Protein AF-0000000083337186 (afdb_homodimer)

Organism: NCBI:txid2582917

Radius of gyration: 26.79 Å; Cα contacts (8 Å, |Δi|>4): 1386; chains: 2; bounding box: 70×76×57 Å

InterPro domains:
  IPR000843 LacI-type HTH domain [PF00356] (7-52)
  IPR000843 LacI-type HTH domain [PS50932] (6-60)
  IPR000843 LacI-type HTH domain [SM00354] (5-75)
  IPR000843 LacI-type HTH domain [cd01392] (9-54)
  IPR001761 Periplasmic binding protein/LacI sugar binding domain [PF00532] (64-312)
  IPR010982 Lambda repressor-like, DNA-binding domain superfamily [G3DSA:1.10.260.40] (1-62)
  IPR010982 Lambda repressor-like, DNA-binding domain superfamily [SSF47413] (4-63)
  IPR028082 Periplasmic binding protein-like I [SSF53822] (62-321)

Structure (mmCIF, N/CA/C/O backbone):
data_AF-0000000083337186-model_v1
#
loop_
_entity.id
_entity.type
_entity.pdbx_description
1 polymer 'LacI family DNA-binding transcriptional regulator'
#
loop_
_atom_site.group_PDB
_atom_site.id
_atom_site.type_symbol
_atom_site.label_atom_id
_atom_site.label_alt_id
_atom_site.label_comp_id
_atom_site.label_asym_id
_atom_site.label_entity_id
_atom_site.label_seq_id
_atom_site.pdbx_PDB_ins_code
_atom_site.Cartn_x
_atom_site.Cartn_y
_atom_site.Cartn_z
_atom_site.occupancy
_atom_site.B_iso_or_equiv
_atom_site.auth_seq_id
_atom_site.auth_comp_id
_atom_site.auth_asym_id
_atom_site.auth_atom_id
_atom_site.pdbx_PDB_model_num
ATOM 1 N N . MET A 1 1 ? 13.805 31.688 31.188 1 26.09 1 MET A N 1
ATOM 2 C CA . MET A 1 1 ? 14.32 32.281 29.953 1 26.09 1 MET A CA 1
ATOM 3 C C . MET A 1 1 ? 13.336 32.062 28.812 1 26.09 1 MET A C 1
ATOM 5 O O . MET A 1 1 ? 12.805 30.984 28.625 1 26.09 1 MET A O 1
ATOM 9 N N . LYS A 1 2 ? 12.625 33.094 28.328 1 33.72 2 LYS A N 1
ATOM 10 C CA . LYS A 1 2 ? 11.531 33.188 27.375 1 33.72 2 LYS A CA 1
ATOM 11 C C . LYS A 1 2 ? 11.875 32.438 26.078 1 33.72 2 LYS A C 1
ATOM 13 O O . LYS A 1 2 ? 12.812 32.812 25.375 1 33.72 2 LYS A O 1
ATOM 18 N N . ASN A 1 3 ? 11.898 31.172 26.031 1 35.94 3 ASN A N 1
ATOM 19 C CA . ASN A 1 3 ? 12.266 30.359 24.875 1 35.94 3 ASN A CA 1
ATOM 20 C C . ASN A 1 3 ? 11.555 30.812 23.609 1 35.94 3 ASN A C 1
ATOM 22 O O . ASN A 1 3 ? 10.43 30.406 23.344 1 35.94 3 ASN A O 1
ATOM 26 N N . ASN A 1 4 ? 11.672 32.094 23.156 1 40.28 4 ASN A N 1
ATOM 27 C CA . ASN A 1 4 ? 11.188 32.906 22.047 1 40.28 4 ASN A CA 1
ATOM 28 C C . ASN A 1 4 ? 11.438 32.219 20.703 1 40.28 4 ASN A C 1
ATOM 30 O O . ASN A 1 4 ? 12.578 31.922 20.359 1 40.28 4 ASN A O 1
ATOM 34 N N . ARG A 1 5 ? 10.539 31.484 20.234 1 49.31 5 ARG A N 1
ATOM 35 C CA . ARG A 1 5 ? 10.656 30.875 18.922 1 49.31 5 ARG A CA 1
ATOM 36 C C . ARG A 1 5 ? 11.125 31.891 17.875 1 49.31 5 ARG A C 1
ATOM 38 O O . ARG A 1 5 ? 10.633 33 17.844 1 49.31 5 ARG A O 1
ATOM 45 N N . MET A 1 6 ? 12.188 31.641 17.328 1 56.56 6 MET A N 1
ATOM 46 C CA . MET A 1 6 ? 12.828 32.438 16.297 1 56.56 6 MET A CA 1
ATOM 47 C C . MET A 1 6 ? 11.867 32.688 15.133 1 56.56 6 MET A C 1
ATOM 49 O O . MET A 1 6 ? 11.219 31.766 14.641 1 56.56 6 MET A O 1
ATOM 53 N N . THR A 1 7 ? 11.336 33.906 14.969 1 59.94 7 THR A N 1
ATOM 54 C CA . THR A 1 7 ? 10.477 34.344 13.867 1 59.94 7 THR A CA 1
ATOM 55 C C . THR A 1 7 ? 11.297 34.562 12.602 1 59.94 7 THR A C 1
ATOM 57 O O . THR A 1 7 ? 12.523 34.562 12.641 1 59.94 7 THR A O 1
ATOM 60 N N . LEU A 1 8 ? 10.508 34.625 11.555 1 69.12 8 LEU A N 1
ATOM 61 C CA . LEU A 1 8 ? 11.195 35 10.328 1 69.12 8 LEU A CA 1
ATOM 62 C C . LEU A 1 8 ? 11.984 36.312 10.531 1 69.12 8 LEU A C 1
ATOM 64 O O . LEU A 1 8 ? 13.078 36.469 9.992 1 69.12 8 LEU A O 1
ATOM 68 N N . GLN A 1 9 ? 11.391 37.188 11.406 1 71.81 9 GLN A N 1
ATOM 69 C CA . GLN A 1 9 ? 12.07 38.469 11.688 1 71.81 9 GLN A CA 1
ATOM 70 C C . GLN A 1 9 ? 13.352 38.219 12.477 1 71.81 9 GLN A C 1
ATOM 72 O O . GLN A 1 9 ? 14.359 38.906 12.234 1 71.81 9 GLN A O 1
ATOM 77 N N . ASP A 1 10 ? 13.266 37.219 13.328 1 74.5 10 ASP A N 1
ATOM 78 C CA . ASP A 1 10 ? 14.469 36.906 14.094 1 74.5 10 ASP A CA 1
ATOM 79 C C . ASP A 1 10 ? 15.578 36.406 13.18 1 74.5 10 ASP A C 1
ATOM 81 O O . ASP A 1 10 ? 16.734 36.781 13.32 1 74.5 10 ASP A O 1
ATOM 85 N N . ILE A 1 11 ? 15.164 35.594 12.234 1 76.31 11 ILE A N 1
ATOM 86 C CA . ILE A 1 11 ? 16.125 35.062 11.281 1 76.31 11 ILE A CA 1
ATOM 87 C C . ILE A 1 11 ? 16.672 36.188 10.414 1 76.31 11 ILE A C 1
ATOM 89 O O . ILE A 1 11 ? 17.891 36.25 10.172 1 76.31 11 ILE A O 1
ATOM 93 N N . ALA A 1 12 ? 15.789 36.969 10.031 1 80.19 12 ALA A N 1
ATOM 94 C CA . ALA A 1 12 ? 16.203 38.125 9.219 1 80.19 12 ALA A CA 1
ATOM 95 C C . ALA A 1 12 ? 17.203 38.969 9.977 1 80.19 12 ALA A C 1
ATOM 97 O O . ALA A 1 12 ? 18.234 39.344 9.43 1 80.19 12 ALA A O 1
ATOM 98 N N . ASN A 1 13 ? 16.906 39.219 11.203 1 81 13 ASN A N 1
ATOM 99 C CA . ASN A 1 13 ? 17.781 40.031 12.039 1 81 13 ASN A CA 1
ATOM 100 C C . ASN A 1 13 ? 19.156 39.406 12.219 1 81 13 ASN A C 1
ATOM 102 O O . ASN A 1 13 ? 20.172 40.062 12.102 1 81 13 ASN A O 1
ATOM 106 N N . LEU A 1 14 ? 19.047 38.156 12.391 1 81.75 14 LEU A N 1
ATOM 107 C CA . LEU A 1 14 ? 20.297 37.438 12.648 1 81.75 14 LEU A CA 1
ATOM 108 C C . LEU A 1 14 ? 21.125 37.312 11.375 1 81.75 14 LEU A C 1
ATOM 110 O O . LEU A 1 14 ? 22.359 37.312 11.43 1 81.75 14 LEU A O 1
ATOM 114 N N . ALA A 1 15 ? 20.484 37.219 10.281 1 83 15 ALA A N 1
ATOM 115 C CA . ALA A 1 15 ? 21.156 37.031 9 1 83 15 ALA A CA 1
ATOM 116 C C . ALA A 1 15 ? 21.516 38.406 8.398 1 83 15 ALA A C 1
ATOM 118 O O . ALA A 1 15 ? 22.25 38.469 7.41 1 83 15 ALA A O 1
ATOM 119 N N . GLY A 1 16 ? 21.062 39.5 8.984 1 86.06 16 GLY A N 1
ATOM 120 C CA . GLY A 1 16 ? 21.281 40.812 8.445 1 86.06 16 GLY A CA 1
ATOM 121 C C . GLY A 1 16 ? 20.516 41.062 7.152 1 86.06 16 GLY A C 1
ATOM 122 O O . GLY A 1 16 ? 21.047 41.688 6.23 1 86.06 16 GLY A O 1
ATOM 123 N N . LEU A 1 17 ? 19.453 40.312 7.062 1 85.94 17 LEU A N 1
ATOM 124 C CA . LEU A 1 17 ? 18.625 40.406 5.867 1 85.94 17 LEU A CA 1
ATOM 125 C C . LEU A 1 17 ? 17.234 40.938 6.215 1 85.94 17 LEU A C 1
ATOM 127 O O . LEU A 1 17 ? 16.891 41.062 7.395 1 85.94 17 LEU A O 1
ATOM 131 N N . ASN A 1 18 ? 16.5 41.438 5.211 1 81.31 18 ASN A N 1
ATOM 132 C CA . ASN A 1 18 ? 15.102 41.781 5.449 1 81.31 18 ASN A CA 1
ATOM 133 C C . ASN A 1 18 ? 14.219 40.531 5.477 1 81.31 18 ASN A C 1
ATOM 135 O O . ASN A 1 18 ? 14.586 39.5 4.945 1 81.31 18 ASN A O 1
ATOM 139 N N . LYS A 1 19 ? 13.164 40.594 6.227 1 77.88 19 LYS A N 1
ATOM 140 C CA . LYS A 1 19 ? 12.219 39.5 6.41 1 77.88 19 LYS A CA 1
ATOM 141 C C . LYS A 1 19 ? 11.758 38.938 5.066 1 77.88 19 LYS A C 1
ATOM 143 O O . LYS A 1 19 ? 11.578 37.719 4.926 1 77.88 19 LYS A O 1
ATOM 148 N N . MET A 1 20 ? 11.727 39.875 4.07 1 74.62 20 MET A N 1
ATOM 149 C CA . MET A 1 20 ? 11.258 39.469 2.748 1 74.62 20 MET A CA 1
ATOM 150 C C . MET A 1 20 ? 12.258 38.531 2.074 1 74.62 20 MET A C 1
ATOM 152 O O . MET A 1 20 ? 11.859 37.562 1.396 1 74.62 20 MET A O 1
ATOM 156 N N . THR A 1 21 ? 13.477 38.781 2.275 1 79.12 21 THR A N 1
ATOM 157 C CA . THR A 1 21 ? 14.523 37.938 1.694 1 79.12 21 THR A CA 1
ATOM 158 C C . THR A 1 21 ? 14.516 36.562 2.332 1 79.12 21 THR A C 1
ATOM 160 O O . THR A 1 21 ? 14.648 35.562 1.637 1 79.12 21 THR A O 1
ATOM 163 N N . VAL A 1 22 ? 14.312 36.531 3.674 1 77 22 VAL A N 1
ATOM 164 C CA . VAL A 1 22 ? 14.258 35.25 4.383 1 77 22 VAL A CA 1
ATOM 165 C C . VAL A 1 22 ? 13.023 34.469 3.949 1 77 22 VAL A C 1
ATOM 167 O O . VAL A 1 22 ? 13.102 33.25 3.699 1 77 22 VAL A O 1
ATOM 170 N N . SER A 1 23 ? 12 35.188 3.756 1 70.56 23 SER A N 1
ATOM 171 C CA . SER A 1 23 ? 10.766 34.562 3.297 1 70.56 23 SER A CA 1
ATOM 172 C C . SER A 1 23 ? 10.922 34 1.896 1 70.56 23 SER A C 1
ATOM 174 O O . SER A 1 23 ? 10.492 32.875 1.631 1 70.56 23 SER A O 1
ATOM 176 N N . ARG A 1 24 ? 11.586 34.719 1.051 1 66.5 24 ARG A N 1
ATOM 177 C CA . ARG A 1 24 ? 11.836 34.281 -0.316 1 66.5 24 ARG A CA 1
ATOM 178 C C . ARG A 1 24 ? 12.734 33.062 -0.335 1 66.5 24 ARG A C 1
ATOM 180 O O . ARG A 1 24 ? 12.492 32.125 -1.099 1 66.5 24 ARG A O 1
ATOM 187 N N . TYR A 1 25 ? 13.695 33.062 0.508 1 74.12 25 TYR A N 1
ATOM 188 C CA . TYR A 1 25 ? 14.594 31.906 0.636 1 74.12 25 TYR A CA 1
ATOM 189 C C . TYR A 1 25 ? 13.828 30.656 1.041 1 74.12 25 TYR A C 1
ATOM 191 O O . TYR A 1 25 ? 14.047 29.578 0.477 1 74.12 25 TYR A O 1
ATOM 199 N N . LEU A 1 26 ? 12.961 30.828 1.959 1 67.06 26 LEU A N 1
ATOM 200 C CA . LEU A 1 26 ? 12.227 29.688 2.496 1 67.06 26 LEU A CA 1
ATOM 201 C C . LEU A 1 26 ? 11.242 29.125 1.469 1 67.06 26 LEU A C 1
ATOM 203 O O . LEU A 1 26 ? 10.977 27.922 1.438 1 67.06 26 LEU A O 1
ATOM 207 N N . ARG A 1 27 ? 10.797 30.078 0.588 1 60.53 27 ARG A N 1
ATOM 208 C CA . ARG A 1 27 ? 9.875 29.672 -0.469 1 60.53 27 ARG A CA 1
ATOM 209 C C . ARG A 1 27 ? 10.625 29.062 -1.648 1 60.53 27 ARG A C 1
ATOM 211 O O . ARG A 1 27 ? 10.219 28.031 -2.178 1 60.53 27 ARG A O 1
ATOM 218 N N . ASP A 1 28 ? 11.609 29.734 -2.086 1 63.72 28 ASP A N 1
ATOM 219 C CA . ASP A 1 28 ? 12.445 29.328 -3.213 1 63.72 28 ASP A CA 1
ATOM 220 C C . ASP A 1 28 ? 13.859 29.891 -3.068 1 63.72 28 ASP A C 1
ATOM 222 O O . ASP A 1 28 ? 14.109 31.062 -3.371 1 63.72 28 ASP A O 1
ATOM 226 N N . PRO A 1 29 ? 14.711 29.016 -2.65 1 69 29 PRO A N 1
ATOM 227 C CA . PRO A 1 29 ? 16.078 29.5 -2.443 1 69 29 PRO A CA 1
ATOM 228 C C . PRO A 1 29 ? 16.688 30.094 -3.711 1 69 29 PRO A C 1
ATOM 230 O O . PRO A 1 29 ? 17.594 30.922 -3.633 1 69 29 PRO A O 1
ATOM 233 N N . GLY A 1 30 ? 16.203 29.656 -4.789 1 72.12 30 GLY A N 1
ATOM 234 C CA . GLY A 1 30 ? 16.75 30.172 -6.039 1 72.12 30 GLY A CA 1
ATOM 235 C C . GLY A 1 30 ? 16.422 31.625 -6.277 1 72.12 30 GLY A C 1
ATOM 236 O O . GLY A 1 30 ? 16.984 32.25 -7.164 1 72.12 30 GLY A O 1
ATOM 237 N N . GLN A 1 31 ? 15.547 32.094 -5.539 1 74.75 31 GLN A N 1
ATOM 238 C CA . GLN A 1 31 ? 15.086 33.469 -5.715 1 74.75 31 GLN A CA 1
ATOM 239 C C . GLN A 1 31 ? 15.945 34.469 -4.918 1 74.75 31 GLN A C 1
ATOM 241 O O . GLN A 1 31 ? 15.695 35.656 -4.93 1 74.75 31 GLN A O 1
ATOM 246 N N . VAL A 1 32 ? 16.906 33.875 -4.172 1 80.94 32 VAL A N 1
ATOM 247 C CA . VAL A 1 32 ? 17.781 34.75 -3.393 1 80.94 32 VAL A CA 1
ATOM 248 C C . VAL A 1 32 ? 19.234 34.5 -3.781 1 80.94 32 VAL A C 1
ATOM 250 O O . VAL A 1 32 ? 19.562 33.469 -4.371 1 80.94 32 VAL A O 1
ATOM 253 N N . SER A 1 33 ? 20.062 35.5 -3.639 1 84.88 33 SER A N 1
ATOM 254 C CA . SER A 1 33 ? 21.484 35.406 -3.984 1 84.88 33 SER A CA 1
ATOM 255 C C . SER A 1 33 ? 22.156 34.281 -3.223 1 84.88 33 SER A C 1
ATOM 257 O O . SER A 1 33 ? 21.672 33.844 -2.168 1 84.88 33 SER A O 1
ATOM 259 N N . GLN A 1 34 ? 23.172 33.781 -3.758 1 85.56 34 GLN A N 1
ATOM 260 C CA . GLN A 1 34 ? 23.938 32.719 -3.115 1 85.56 34 GLN A CA 1
ATOM 261 C C . GLN A 1 34 ? 24.375 33.125 -1.714 1 85.56 34 GLN A C 1
ATOM 263 O O . GLN A 1 34 ? 24.328 32.312 -0.781 1 85.56 34 GLN A O 1
ATOM 268 N N . ARG A 1 35 ? 24.859 34.344 -1.642 1 84.69 35 ARG A N 1
ATOM 269 C CA . ARG A 1 35 ? 25.312 34.875 -0.351 1 84.69 35 ARG A CA 1
ATOM 270 C C . ARG A 1 35 ? 24.172 34.844 0.668 1 84.69 35 ARG A C 1
ATOM 272 O O . ARG A 1 35 ? 24.359 34.406 1.798 1 84.69 35 ARG A O 1
ATOM 279 N N . SER A 1 36 ? 23.031 35.312 0.262 1 85.5 36 SER A N 1
ATOM 280 C CA . SER A 1 36 ? 21.875 35.344 1.148 1 85.5 36 SER A CA 1
ATOM 281 C C . SER A 1 36 ? 21.453 33.938 1.556 1 85.5 36 SER A C 1
ATOM 283 O O . SER A 1 36 ? 21.094 33.719 2.711 1 85.5 36 SER A O 1
ATOM 285 N N . ARG A 1 37 ? 21.469 33.031 0.688 1 80.25 37 ARG A N 1
ATOM 286 C CA . ARG A 1 37 ? 21.125 31.625 0.944 1 80.25 37 ARG A CA 1
ATOM 287 C C . ARG A 1 37 ? 22 31.047 2.057 1 80.25 37 ARG A C 1
ATOM 289 O O . ARG A 1 37 ? 21.5 30.406 2.98 1 80.25 37 ARG A O 1
ATOM 296 N N . GLU A 1 38 ? 23.219 31.312 1.894 1 80.81 38 GLU A N 1
ATOM 297 C CA . GLU A 1 38 ? 24.172 30.766 2.85 1 80.81 38 GLU A CA 1
ATOM 298 C C . GLU A 1 38 ? 23.984 31.391 4.234 1 80.81 38 GLU A C 1
ATOM 300 O O . GLU A 1 38 ? 24.062 30.688 5.246 1 80.81 38 GLU A O 1
ATOM 305 N N . LEU A 1 39 ? 23.781 32.688 4.289 1 81.25 39 LEU A N 1
ATOM 306 C CA . LEU A 1 39 ? 23.594 33.406 5.555 1 81.25 39 LEU A CA 1
ATOM 307 C C . LEU A 1 39 ? 22.344 32.875 6.27 1 81.25 39 LEU A C 1
ATOM 309 O O . LEU A 1 39 ? 22.375 32.625 7.473 1 81.25 39 LEU A O 1
ATOM 313 N N . ILE A 1 40 ? 21.281 32.719 5.5 1 79.25 40 ILE A N 1
ATOM 314 C CA . ILE A 1 40 ? 20.016 32.281 6.074 1 79.25 40 ILE A CA 1
ATOM 315 C C . ILE A 1 40 ? 20.156 30.828 6.574 1 79.25 40 ILE A C 1
ATOM 317 O O . ILE A 1 40 ? 19.75 30.516 7.695 1 79.25 40 ILE A O 1
ATOM 321 N N . ALA A 1 41 ? 20.75 30.062 5.734 1 73.69 41 ALA A N 1
ATOM 322 C CA . ALA A 1 41 ? 20.953 28.672 6.098 1 73.69 41 ALA A CA 1
ATOM 323 C C . ALA A 1 41 ? 21.766 28.547 7.387 1 73.69 41 ALA A C 1
ATOM 325 O O . ALA A 1 41 ? 21.453 27.734 8.25 1 73.69 41 ALA A O 1
ATOM 326 N N . LYS A 1 42 ? 22.797 29.344 7.441 1 75 42 LYS A N 1
ATOM 327 C CA . LYS A 1 42 ? 23.656 29.344 8.617 1 75 42 LYS A CA 1
ATOM 328 C C . LYS A 1 42 ? 22.859 29.734 9.867 1 75 42 LYS A C 1
ATOM 330 O O . LYS A 1 42 ? 22.969 29.078 10.906 1 75 42 LYS A O 1
ATOM 335 N N . VAL A 1 43 ? 22.094 30.844 9.797 1 75.12 43 VAL A N 1
ATOM 336 C CA . VAL A 1 43 ? 21.312 31.328 10.93 1 75.12 43 VAL A CA 1
ATOM 337 C C . VAL A 1 43 ? 20.297 30.25 11.344 1 75.12 43 VAL A C 1
ATOM 339 O O . VAL A 1 43 ? 20.109 30 12.539 1 75.12 43 VAL A O 1
ATOM 342 N N . MET A 1 44 ? 19.672 29.703 10.32 1 70.25 44 MET A N 1
ATOM 343 C CA . MET A 1 44 ? 18.672 28.672 10.609 1 70.25 44 MET A CA 1
ATOM 344 C C . MET A 1 44 ? 19.312 27.469 11.305 1 70.25 44 MET A C 1
ATOM 346 O O . MET A 1 44 ? 18.766 26.953 12.281 1 70.25 44 MET A O 1
ATOM 350 N N . GLU A 1 45 ? 20.453 27.109 10.852 1 65.44 45 GLU A N 1
ATOM 351 C CA . GLU A 1 45 ? 21.203 25.984 11.43 1 65.44 45 GLU A CA 1
ATOM 352 C C . GLU A 1 45 ? 21.641 26.297 12.859 1 65.44 45 GLU A C 1
ATOM 354 O O . GLU A 1 45 ? 21.453 25.469 13.758 1 65.44 45 GLU A O 1
ATOM 359 N N . GLU A 1 46 ? 22.156 27.531 13.016 1 64.62 46 GLU A N 1
ATOM 360 C CA . GLU A 1 46 ? 22.703 27.922 14.305 1 64.62 46 GLU A CA 1
ATOM 361 C C . GLU A 1 46 ? 21.594 28.078 15.352 1 64.62 46 GLU A C 1
ATOM 363 O O . GLU A 1 46 ? 21.844 27.922 16.547 1 64.62 46 GLU A O 1
ATOM 368 N N . ASN A 1 47 ? 20.391 28.375 14.766 1 60.97 47 ASN A N 1
ATOM 369 C CA . ASN A 1 47 ? 19.312 28.641 15.703 1 60.97 47 ASN A CA 1
ATOM 370 C C . ASN A 1 47 ? 18.266 27.516 15.672 1 60.97 47 ASN A C 1
ATOM 372 O O . ASN A 1 47 ? 17.172 27.672 16.219 1 60.97 47 ASN A O 1
ATOM 376 N N . ASN A 1 48 ? 18.656 26.562 14.922 1 53.88 48 ASN A N 1
ATOM 377 C CA . ASN A 1 48 ? 17.797 25.406 14.781 1 53.88 48 ASN A CA 1
ATOM 378 C C . ASN A 1 48 ? 16.391 25.797 14.32 1 53.88 48 ASN A C 1
ATOM 380 O O . ASN A 1 48 ? 15.391 25.312 14.875 1 53.88 48 ASN A O 1
ATOM 384 N N . TYR A 1 49 ? 16.406 26.891 13.445 1 52.81 49 TYR A N 1
ATOM 385 C CA . TYR A 1 49 ? 15.133 27.391 12.953 1 52.81 49 TYR A CA 1
ATOM 386 C C . TYR A 1 49 ? 14.594 26.5 11.836 1 52.81 49 TYR A C 1
ATOM 388 O O . TYR A 1 49 ? 15.289 26.234 10.859 1 52.81 49 TYR A O 1
ATOM 396 N N . ILE A 1 50 ? 13.555 25.938 11.992 1 50.41 50 ILE A N 1
ATOM 397 C CA . ILE A 1 50 ? 12.797 25.25 10.945 1 50.41 50 ILE A CA 1
ATOM 398 C C . ILE A 1 50 ? 11.594 26.109 10.547 1 50.41 50 ILE A C 1
ATOM 400 O O . ILE A 1 50 ? 10.781 26.484 11.398 1 50.41 50 ILE A O 1
ATOM 404 N N . PRO A 1 51 ? 11.648 26.812 9.352 1 46.03 51 PRO A N 1
ATOM 405 C CA . PRO A 1 51 ? 10.477 27.609 8.977 1 46.03 51 PRO A CA 1
ATOM 406 C C . PRO A 1 51 ? 9.156 26.906 9.281 1 46.03 51 PRO A C 1
ATOM 408 O O . PRO A 1 51 ? 9.016 25.703 9 1 46.03 51 PRO A O 1
ATOM 411 N N . ASN A 1 52 ? 8.625 27.266 10.367 1 43.88 52 ASN A N 1
ATOM 412 C CA . ASN A 1 52 ? 7.277 26.766 10.609 1 43.88 52 ASN A CA 1
ATOM 413 C C . ASN A 1 52 ? 6.328 27.141 9.477 1 43.88 52 ASN A C 1
ATOM 415 O O . ASN A 1 52 ? 6.223 28.312 9.117 1 43.88 52 ASN A O 1
ATOM 419 N N . ARG A 1 53 ? 6.254 26.484 8.445 1 41.22 53 ARG A N 1
ATOM 420 C CA . ARG A 1 53 ? 5.234 26.828 7.457 1 41.22 53 ARG A CA 1
ATOM 421 C C . ARG A 1 53 ? 3.914 27.172 8.133 1 41.22 53 ARG A C 1
ATOM 423 O O . ARG A 1 53 ? 2.908 27.406 7.461 1 41.22 53 ARG A O 1
ATOM 430 N N . ALA A 1 54 ? 3.779 26.984 9.406 1 37.06 54 ALA A N 1
ATOM 431 C CA . ALA A 1 54 ? 2.518 27.5 9.922 1 37.06 54 ALA A CA 1
ATOM 432 C C . ALA A 1 54 ? 2.297 28.953 9.492 1 37.06 54 ALA A C 1
ATOM 434 O O . ALA A 1 54 ? 1.168 29.344 9.203 1 37.06 54 ALA A O 1
ATOM 435 N N . PRO A 1 55 ? 3.23 29.859 9.797 1 33.72 55 PRO A N 1
ATOM 436 C CA . PRO A 1 55 ? 2.877 31.266 9.57 1 33.72 55 PRO A CA 1
ATOM 437 C C . PRO A 1 55 ? 2.654 31.578 8.094 1 33.72 55 PRO A C 1
ATOM 439 O O . PRO A 1 55 ? 1.942 32.531 7.766 1 33.72 55 PRO A O 1
ATOM 442 N N . GLU A 1 56 ? 3.574 31.109 7.297 1 33.75 56 GLU A N 1
ATOM 443 C CA . GLU A 1 56 ? 3.145 31.531 5.965 1 33.75 56 GLU A CA 1
ATOM 444 C C . GLU A 1 56 ? 1.817 30.875 5.586 1 33.75 56 GLU A C 1
ATOM 446 O O . GLU A 1 56 ? 1.362 31 4.449 1 33.75 56 GLU A O 1
ATOM 451 N N . ILE A 1 57 ? 1.399 29.766 6.293 1 36.88 57 ILE A N 1
ATOM 452 C CA . ILE A 1 57 ? -0.039 29.609 6.109 1 36.88 57 ILE A CA 1
ATOM 453 C C . ILE A 1 57 ? -0.743 30.938 6.309 1 36.88 57 ILE A C 1
ATOM 455 O O . ILE A 1 57 ? -1.128 31.281 7.43 1 36.88 57 ILE A O 1
ATOM 459 N N . LEU A 1 58 ? -0.188 31.953 6.238 1 32.66 58 LEU A N 1
ATOM 460 C CA . LEU A 1 58 ? -1.023 33.156 6.07 1 32.66 58 LEU A CA 1
ATOM 461 C C . LEU A 1 58 ? -2.391 32.781 5.512 1 32.66 58 LEU A C 1
ATOM 463 O O . LEU A 1 58 ? -2.516 31.797 4.77 1 32.66 58 LEU A O 1
ATOM 467 N N . LEU A 1 59 ? -3.4 33.312 6.184 1 34.5 59 LEU A N 1
ATOM 468 C CA . LEU A 1 59 ? -4.832 33.094 5.98 1 34.5 59 LEU A CA 1
ATOM 469 C C . LEU A 1 59 ? -5.109 32.562 4.582 1 34.5 59 LEU A C 1
ATOM 471 O O . LEU A 1 59 ? -5.969 31.703 4.406 1 34.5 59 LEU A O 1
ATOM 475 N N . ASN A 1 60 ? -4.707 33.312 3.533 1 39.84 60 ASN A N 1
ATOM 476 C CA . ASN A 1 60 ? -5.184 33.062 2.176 1 39.84 60 ASN A CA 1
ATOM 477 C C . ASN A 1 60 ? -4.273 32.094 1.424 1 39.84 60 ASN A C 1
ATOM 479 O O . ASN A 1 60 ? -4.465 31.875 0.229 1 39.84 60 ASN A O 1
ATOM 483 N N . ALA A 1 61 ? -3.09 31.594 2.039 1 50.53 61 ALA A N 1
ATOM 484 C CA . ALA A 1 61 ? -2.182 30.891 1.143 1 50.53 61 ALA A CA 1
ATOM 485 C C . ALA A 1 61 ? -2.443 29.391 1.174 1 50.53 61 ALA A C 1
ATOM 487 O O . ALA A 1 61 ? -2.533 28.781 2.248 1 50.53 61 ALA A O 1
ATOM 488 N N . ARG A 1 62 ? -2.939 28.828 -0.002 1 65.38 62 ARG A N 1
ATOM 489 C CA . ARG A 1 62 ? -3.186 27.422 -0.258 1 65.38 62 ARG A CA 1
ATOM 490 C C . ARG A 1 62 ? -1.967 26.578 0.106 1 65.38 62 ARG A C 1
ATOM 492 O O . ARG A 1 62 ? -0.833 26.953 -0.201 1 65.38 62 ARG A O 1
ATOM 499 N N . SER A 1 63 ? -2.029 25.641 1.107 1 79.12 63 SER A N 1
ATOM 500 C CA . SER A 1 63 ? -0.975 24.734 1.549 1 79.12 63 SER A CA 1
ATOM 501 C C . SER A 1 63 ? -0.531 23.812 0.419 1 79.12 63 SER A C 1
ATOM 503 O O . SER A 1 63 ? 0.525 23.172 0.504 1 79.12 63 SER A O 1
ATOM 505 N N . LYS A 1 64 ? -1.341 23.75 -0.706 1 90.06 64 LYS A N 1
ATOM 506 C CA . LYS A 1 64 ? -1.128 22.797 -1.8 1 90.06 64 LYS A CA 1
ATOM 507 C C . LYS A 1 64 ? -0.962 21.375 -1.274 1 90.06 64 LYS A C 1
ATOM 509 O O . LYS A 1 64 ? -0.078 20.641 -1.722 1 90.06 64 LYS A O 1
ATOM 514 N N . THR A 1 65 ? -1.785 21.094 -0.253 1 92.81 65 THR A N 1
ATOM 515 C CA . THR A 1 65 ? -1.752 19.766 0.352 1 92.81 65 THR A CA 1
ATOM 516 C C . THR A 1 65 ? -3.143 19.141 0.354 1 92.81 65 THR A C 1
ATOM 518 O O . THR A 1 65 ? -4.125 19.797 0.704 1 92.81 65 THR A O 1
ATOM 521 N N . ILE A 1 66 ? -3.225 17.922 -0.133 1 96.81 66 ILE A N 1
ATOM 522 C CA . ILE A 1 66 ? -4.457 17.141 -0.088 1 96.81 66 ILE A CA 1
ATOM 523 C C . ILE A 1 66 ? -4.32 16.016 0.942 1 96.81 66 ILE A C 1
ATOM 525 O O . ILE A 1 66 ? -3.355 15.25 0.911 1 96.81 66 ILE A O 1
ATOM 529 N N . GLY A 1 67 ? -5.223 15.977 1.941 1 97.19 67 GLY A N 1
ATOM 530 C CA . GLY A 1 67 ? -5.281 14.859 2.877 1 97.19 67 GLY A CA 1
ATOM 531 C C . GLY A 1 67 ? -6.039 13.664 2.332 1 97.19 67 GLY A C 1
ATOM 532 O O . GLY A 1 67 ? -7.062 13.82 1.663 1 97.19 67 GLY A O 1
ATOM 533 N N . VAL A 1 68 ? -5.496 12.492 2.555 1 97.88 68 VAL A N 1
ATOM 534 C CA . VAL A 1 68 ? -6.129 11.258 2.1 1 97.88 68 VAL A CA 1
ATOM 535 C C . VAL A 1 68 ? -6.223 10.266 3.258 1 97.88 68 VAL A C 1
ATOM 537 O O . VAL A 1 68 ? -5.234 10.016 3.947 1 97.88 68 VAL A O 1
ATOM 540 N N . LEU A 1 69 ? -7.406 9.742 3.488 1 97.12 69 LEU A N 1
ATOM 541 C CA . LEU A 1 69 ? -7.594 8.734 4.523 1 97.12 69 LEU A CA 1
ATOM 542 C C . LEU A 1 69 ? -7.93 7.379 3.91 1 97.12 69 LEU A C 1
ATOM 544 O O . LEU A 1 69 ? -8.836 7.273 3.082 1 97.12 69 LEU A O 1
ATOM 548 N N . ILE A 1 70 ? -7.176 6.363 4.27 1 94.81 70 ILE A N 1
ATOM 549 C CA . ILE A 1 70 ? -7.461 4.988 3.873 1 94.81 70 ILE A CA 1
ATOM 550 C C . ILE A 1 70 ? -7.609 4.113 5.113 1 94.81 70 ILE A C 1
ATOM 552 O O . ILE A 1 70 ? -7.109 4.457 6.188 1 94.81 70 ILE A O 1
ATOM 556 N N . PRO A 1 71 ? -8.305 2.996 5.027 1 92.56 71 PRO A N 1
ATOM 557 C CA . PRO A 1 71 ? -8.531 2.182 6.223 1 92.56 71 PRO A CA 1
ATOM 558 C C . PRO A 1 71 ? -7.32 1.332 6.598 1 92.56 71 PRO A C 1
ATOM 560 O O . PRO A 1 71 ? -7.18 0.93 7.754 1 92.56 71 PRO A O 1
ATOM 563 N N . SER A 1 72 ? -6.535 1.03 5.582 1 85.56 72 SER A N 1
ATOM 564 C CA . SER A 1 72 ? -5.391 0.178 5.883 1 85.56 72 SER A CA 1
ATOM 565 C C . SER A 1 72 ? -4.352 0.23 4.766 1 85.56 72 SER A C 1
ATOM 567 O O . SER A 1 72 ? -4.707 0.28 3.586 1 85.56 72 SER A O 1
ATOM 569 N N . PHE A 1 73 ? -3.061 0.047 5.199 1 83.5 73 PHE A N 1
ATOM 570 C CA . PHE A 1 73 ? -1.985 -0.037 4.215 1 83.5 73 PHE A CA 1
ATOM 571 C C . PHE A 1 73 ? -1.78 -1.477 3.76 1 83.5 73 PHE A C 1
ATOM 573 O O . PHE A 1 73 ? -1.103 -1.727 2.762 1 83.5 73 PHE A O 1
ATOM 580 N N . ARG A 1 74 ? -2.357 -2.406 4.445 1 77.12 74 ARG A N 1
ATOM 581 C CA . ARG A 1 74 ? -2.17 -3.824 4.156 1 77.12 74 ARG A CA 1
ATOM 582 C C . ARG A 1 74 ? -3.113 -4.289 3.051 1 77.12 74 ARG A C 1
ATOM 584 O O . ARG A 1 74 ? -2.9 -5.34 2.447 1 77.12 74 ARG A O 1
ATOM 591 N N . ASN A 1 75 ? -4.098 -3.518 2.908 1 76.44 75 ASN A N 1
ATOM 592 C CA . ASN A 1 75 ? -5.059 -3.842 1.859 1 76.44 75 ASN A CA 1
ATOM 593 C C . ASN A 1 75 ? -4.652 -3.236 0.519 1 76.44 75 ASN A C 1
ATOM 595 O O . ASN A 1 75 ? -4.781 -2.027 0.313 1 76.44 75 ASN A O 1
ATOM 599 N N . GLN A 1 76 ? -4.23 -4.082 -0.367 1 80.25 76 GLN A N 1
ATOM 600 C CA . GLN A 1 76 ? -3.658 -3.668 -1.645 1 80.25 76 GLN A CA 1
ATOM 601 C C . GLN A 1 76 ? -4.691 -2.936 -2.498 1 80.25 76 GLN A C 1
ATOM 603 O O . GLN A 1 76 ? -4.34 -2.273 -3.475 1 80.25 76 GLN A O 1
ATOM 608 N N . ILE A 1 77 ? -5.914 -3.043 -2.127 1 87.88 77 ILE A N 1
ATOM 609 C CA . ILE A 1 77 ? -6.996 -2.447 -2.898 1 87.88 77 ILE A CA 1
ATOM 610 C C . ILE A 1 77 ? -6.793 -0.936 -2.99 1 87.88 77 ILE A C 1
ATOM 612 O O . ILE A 1 77 ? -7.125 -0.319 -4.004 1 87.88 77 ILE A O 1
ATOM 616 N N . PHE A 1 78 ? -6.113 -0.374 -2.033 1 92.06 78 PHE A N 1
ATOM 617 C CA . PHE A 1 78 ? -6.047 1.082 -1.992 1 92.06 78 PHE A CA 1
ATOM 618 C C . PHE A 1 78 ? -4.758 1.584 -2.631 1 92.06 78 PHE A C 1
ATOM 620 O O . PHE A 1 78 ? -4.617 2.777 -2.904 1 92.06 78 PHE A O 1
ATOM 627 N N . ALA A 1 79 ? -3.865 0.692 -2.912 1 89.88 79 ALA A N 1
ATOM 628 C CA . ALA A 1 79 ? -2.619 1.089 -3.562 1 89.88 79 ALA A CA 1
ATOM 629 C C . ALA A 1 79 ? -2.891 1.732 -4.922 1 89.88 79 ALA A C 1
ATOM 631 O O . ALA A 1 79 ? -2.32 2.777 -5.242 1 89.88 79 ALA A O 1
ATOM 632 N N . ASP A 1 80 ? -3.797 1.178 -5.688 1 91.56 80 ASP A N 1
ATOM 633 C CA . ASP A 1 80 ? -4.137 1.722 -7 1 91.56 80 ASP A CA 1
ATOM 634 C C . ASP A 1 80 ? -4.879 3.049 -6.871 1 91.56 80 ASP A C 1
ATOM 636 O O . ASP A 1 80 ? -4.691 3.955 -7.684 1 91.56 80 ASP A O 1
ATOM 640 N N . VAL A 1 81 ? -5.715 3.105 -5.855 1 96.06 81 VAL A N 1
ATOM 641 C CA . VAL A 1 81 ? -6.43 4.355 -5.613 1 96.06 81 VAL A CA 1
ATOM 642 C C . VAL A 1 81 ? -5.43 5.473 -5.324 1 96.06 81 VAL A C 1
ATOM 644 O O . VAL A 1 81 ? -5.508 6.555 -5.91 1 96.06 81 VAL A O 1
ATOM 647 N N . LEU A 1 82 ? -4.5 5.152 -4.457 1 95.12 82 LEU A N 1
ATOM 648 C CA . LEU A 1 82 ? -3.482 6.125 -4.074 1 95.12 82 LEU A CA 1
ATOM 649 C C . LEU A 1 82 ? -2.617 6.508 -5.27 1 95.12 82 LEU A C 1
ATOM 651 O O . LEU A 1 82 ? -2.254 7.676 -5.43 1 95.12 82 LEU A O 1
ATOM 655 N N . ALA A 1 83 ? -2.326 5.527 -6.113 1 92 83 ALA A N 1
ATOM 656 C CA . ALA A 1 83 ? -1.56 5.812 -7.324 1 92 83 ALA A CA 1
ATOM 657 C C . ALA A 1 83 ? -2.318 6.766 -8.242 1 92 83 ALA A C 1
ATOM 659 O O . ALA A 1 83 ? -1.727 7.68 -8.82 1 92 83 ALA A O 1
ATOM 660 N N . GLY A 1 84 ? -3.576 6.535 -8.422 1 95.56 84 GLY A N 1
ATOM 661 C CA . GLY A 1 84 ? -4.41 7.43 -9.211 1 95.56 84 GLY A CA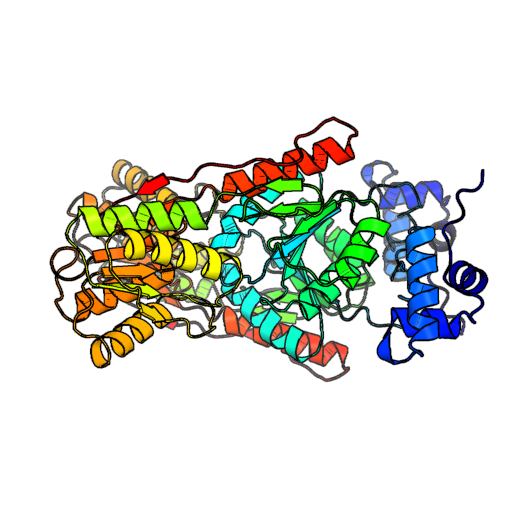 1
ATOM 662 C C . GLY A 1 84 ? -4.453 8.844 -8.664 1 95.56 84 GLY A C 1
ATOM 663 O O . GLY A 1 84 ? -4.34 9.812 -9.422 1 95.56 84 GLY A O 1
ATOM 664 N N . ILE A 1 85 ? -4.582 8.945 -7.336 1 97.25 85 ILE A N 1
ATOM 665 C CA . ILE A 1 85 ? -4.59 10.242 -6.676 1 97.25 85 ILE A CA 1
ATOM 666 C C . ILE A 1 85 ? -3.266 10.961 -6.941 1 97.25 85 ILE A C 1
ATOM 668 O O . ILE A 1 85 ? -3.256 12.125 -7.355 1 97.25 85 ILE A O 1
ATOM 672 N N . GLU A 1 86 ? -2.217 10.273 -6.762 1 93.19 86 GLU A N 1
ATOM 673 C CA . GLU A 1 86 ? -0.881 10.852 -6.895 1 93.19 86 GLU A CA 1
ATOM 674 C C . GLU A 1 86 ? -0.611 11.297 -8.328 1 93.19 86 GLU A C 1
ATOM 676 O O . GLU A 1 86 ? 0.049 12.312 -8.555 1 93.19 86 GLU A O 1
ATOM 681 N N . SER A 1 87 ? -1.069 10.531 -9.266 1 93.25 87 SER A N 1
ATOM 682 C CA . SER A 1 87 ? -0.83 10.859 -10.672 1 93.25 87 SER A CA 1
ATOM 683 C C . SER A 1 87 ? -1.358 12.25 -11.008 1 93.25 87 SER A C 1
ATOM 685 O O . SER A 1 87 ? -0.742 12.977 -11.789 1 93.25 87 SER A O 1
ATOM 687 N N . VAL A 1 88 ? -2.391 12.656 -10.367 1 96.88 88 VAL A N 1
ATOM 688 C CA . VAL A 1 88 ? -3.012 13.945 -10.648 1 96.88 88 VAL A CA 1
ATOM 689 C C . VAL A 1 88 ? -2.418 15.008 -9.727 1 96.88 88 VAL A C 1
ATOM 691 O O . VAL A 1 88 ? -2.066 16.109 -10.18 1 96.88 88 VAL A O 1
ATOM 694 N N . THR A 1 89 ? -2.303 14.648 -8.422 1 95.25 89 THR A N 1
ATOM 695 C CA . THR A 1 89 ? -1.827 15.641 -7.457 1 95.25 89 THR A CA 1
ATOM 696 C C . THR A 1 89 ? -0.397 16.062 -7.781 1 95.25 89 THR A C 1
ATOM 698 O O . THR A 1 89 ? -0.071 17.25 -7.734 1 95.25 89 THR A O 1
ATOM 701 N N . SER A 1 90 ? 0.386 15.164 -8.125 1 90.19 90 SER A N 1
ATOM 702 C CA . SER A 1 90 ? 1.767 15.477 -8.477 1 90.19 90 SER A CA 1
ATOM 703 C C . SER A 1 90 ? 1.832 16.359 -9.719 1 90.19 90 SER A C 1
ATOM 705 O O . SER A 1 90 ? 2.607 17.312 -9.766 1 90.19 90 SER A O 1
ATOM 707 N N . ALA A 1 91 ? 1.032 16.062 -10.695 1 92.62 91 ALA A N 1
ATOM 708 C CA . ALA A 1 91 ? 1.007 16.812 -11.938 1 92.62 91 ALA A CA 1
ATOM 709 C C . ALA A 1 91 ? 0.583 18.266 -11.688 1 92.62 91 ALA A C 1
ATOM 711 O O . ALA A 1 91 ? 0.957 19.156 -12.445 1 92.62 91 ALA A O 1
ATOM 712 N N . HIS A 1 92 ? -0.108 18.516 -10.625 1 94.31 92 HIS A N 1
ATOM 713 C CA . HIS A 1 92 ? -0.61 19.844 -10.328 1 94.31 92 HIS A CA 1
ATOM 714 C C . HIS A 1 92 ? 0.134 20.453 -9.141 1 94.31 92 HIS A C 1
ATOM 716 O O . HIS A 1 92 ? -0.314 21.453 -8.57 1 94.31 92 HIS A O 1
ATOM 722 N N . HIS A 1 93 ? 1.209 19.781 -8.75 1 89.44 93 HIS A N 1
ATOM 723 C CA . HIS A 1 93 ? 2.141 20.266 -7.742 1 89.44 93 HIS A CA 1
ATOM 724 C C . HIS A 1 93 ? 1.479 20.344 -6.367 1 89.44 93 HIS A C 1
ATOM 726 O O . HIS A 1 93 ? 1.694 21.297 -5.617 1 89.44 93 HIS A O 1
ATOM 732 N N . TYR A 1 94 ? 0.49 19.438 -6.156 1 92.62 94 TYR A N 1
ATOM 733 C CA . TYR A 1 94 ? -0.051 19.219 -4.824 1 92.62 94 TYR A CA 1
ATOM 734 C C . TYR A 1 94 ? 0.679 18.062 -4.129 1 92.62 94 TYR A C 1
ATOM 736 O O . TYR A 1 94 ? 1.069 17.094 -4.773 1 92.62 94 TYR A O 1
ATOM 744 N N . GLN A 1 95 ? 0.794 18.234 -2.83 1 90.19 95 GLN A N 1
ATOM 745 C CA . GLN A 1 95 ? 1.293 17.141 -2.004 1 90.19 95 GLN A CA 1
ATOM 746 C C . GLN A 1 95 ? 0.144 16.344 -1.387 1 90.19 95 GLN A C 1
ATOM 748 O O . GLN A 1 95 ? -0.947 16.891 -1.184 1 90.19 95 GLN A O 1
ATOM 753 N N . THR A 1 96 ? 0.426 15.102 -1.16 1 94.75 96 THR A N 1
ATOM 754 C CA . THR A 1 96 ? -0.573 14.266 -0.503 1 94.75 96 THR A CA 1
ATOM 755 C C . THR A 1 96 ? -0.07 13.789 0.855 1 94.75 96 THR A C 1
ATOM 757 O O . THR A 1 96 ? 1.087 13.383 0.987 1 94.75 96 THR A O 1
ATOM 760 N N . LEU A 1 97 ? -0.897 13.977 1.842 1 94.5 97 LEU A N 1
ATOM 761 C CA . LEU A 1 97 ? -0.677 13.398 3.164 1 94.5 97 LEU A CA 1
ATOM 762 C C . LEU A 1 97 ? -1.671 12.281 3.439 1 94.5 97 LEU A C 1
ATOM 764 O O . LEU A 1 97 ? -2.885 12.492 3.41 1 94.5 97 LEU A O 1
ATOM 768 N N . ILE A 1 98 ? -1.093 11.125 3.695 1 96.12 98 ILE A N 1
ATOM 769 C CA . ILE A 1 98 ? -1.956 9.961 3.852 1 96.12 98 ILE A CA 1
ATOM 770 C C . ILE A 1 98 ? -1.978 9.531 5.316 1 96.12 98 ILE A C 1
ATOM 772 O O . ILE A 1 98 ? -0.932 9.469 5.969 1 96.12 98 ILE A O 1
ATOM 776 N N . ALA A 1 99 ? -3.172 9.297 5.832 1 94.06 99 ALA A N 1
ATOM 777 C CA . ALA A 1 99 ? -3.381 8.742 7.164 1 94.06 99 ALA A CA 1
ATOM 778 C C . ALA A 1 99 ? -4.27 7.504 7.109 1 94.06 99 ALA A C 1
ATOM 780 O O . ALA A 1 99 ? -5.055 7.34 6.172 1 94.06 99 ALA A O 1
ATOM 781 N N . ASN A 1 100 ? -4.043 6.66 7.973 1 91.19 100 ASN A N 1
ATOM 782 C CA . ASN A 1 100 ? -4.879 5.469 8.055 1 91.19 100 ASN A CA 1
ATOM 783 C C . ASN A 1 100 ? -5.785 5.504 9.281 1 91.19 100 ASN A C 1
ATOM 785 O O . ASN A 1 100 ? -5.395 6.008 10.336 1 91.19 100 ASN A O 1
ATOM 789 N N . TYR A 1 101 ? -6.984 4.918 9.164 1 92.06 101 TYR A N 1
ATOM 790 C CA . TYR A 1 101 ? -7.918 5.004 10.281 1 92.06 101 TYR A CA 1
ATOM 791 C C . TYR A 1 101 ? -8.32 3.615 10.766 1 92.06 101 TYR A C 1
ATOM 793 O O . TYR A 1 101 ? -9.188 3.482 11.633 1 92.06 101 TYR A O 1
ATOM 801 N N . GLU A 1 102 ? -7.809 2.469 10.195 1 88.62 102 GLU A N 1
ATOM 802 C CA . GLU A 1 102 ? -7.93 1.082 10.641 1 88.62 102 GLU A CA 1
ATOM 803 C C . GLU A 1 102 ? -9.391 0.665 10.758 1 88.62 102 GLU A C 1
ATOM 805 O O . GLU A 1 102 ? -9.781 -0.01 11.711 1 88.62 102 GLU A O 1
ATOM 810 N N . TYR A 1 103 ? -10.195 1.179 9.977 1 90.06 103 TYR A N 1
ATOM 811 C CA . TYR A 1 103 ? -11.617 0.861 9.906 1 90.06 103 TYR A CA 1
ATOM 812 C C . TYR A 1 103 ? -12.344 1.281 11.18 1 90.06 103 TYR A C 1
ATOM 814 O O . TYR A 1 103 ? -13.375 0.71 11.531 1 90.06 103 TYR A O 1
ATOM 822 N N . ASP A 1 104 ? -11.773 2.242 11.883 1 91.06 104 ASP A N 1
ATOM 823 C CA . ASP A 1 104 ? -12.344 2.764 13.125 1 91.06 104 ASP A CA 1
ATOM 824 C C . ASP A 1 104 ? -12.867 4.188 12.93 1 91.06 104 ASP A C 1
ATOM 826 O O . ASP A 1 104 ? -12.078 5.121 12.75 1 91.06 104 ASP A O 1
ATOM 830 N N . PRO A 1 105 ? -14.18 4.352 13.102 1 91.69 105 PRO A N 1
ATOM 831 C CA . PRO A 1 105 ? -14.766 5.68 12.875 1 91.69 105 PRO A CA 1
ATOM 832 C C . PRO A 1 105 ? -14.195 6.738 13.82 1 91.69 105 PRO A C 1
ATOM 834 O O . PRO A 1 105 ? -14.07 7.906 13.438 1 91.69 105 PRO A O 1
ATOM 837 N N . GLN A 1 106 ? -13.883 6.359 15.016 1 89.88 106 GLN A N 1
ATOM 838 C CA . GLN A 1 106 ? -13.312 7.312 15.961 1 89.88 106 GLN A CA 1
ATOM 839 C C . GLN A 1 106 ? -11.906 7.73 15.547 1 89.88 106 GLN A C 1
ATOM 841 O O . GLN A 1 106 ? -11.531 8.898 15.672 1 89.88 106 GLN A O 1
ATOM 846 N N . ARG A 1 107 ? -11.219 6.785 15.062 1 91 107 ARG A N 1
ATOM 847 C CA . ARG A 1 107 ? -9.891 7.109 14.547 1 91 107 ARG A CA 1
ATOM 848 C C . ARG A 1 107 ? -9.984 7.973 13.297 1 91 107 ARG A C 1
ATOM 850 O O . ARG A 1 107 ? -9.18 8.891 13.102 1 91 107 ARG A O 1
ATOM 857 N N . GLU A 1 108 ? -10.938 7.633 12.469 1 94.62 108 GLU A N 1
ATOM 858 C CA . GLU A 1 108 ? -11.148 8.453 11.281 1 94.62 108 GLU A CA 1
ATOM 859 C C . GLU A 1 108 ? -11.367 9.914 11.656 1 94.62 108 GLU A C 1
ATOM 861 O O . GLU A 1 108 ? -10.75 10.812 11.078 1 94.62 108 GLU A O 1
ATOM 866 N N . GLU A 1 109 ? -12.242 10.117 12.617 1 91.44 109 GL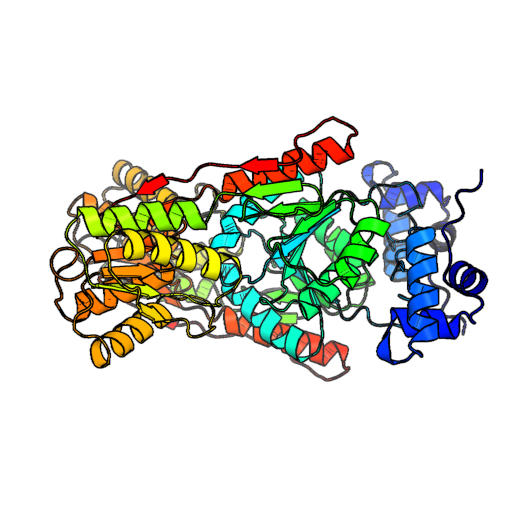U A N 1
ATOM 867 C CA . GLU A 1 109 ? -12.531 11.461 13.094 1 91.44 109 GLU A CA 1
ATOM 868 C C . GLU A 1 109 ? -11.266 12.172 13.57 1 91.44 109 GLU A C 1
ATOM 870 O O . GLU A 1 109 ? -10.992 13.305 13.172 1 91.44 109 GLU A O 1
ATOM 875 N N . ARG A 1 110 ? -10.516 11.453 14.344 1 87.38 110 ARG A N 1
ATOM 876 C CA . ARG A 1 110 ? -9.289 12.031 14.891 1 87.38 110 ARG A CA 1
ATOM 877 C C . ARG A 1 110 ? -8.312 12.398 13.773 1 87.38 110 ARG A C 1
ATOM 879 O O . ARG A 1 110 ? -7.715 13.469 13.797 1 87.38 110 ARG A O 1
ATOM 886 N N . GLU A 1 111 ? -8.148 11.523 12.82 1 91.69 111 GLU A N 1
ATOM 887 C CA . GLU A 1 111 ? -7.219 11.758 11.719 1 91.69 111 GLU A CA 1
ATOM 888 C C . GLU A 1 111 ? -7.672 12.922 10.852 1 91.69 111 GLU A C 1
ATOM 890 O O . GLU A 1 111 ? -6.848 13.719 10.391 1 91.69 111 GLU A O 1
ATOM 895 N N . VAL A 1 112 ? -8.945 12.992 10.617 1 92.62 112 VAL A N 1
ATOM 896 C CA . VAL A 1 112 ? -9.484 14.078 9.805 1 92.62 112 VAL A CA 1
ATOM 897 C C . VAL A 1 112 ? -9.242 15.414 10.508 1 92.62 112 VAL A C 1
ATOM 899 O O . VAL A 1 112 ? -8.781 16.375 9.883 1 92.62 112 VAL A O 1
ATOM 902 N N . LEU A 1 113 ? -9.531 15.484 11.789 1 85.31 113 LEU A N 1
ATOM 903 C CA . LEU A 1 113 ? -9.328 16.719 12.555 1 85.31 113 LEU A CA 1
ATOM 904 C C . LEU A 1 113 ? -7.859 17.109 12.547 1 85.31 113 LEU A C 1
ATOM 906 O O . LEU A 1 113 ? -7.535 18.297 12.414 1 85.31 113 LEU A O 1
ATOM 910 N N . ASN A 1 114 ? -7.051 16.156 12.648 1 84.44 114 ASN A N 1
ATOM 911 C CA . ASN A 1 114 ? -5.617 16.422 12.578 1 84.44 114 ASN A CA 1
ATOM 912 C C . ASN A 1 114 ? -5.211 16.984 11.227 1 84.44 114 ASN A C 1
ATOM 914 O O . ASN A 1 114 ? -4.477 17.969 11.156 1 84.44 114 ASN A O 1
ATOM 918 N N . LEU A 1 115 ? -5.648 16.391 10.141 1 90 115 LEU A N 1
ATOM 919 C CA . LEU A 1 115 ? -5.328 16.859 8.797 1 90 115 LEU A CA 1
ATOM 920 C C . LEU A 1 115 ? -5.836 18.281 8.578 1 90 115 LEU A C 1
ATOM 922 O O . LEU A 1 115 ? -5.148 19.109 7.973 1 90 115 LEU A O 1
ATOM 926 N N . LEU A 1 116 ? -7.02 18.531 9.094 1 84.69 116 LEU A N 1
ATOM 927 C CA . LEU A 1 116 ? -7.578 19.875 8.977 1 84.69 116 LEU A CA 1
ATOM 928 C C . LEU A 1 116 ? -6.699 20.891 9.695 1 84.69 116 LEU A C 1
ATOM 930 O O . LEU A 1 116 ? -6.539 22.016 9.227 1 84.69 116 LEU A O 1
ATOM 934 N N . SER A 1 117 ? -6.184 20.453 10.766 1 77.62 117 SER A N 1
ATOM 935 C CA . SER A 1 117 ? -5.34 21.344 11.555 1 77.62 117 SER A CA 1
ATOM 936 C C . SER A 1 117 ? -4.059 21.688 10.805 1 77.62 117 SER A C 1
ATOM 938 O O . SER A 1 117 ? -3.377 22.656 11.156 1 77.62 117 SER A O 1
ATOM 940 N N . TYR A 1 118 ? -3.693 20.953 9.781 1 79.44 118 TYR A N 1
ATOM 941 C CA . TYR A 1 118 ? -2.51 21.219 8.969 1 79.44 118 TYR A CA 1
ATOM 942 C C . TYR A 1 118 ? -2.854 22.109 7.781 1 79.44 118 TYR A C 1
ATOM 944 O O . TYR A 1 118 ? -2.027 22.312 6.887 1 79.44 118 TYR A O 1
ATOM 952 N N . ASN A 1 119 ? -4.047 22.609 7.703 1 81.44 119 ASN A N 1
ATOM 953 C CA . ASN A 1 119 ? -4.527 23.531 6.684 1 81.44 119 ASN A CA 1
ATOM 954 C C . ASN A 1 119 ? -4.457 22.906 5.289 1 81.44 119 ASN A C 1
ATOM 956 O O . ASN A 1 119 ? -3.939 23.531 4.355 1 81.44 119 ASN A O 1
ATOM 960 N N . ILE A 1 120 ? -4.898 21.719 5.188 1 89.81 120 ILE A N 1
ATOM 961 C CA . ILE A 1 120 ? -4.961 21.078 3.883 1 89.81 120 ILE A CA 1
ATOM 962 C C . ILE A 1 120 ? -5.98 21.781 3 1 89.81 120 ILE A C 1
ATOM 964 O O . ILE A 1 120 ? -6.922 22.406 3.502 1 89.81 120 ILE A O 1
ATOM 968 N N . ASP A 1 121 ? -5.777 21.672 1.674 1 92.06 121 ASP A N 1
ATOM 969 C CA . ASP A 1 121 ? -6.648 22.344 0.719 1 92.06 121 ASP A CA 1
ATOM 970 C C . ASP A 1 121 ? -7.84 21.469 0.34 1 92.06 121 ASP A C 1
ATOM 972 O O . ASP A 1 121 ? -8.859 21.969 -0.126 1 92.06 121 ASP A O 1
ATOM 976 N N . GLY A 1 122 ? -7.758 20.234 0.459 1 96.19 122 GLY A N 1
ATOM 977 C CA . GLY A 1 122 ? -8.781 19.266 0.109 1 96.19 122 GLY A CA 1
ATOM 978 C C . GLY A 1 122 ? -8.641 17.953 0.852 1 96.19 122 GLY A C 1
ATOM 979 O O . GLY A 1 122 ? -7.586 17.672 1.433 1 96.19 122 GLY A O 1
ATOM 980 N N . LEU A 1 123 ? -9.711 17.188 0.885 1 97.25 123 LEU A N 1
ATOM 981 C CA . LEU A 1 123 ? -9.758 15.945 1.648 1 97.25 123 LEU A CA 1
ATOM 982 C C . LEU A 1 123 ? -10.367 14.82 0.819 1 97.25 123 LEU A C 1
ATOM 984 O O . LEU A 1 123 ? -11.375 15.023 0.139 1 97.25 123 LEU A O 1
ATOM 988 N N . ILE A 1 124 ? -9.688 13.711 0.82 1 98.25 124 ILE A N 1
ATOM 989 C CA . ILE A 1 124 ? -10.203 12.516 0.167 1 98.25 124 ILE A CA 1
ATOM 990 C C . ILE A 1 124 ? -10.438 11.422 1.206 1 98.25 124 ILE A C 1
ATOM 992 O O . ILE A 1 124 ? -9.523 11.055 1.952 1 98.25 124 ILE A O 1
ATOM 996 N N . LEU A 1 125 ? -11.625 10.953 1.248 1 97.38 125 LEU A N 1
ATOM 997 C CA . LEU A 1 125 ? -12.047 9.891 2.164 1 97.38 125 LEU A CA 1
ATOM 998 C C . LEU A 1 125 ? -12.383 8.617 1.401 1 97.38 125 LEU A C 1
ATOM 1000 O O . LEU A 1 125 ? -12.852 8.68 0.262 1 97.38 125 LEU A O 1
ATOM 1004 N N . THR A 1 126 ? -12.102 7.418 2.016 1 95.06 126 THR A N 1
ATOM 1005 C CA . THR A 1 126 ? -12.438 6.148 1.384 1 95.06 126 THR A CA 1
ATOM 1006 C C . THR A 1 126 ? -13.562 5.449 2.141 1 95.06 126 THR A C 1
ATOM 1008 O O . THR A 1 126 ? -13.664 4.219 2.117 1 95.06 126 THR A O 1
ATOM 1011 N N . SER A 1 127 ? -14.375 6.223 2.881 1 88 127 SER A N 1
ATOM 1012 C CA . SER A 1 127 ? -15.562 5.754 3.582 1 88 127 SER A CA 1
ATOM 1013 C C . SER A 1 127 ? -16.75 6.672 3.326 1 88 127 SER A C 1
ATOM 1015 O O . SER A 1 127 ? -16.578 7.816 2.902 1 88 127 SER A O 1
ATOM 1017 N N . LYS A 1 128 ? -17.922 6.129 3.549 1 86.88 128 LYS A N 1
ATOM 1018 C CA . LYS A 1 128 ? -19.141 6.922 3.371 1 86.88 128 LYS A CA 1
ATOM 1019 C C . LYS A 1 128 ? -19.812 7.191 4.711 1 86.88 128 LYS A C 1
ATOM 1021 O O . LYS A 1 128 ? -20.75 7.992 4.789 1 86.88 128 LYS A O 1
ATOM 1026 N N . GLN A 1 129 ? -19.438 6.551 5.656 1 87.5 129 GLN A N 1
ATOM 1027 C CA . GLN A 1 129 ? -20.016 6.758 6.973 1 87.5 129 GLN A CA 1
ATOM 1028 C C . GLN A 1 129 ? -19.047 7.492 7.898 1 87.5 129 GLN A C 1
ATOM 1030 O O . GLN A 1 129 ? -17.922 7.051 8.094 1 87.5 129 GLN A O 1
ATOM 1035 N N . HIS A 1 130 ? -19.516 8.586 8.391 1 92.44 130 HIS A N 1
ATOM 1036 C CA . HIS A 1 130 ? -18.688 9.461 9.219 1 92.44 130 HIS A CA 1
ATOM 1037 C C . HIS A 1 130 ? -19.438 9.891 10.477 1 92.44 130 HIS A C 1
ATOM 1039 O O . HIS A 1 130 ? -20.672 9.898 10.492 1 92.44 130 HIS A O 1
ATOM 1045 N N . SER A 1 131 ? -18.703 10.195 11.508 1 90.62 131 SER A N 1
ATOM 1046 C CA . SER A 1 131 ? -19.344 10.742 12.695 1 90.62 131 SER A CA 1
ATOM 1047 C C . SER A 1 131 ? -19.922 12.125 12.414 1 90.62 131 SER A C 1
ATOM 1049 O O . SER A 1 131 ? -19.422 12.859 11.57 1 90.62 131 SER A O 1
ATOM 1051 N N . ASP A 1 132 ? -20.938 12.453 13.156 1 86.12 132 ASP A N 1
ATOM 1052 C CA . ASP A 1 132 ? -21.547 13.766 13.023 1 86.12 132 ASP A CA 1
ATOM 1053 C C . ASP A 1 132 ? -20.531 14.883 13.297 1 86.12 132 ASP A C 1
ATOM 1055 O O . ASP A 1 132 ? -20.516 15.898 12.609 1 86.12 132 ASP A O 1
ATOM 1059 N N . ARG A 1 133 ? -19.781 14.633 14.273 1 80.81 133 ARG A N 1
ATOM 1060 C CA . ARG A 1 133 ? -18.766 15.617 14.664 1 80.81 133 ARG A CA 1
ATOM 1061 C C . ARG A 1 133 ? -17.781 15.859 13.531 1 80.81 133 ARG A C 1
ATOM 1063 O O . ARG A 1 133 ? -17.453 17.016 13.219 1 80.81 133 ARG A O 1
ATOM 1070 N N . MET A 1 134 ? -17.328 14.82 12.922 1 87.44 134 MET A N 1
ATOM 1071 C CA . MET A 1 134 ? -16.406 14.945 11.805 1 87.44 134 MET A CA 1
ATOM 1072 C C . MET A 1 134 ? -17.031 15.727 10.656 1 87.44 134 MET A C 1
ATOM 1074 O O . MET A 1 134 ? -16.391 16.609 10.078 1 87.44 134 MET A O 1
ATOM 1078 N N . VAL A 1 135 ? -18.266 15.422 10.352 1 88.62 135 VAL A N 1
ATOM 1079 C CA . VAL A 1 135 ? -18.984 16.062 9.25 1 88.62 135 VAL A CA 1
ATOM 1080 C C . VAL A 1 135 ? -19.094 17.562 9.516 1 88.62 135 VAL A C 1
ATOM 1082 O O . VAL A 1 135 ? -18.906 18.375 8.617 1 88.62 135 VAL A O 1
ATOM 1085 N N . GLN A 1 136 ? -19.359 17.891 10.703 1 80.62 136 GLN A N 1
ATOM 1086 C CA . GLN A 1 136 ? -19.5 19.297 11.078 1 80.62 136 GLN A CA 1
ATOM 1087 C C . GLN A 1 136 ? -18.188 20.047 10.867 1 80.62 136 GLN A C 1
ATOM 1089 O O . GLN A 1 136 ? -18.188 21.156 10.312 1 80.62 136 GLN A O 1
ATOM 1094 N N . TYR A 1 137 ? -17.109 19.422 11.281 1 79 137 TYR A N 1
ATOM 1095 C CA . TYR A 1 137 ? -15.812 20.062 11.148 1 79 137 TYR A CA 1
ATOM 1096 C C . TYR A 1 137 ? -15.422 20.203 9.68 1 79 137 TYR A C 1
ATOM 1098 O O . TYR A 1 137 ? -14.891 21.234 9.273 1 79 137 TYR A O 1
ATOM 1106 N N . VAL A 1 138 ? -15.711 19.203 8.906 1 86.19 138 VAL A N 1
ATOM 1107 C CA . VAL A 1 138 ? -15.375 19.203 7.484 1 86.19 138 VAL A CA 1
ATOM 1108 C C . VAL A 1 138 ? -16.188 20.281 6.766 1 86.19 138 VAL A C 1
ATOM 1110 O O . VAL A 1 138 ? -15.648 21.047 5.957 1 86.19 138 VAL A O 1
ATOM 1113 N N . ARG A 1 139 ? -17.406 20.391 7.09 1 81.44 139 ARG A N 1
ATOM 1114 C CA . ARG A 1 139 ? -18.266 21.391 6.48 1 81.44 139 ARG A CA 1
ATOM 1115 C C . ARG A 1 139 ? -17.812 22.797 6.863 1 81.44 139 ARG A C 1
ATOM 1117 O O . ARG A 1 139 ? -17.797 23.703 6.023 1 81.44 139 ARG A O 1
ATOM 1124 N N . ALA A 1 140 ? -17.438 22.953 8.078 1 73.88 140 ALA A N 1
ATOM 1125 C CA . ALA A 1 140 ? -17 24.25 8.578 1 73.88 140 ALA A CA 1
ATOM 1126 C C . ALA A 1 140 ? -15.703 24.688 7.906 1 73.88 140 ALA A C 1
ATOM 1128 O O . ALA A 1 140 ? -15.469 25.891 7.727 1 73.88 140 ALA A O 1
ATOM 1129 N N . SER A 1 141 ? -14.891 23.766 7.547 1 78.25 141 SER A N 1
ATOM 1130 C CA . SER A 1 141 ? -13.602 24.078 6.945 1 78.25 141 SER A CA 1
ATOM 1131 C C . SER A 1 141 ? -13.773 24.672 5.547 1 78.25 141 SER A C 1
ATOM 1133 O O . SER A 1 141 ? -12.898 25.406 5.066 1 78.25 141 SER A O 1
ATOM 1135 N N . GLY A 1 142 ? -14.844 24.25 4.875 1 82.5 142 GLY A N 1
ATOM 1136 C CA . GLY A 1 142 ? -15.156 24.781 3.561 1 82.5 142 GLY A CA 1
ATOM 1137 C C . GLY A 1 142 ? -14.32 24.172 2.453 1 82.5 142 GLY A C 1
ATOM 1138 O O . GLY A 1 142 ? -14.461 24.547 1.285 1 82.5 142 GLY A O 1
ATOM 1139 N N . ILE A 1 143 ? -13.438 23.266 2.789 1 88.94 143 ILE A N 1
ATOM 1140 C CA . ILE A 1 143 ? -12.609 22.672 1.751 1 88.94 143 ILE A CA 1
ATOM 1141 C C . ILE A 1 143 ? -13.406 21.609 1 1 88.94 143 ILE A C 1
ATOM 1143 O O . ILE A 1 143 ? -14.328 21 1.555 1 88.94 143 ILE A O 1
ATOM 1147 N N . PRO A 1 144 ? -13.055 21.375 -0.302 1 95.69 144 PRO A N 1
ATOM 1148 C CA . PRO A 1 144 ? -13.719 20.266 -1.006 1 95.69 144 PRO A CA 1
ATOM 1149 C C . PRO A 1 144 ? -13.344 18.906 -0.446 1 95.69 144 PRO A C 1
ATOM 1151 O O . PRO A 1 144 ? -12.203 18.688 -0.041 1 95.69 144 PRO A O 1
ATOM 1154 N N . VAL A 1 145 ? -14.344 17.969 -0.44 1 96.75 145 VAL A N 1
ATOM 1155 C CA . VAL A 1 145 ? -14.172 16.625 0.111 1 96.75 145 VAL A CA 1
ATOM 1156 C C . VAL A 1 145 ? -14.68 15.586 -0.886 1 96.75 145 VAL A C 1
ATOM 1158 O O . VAL A 1 145 ? -15.797 15.703 -1.397 1 96.75 145 VAL A O 1
ATOM 1161 N N . ALA A 1 146 ? -13.883 14.609 -1.177 1 97.81 146 ALA A N 1
ATOM 1162 C CA . ALA A 1 146 ? -14.289 13.516 -2.057 1 97.81 146 ALA A CA 1
ATOM 1163 C C . ALA A 1 146 ? -14.406 12.203 -1.285 1 97.81 146 ALA A C 1
ATOM 1165 O O . ALA A 1 146 ? -13.516 11.859 -0.498 1 97.81 146 ALA A O 1
ATOM 1166 N N . GLU A 1 147 ? -15.5 11.508 -1.396 1 97.38 147 GLU A N 1
ATOM 1167 C CA . GLU A 1 147 ? -15.703 10.148 -0.922 1 97.38 147 GLU A CA 1
ATOM 1168 C C . GLU A 1 147 ? -15.555 9.141 -2.061 1 97.38 147 GLU A C 1
ATOM 1170 O O . GLU A 1 147 ? -16.234 9.242 -3.082 1 97.38 147 GLU A O 1
ATOM 1175 N N . LEU A 1 148 ? -14.688 8.148 -1.807 1 97.25 148 LEU A N 1
ATOM 1176 C CA . LEU A 1 148 ? -14.336 7.262 -2.91 1 97.25 148 LEU A CA 1
ATOM 1177 C C . LEU A 1 148 ? -14.82 5.844 -2.637 1 97.25 148 LEU A C 1
ATOM 1179 O O . LEU A 1 148 ? -15.203 5.52 -1.51 1 97.25 148 LEU A O 1
ATOM 1183 N N . MET A 1 149 ? -14.781 4.906 -3.635 1 95.38 149 MET A N 1
ATOM 1184 C CA . MET A 1 149 ? -14.859 3.447 -3.627 1 95.38 149 MET A CA 1
ATOM 1185 C C . MET A 1 149 ? -16.297 2.982 -3.412 1 95.38 149 MET A C 1
ATOM 1187 O O . MET A 1 149 ? -16.547 1.786 -3.258 1 95.38 149 MET A O 1
ATOM 1191 N N . ASP A 1 150 ? -17.172 3.852 -3.301 1 92.88 150 ASP A N 1
ATOM 1192 C CA . ASP A 1 150 ? -18.594 3.52 -3.23 1 92.88 150 ASP A CA 1
ATOM 1193 C C . ASP A 1 150 ? -19.438 4.547 -3.984 1 92.88 150 ASP A C 1
ATOM 1195 O O . ASP A 1 150 ? -18.938 5.625 -4.324 1 92.88 150 ASP A O 1
ATOM 1199 N N . PHE A 1 151 ? -20.594 4.082 -4.297 1 93.19 151 PHE A N 1
ATOM 1200 C CA . PHE A 1 151 ? -21.484 4.969 -5.039 1 93.19 151 PHE A CA 1
ATOM 1201 C C . PHE A 1 151 ? -22.922 4.801 -4.582 1 93.19 151 PHE A C 1
ATOM 1203 O O . PHE A 1 151 ? -23.391 3.674 -4.41 1 93.19 151 PHE A O 1
ATOM 1210 N N . GLY A 1 152 ? -23.578 5.961 -4.383 1 87.75 152 GLY A N 1
ATOM 1211 C CA . GLY A 1 152 ? -24.969 5.973 -3.957 1 87.75 152 GLY A CA 1
ATOM 1212 C C . GLY A 1 152 ? -25.172 6.617 -2.598 1 87.75 152 GLY A C 1
ATOM 1213 O O . GLY A 1 152 ? -24.203 6.988 -1.93 1 87.75 152 GLY A O 1
ATOM 1214 N N . GLY A 1 153 ? -26.422 6.816 -2.207 1 86.12 153 GLY A N 1
ATOM 1215 C CA . GLY A 1 153 ? -26.766 7.418 -0.928 1 86.12 153 GLY A CA 1
ATOM 1216 C C . GLY A 1 153 ? -26.422 8.898 -0.854 1 86.12 153 GLY A C 1
ATOM 1217 O O . GLY A 1 153 ? -26.125 9.523 -1.874 1 86.12 153 GLY A O 1
ATOM 1218 N N . GLN A 1 154 ? -26.469 9.391 0.345 1 84.62 154 GLN A N 1
ATOM 1219 C CA . GLN A 1 154 ? -26.125 10.797 0.573 1 84.62 154 GLN A CA 1
ATOM 1220 C C . GLN A 1 154 ? -24.609 10.992 0.595 1 84.62 154 GLN A C 1
ATOM 1222 O O . GLN A 1 154 ? -23.875 10.18 1.163 1 84.62 154 GLN A O 1
ATOM 1227 N N . GLN A 1 155 ? -24.281 11.969 -0.171 1 85.81 155 GLN A N 1
ATOM 1228 C CA . GLN A 1 155 ? -22.859 12.25 -0.21 1 85.81 155 GLN A CA 1
ATOM 1229 C C . GLN A 1 155 ? -22.516 13.516 0.578 1 85.81 155 GLN A C 1
ATOM 1231 O O . GLN A 1 155 ? -23.359 14.406 0.722 1 85.81 155 GLN A O 1
ATOM 1236 N N . LEU A 1 156 ? -21.344 13.547 1.011 1 88.38 156 LEU A N 1
ATOM 1237 C CA . LEU A 1 156 ? -20.844 14.711 1.73 1 88.38 156 LEU A CA 1
ATOM 1238 C C . LEU A 1 156 ? -20.562 15.867 0.772 1 88.38 156 LEU A C 1
ATOM 1240 O O . LEU A 1 156 ? -20.969 17 1.026 1 88.38 156 LEU A O 1
ATOM 1244 N N . ASP A 1 157 ? -19.906 15.672 -0.346 1 93.19 157 ASP A N 1
ATOM 1245 C CA . ASP A 1 157 ? -19.516 16.688 -1.316 1 93.19 157 ASP A CA 1
ATOM 1246 C C . ASP A 1 157 ? -19.281 16.078 -2.695 1 93.19 157 ASP A C 1
ATOM 1248 O O . ASP A 1 157 ? -20.219 15.969 -3.496 1 93.19 157 ASP A O 1
ATOM 1252 N N . ILE A 1 158 ? -18.188 15.508 -2.951 1 96.44 158 ILE A N 1
ATOM 1253 C CA . ILE A 1 158 ? -17.844 14.812 -4.188 1 96.44 158 ILE A CA 1
ATOM 1254 C C . ILE A 1 158 ? -17.906 13.305 -3.957 1 96.44 158 ILE A C 1
ATOM 1256 O O . ILE A 1 158 ? -17.438 12.812 -2.926 1 96.44 158 ILE A O 1
ATOM 1260 N N . GLN A 1 159 ? -18.547 12.578 -4.828 1 97.25 159 GLN A N 1
ATOM 1261 C CA . GLN A 1 159 ? -18.578 11.125 -4.738 1 97.25 159 GLN A CA 1
ATOM 1262 C C . GLN A 1 159 ? -18.094 10.484 -6.035 1 97.25 159 GLN A C 1
ATOM 1264 O O . GLN A 1 159 ? -18.625 10.773 -7.113 1 97.25 159 GLN A O 1
ATOM 1269 N N . VAL A 1 160 ? -17.016 9.68 -5.988 1 97.94 160 VAL A N 1
ATOM 1270 C CA . VAL A 1 160 ? -16.484 8.945 -7.133 1 97.94 160 VAL A CA 1
ATOM 1271 C C . VAL A 1 160 ? -16.328 7.473 -6.77 1 97.94 160 VAL A C 1
ATOM 1273 O O . VAL A 1 160 ? -15.641 7.137 -5.801 1 97.94 160 VAL A O 1
ATOM 1276 N N . GLY A 1 161 ? -16.906 6.559 -7.457 1 97.56 161 GLY A N 1
ATOM 1277 C CA . GLY A 1 161 ? -16.812 5.137 -7.172 1 97.56 161 GLY A CA 1
ATOM 1278 C C . GLY A 1 161 ? -17.578 4.277 -8.156 1 97.56 161 GLY A C 1
ATOM 1279 O O . GLY A 1 161 ? -17.531 4.52 -9.367 1 97.56 161 GLY A O 1
ATOM 1280 N N . PHE A 1 162 ? -18.109 3.229 -7.676 1 97.5 162 PHE A N 1
ATOM 1281 C CA . PHE A 1 162 ? -18.938 2.287 -8.422 1 97.5 162 PHE A CA 1
ATOM 1282 C C . PHE A 1 162 ? -19.953 1.621 -7.504 1 97.5 162 PHE A C 1
ATOM 1284 O O . PHE A 1 162 ? -19.859 1.728 -6.277 1 97.5 162 PHE A O 1
ATOM 1291 N N . ASP A 1 163 ? -20.953 1.022 -8.062 1 97.12 163 ASP A N 1
ATOM 1292 C CA . ASP A 1 163 ? -22.047 0.413 -7.312 1 97.12 163 ASP A CA 1
ATOM 1293 C C . ASP A 1 163 ? -21.672 -0.981 -6.82 1 97.12 163 ASP A C 1
ATOM 1295 O O . ASP A 1 163 ? -21.812 -1.965 -7.547 1 97.12 163 ASP A O 1
ATOM 1299 N N . ASN A 1 164 ? -21.266 -1.071 -5.543 1 97.62 164 ASN A N 1
ATOM 1300 C CA . ASN A 1 164 ? -20.812 -2.328 -4.945 1 97.62 164 ASN A CA 1
ATOM 1301 C C . ASN A 1 164 ? -21.938 -3.367 -4.934 1 97.62 164 ASN A C 1
ATOM 1303 O O . ASN A 1 164 ? -21.688 -4.551 -5.184 1 97.62 164 ASN A O 1
ATOM 1307 N N . GLU A 1 165 ? -23.078 -2.938 -4.602 1 97.81 165 GLU A N 1
ATOM 1308 C CA . GLU A 1 165 ? -24.234 -3.838 -4.523 1 97.81 165 GLU A CA 1
ATOM 1309 C C . GLU A 1 165 ? -24.547 -4.441 -5.887 1 97.81 165 GLU A C 1
ATOM 1311 O O . GLU A 1 165 ? -24.703 -5.656 -6.016 1 97.81 165 GLU A O 1
ATOM 1316 N N . LYS A 1 166 ? -24.609 -3.607 -6.875 1 98.44 166 LYS A N 1
ATOM 1317 C CA . LYS A 1 166 ? -24.922 -4.078 -8.227 1 98.44 166 LYS A CA 1
ATOM 1318 C C . LYS A 1 166 ? -23.812 -5.004 -8.742 1 98.44 166 LYS A C 1
ATOM 1320 O O . LYS A 1 166 ? -24.109 -5.992 -9.422 1 98.44 166 LYS A O 1
ATOM 1325 N N . ALA A 1 167 ? -22.594 -4.652 -8.477 1 98.69 167 ALA A N 1
ATOM 1326 C CA . ALA A 1 167 ? -21.469 -5.473 -8.898 1 98.69 167 ALA A CA 1
ATOM 1327 C C . ALA A 1 167 ? -21.562 -6.879 -8.312 1 98.69 167 ALA A C 1
ATOM 1329 O O . ALA A 1 167 ? -21.359 -7.867 -9.016 1 98.69 167 ALA A O 1
ATOM 1330 N N . ALA A 1 168 ? -21.859 -6.906 -7.031 1 98.75 168 ALA A N 1
ATOM 1331 C CA . ALA A 1 168 ? -21.984 -8.203 -6.371 1 98.75 168 ALA A CA 1
ATOM 1332 C C . ALA A 1 168 ? -23.188 -8.969 -6.898 1 98.75 168 ALA A C 1
ATOM 1334 O O . ALA A 1 168 ? -23.141 -10.195 -7.051 1 98.75 168 ALA A O 1
ATOM 1335 N N . TRP A 1 169 ? -24.234 -8.227 -7.125 1 98.81 169 TRP A N 1
ATOM 1336 C CA . TRP A 1 169 ? -25.438 -8.836 -7.715 1 98.81 169 TRP A CA 1
ATOM 1337 C C . TRP A 1 169 ? -25.109 -9.477 -9.062 1 98.81 169 TRP A C 1
ATOM 1339 O O . TRP A 1 169 ? -25.469 -10.625 -9.312 1 98.81 169 TRP A O 1
ATOM 1349 N N . ASP A 1 170 ? -24.359 -8.797 -9.898 1 98.88 170 ASP A N 1
ATOM 1350 C CA . ASP A 1 170 ? -24 -9.281 -11.227 1 98.88 170 ASP A CA 1
ATOM 1351 C C . ASP A 1 170 ? -23.109 -10.523 -11.141 1 98.88 170 ASP A C 1
ATOM 1353 O O . ASP A 1 170 ? -23.312 -11.492 -11.867 1 98.88 170 ASP A O 1
ATOM 1357 N N . MET A 1 171 ? -22.125 -10.523 -10.219 1 98.88 171 MET A N 1
ATOM 1358 C CA . MET A 1 171 ? -21.234 -11.664 -10.078 1 98.88 171 MET A CA 1
ATOM 1359 C C . MET A 1 171 ? -22 -12.883 -9.539 1 98.88 171 MET A C 1
ATOM 1361 O O . MET A 1 171 ? -21.766 -14.008 -9.984 1 98.88 171 MET A O 1
ATOM 1365 N N . THR A 1 172 ? -22.875 -12.609 -8.617 1 98.88 172 THR A N 1
ATOM 1366 C CA . THR A 1 172 ? -23.672 -13.703 -8.07 1 98.88 172 THR A CA 1
ATOM 1367 C C . THR A 1 172 ? -24.531 -14.336 -9.156 1 98.88 172 THR A C 1
ATOM 1369 O O . THR A 1 172 ? -24.641 -15.562 -9.234 1 98.88 172 THR A O 1
ATOM 1372 N N . ASN A 1 173 ? -25.094 -13.523 -9.984 1 98.81 173 ASN A N 1
ATOM 1373 C CA . ASN A 1 173 ? -25.891 -14.047 -11.094 1 98.81 173 ASN A CA 1
ATOM 1374 C C . ASN A 1 173 ? -25.031 -14.883 -12.039 1 98.81 173 ASN A C 1
ATOM 1376 O O . ASN A 1 173 ? -25.5 -15.875 -12.609 1 98.81 173 ASN A O 1
ATOM 1380 N N . ALA A 1 174 ? -23.797 -14.484 -12.18 1 98.75 174 ALA A N 1
ATOM 1381 C CA . ALA A 1 174 ? -22.891 -15.289 -13 1 98.75 174 ALA A CA 1
ATOM 1382 C C . ALA A 1 174 ? -22.688 -16.672 -12.406 1 98.75 174 ALA A C 1
ATOM 1384 O O . ALA A 1 174 ? -22.641 -17.672 -13.133 1 98.75 174 ALA A O 1
ATOM 1385 N N . PHE A 1 175 ? -22.562 -16.75 -11.07 1 98.69 175 PHE A N 1
ATOM 1386 C CA . PHE A 1 175 ? -22.484 -18.047 -10.391 1 98.69 175 PHE A CA 1
ATOM 1387 C C . PHE A 1 175 ? -23.719 -18.875 -10.688 1 98.69 175 PHE A C 1
ATOM 1389 O O . PHE A 1 175 ? -23.609 -20.062 -11.031 1 98.69 175 PHE A O 1
ATOM 1396 N N . LEU A 1 176 ? -24.875 -18.281 -10.586 1 98.56 176 LEU A N 1
ATOM 1397 C CA . LEU A 1 176 ? -26.141 -18.969 -10.781 1 98.56 176 LEU A CA 1
ATOM 1398 C C . LEU A 1 176 ? -26.281 -19.469 -12.219 1 98.56 176 LEU A C 1
ATOM 1400 O O . LEU A 1 176 ? -26.734 -20.594 -12.445 1 98.56 176 LEU A O 1
ATOM 1404 N N . GLU A 1 177 ? -25.875 -18.625 -13.125 1 98.19 177 GLU A N 1
ATOM 1405 C CA . GLU A 1 177 ? -25.922 -18.984 -14.539 1 98.19 177 GLU A CA 1
ATOM 1406 C C . GLU A 1 177 ? -25 -20.156 -14.852 1 98.19 177 GLU A C 1
ATOM 1408 O O . GLU A 1 177 ? -25.266 -20.938 -15.766 1 98.19 177 GLU A O 1
ATOM 1413 N N . SER A 1 178 ? -23.953 -20.328 -14.07 1 97.69 178 SER A N 1
ATOM 1414 C CA . SER A 1 178 ? -23 -21.406 -14.273 1 97.69 178 SER A CA 1
ATOM 1415 C C . SER A 1 178 ? -23.5 -22.703 -13.641 1 97.69 178 SER A C 1
ATOM 1417 O O . SER A 1 178 ? -22.844 -23.75 -13.766 1 97.69 178 SER A O 1
ATOM 1419 N N . GLY A 1 179 ? -24.594 -22.625 -12.898 1 97.88 179 GLY A N 1
ATOM 1420 C CA . GLY A 1 179 ? -25.219 -23.812 -12.352 1 97.88 179 GLY A CA 1
ATOM 1421 C C . GLY A 1 179 ? -25.016 -23.969 -10.859 1 97.88 179 GLY A C 1
ATOM 1422 O O . GLY A 1 179 ? -25.547 -24.906 -10.25 1 97.88 179 GLY A O 1
ATOM 1423 N N . LYS A 1 180 ? -24.312 -23.031 -10.258 1 98.44 180 LYS A N 1
ATOM 1424 C CA . LYS A 1 180 ? -24.078 -23.094 -8.82 1 98.44 180 LYS A CA 1
ATOM 1425 C C . LYS A 1 180 ? -25.312 -22.641 -8.047 1 98.44 180 LYS A C 1
ATOM 1427 O O . LYS A 1 180 ? -26.047 -21.766 -8.508 1 98.44 180 LYS A O 1
ATOM 1432 N N . ARG A 1 181 ? -25.516 -23.25 -6.84 1 98.06 181 ARG A N 1
ATOM 1433 C CA . ARG A 1 181 ? -26.75 -22.953 -6.129 1 98.06 181 ARG A CA 1
ATOM 1434 C C . ARG A 1 181 ? -26.484 -22.688 -4.652 1 98.06 181 ARG A C 1
ATOM 1436 O O . ARG A 1 181 ? -27.25 -21.969 -3.998 1 98.06 181 ARG A O 1
ATOM 1443 N N . ALA A 1 182 ? -25.453 -23.312 -4.059 1 98.5 182 ALA A N 1
ATOM 1444 C CA . ALA A 1 182 ? -25.078 -23.078 -2.668 1 98.5 182 ALA A CA 1
ATOM 1445 C C . ALA A 1 182 ? -23.859 -22.172 -2.572 1 98.5 182 ALA A C 1
ATOM 1447 O O . ALA A 1 182 ? -22.719 -22.641 -2.582 1 98.5 182 ALA A O 1
ATOM 1448 N N . ILE A 1 183 ? -24.141 -20.875 -2.395 1 98.62 183 ILE A N 1
ATOM 1449 C CA . ILE A 1 183 ? -23.094 -19.875 -2.541 1 98.62 183 ILE A CA 1
ATOM 1450 C C . ILE A 1 183 ? -22.766 -19.266 -1.179 1 98.62 183 ILE A C 1
ATOM 1452 O O . ILE A 1 183 ? -23.672 -18.844 -0.447 1 98.62 183 ILE A O 1
ATOM 1456 N N . ALA A 1 184 ? -21.516 -19.281 -0.819 1 98.81 184 ALA A N 1
ATOM 1457 C CA . ALA A 1 184 ? -21.016 -18.578 0.357 1 98.81 184 ALA A CA 1
ATOM 1458 C C . ALA A 1 184 ? -20.375 -17.234 -0.034 1 98.81 184 ALA A C 1
ATOM 1460 O O . ALA A 1 184 ? -19.703 -17.141 -1.056 1 98.81 184 ALA A O 1
ATOM 1461 N N . PHE A 1 185 ? -20.656 -16.234 0.771 1 98.81 185 PHE A N 1
ATOM 1462 C CA . PHE A 1 185 ? -19.953 -14.969 0.663 1 98.81 185 PHE A CA 1
ATOM 1463 C C . PHE A 1 185 ? -18.922 -14.812 1.782 1 98.81 185 PHE A C 1
ATOM 1465 O O . PHE A 1 185 ? -19.281 -14.836 2.963 1 98.81 185 PHE A O 1
ATOM 1472 N N . PHE A 1 186 ? -17.672 -14.742 1.343 1 98.69 186 PHE A N 1
ATOM 1473 C CA . PHE A 1 186 ? -16.594 -14.5 2.293 1 98.69 186 PHE A CA 1
ATOM 1474 C C . PHE A 1 186 ? -16.312 -13.008 2.428 1 98.69 186 PHE A C 1
ATOM 1476 O O . PHE A 1 186 ? -15.688 -12.406 1.548 1 98.69 186 PHE A O 1
ATOM 1483 N N . GLY A 1 187 ? -16.781 -12.438 3.512 1 97.75 187 GLY A N 1
ATOM 1484 C CA . GLY A 1 187 ? -16.422 -11.078 3.875 1 97.75 187 GLY A CA 1
ATOM 1485 C C . GLY A 1 187 ? -15.109 -11 4.637 1 97.75 187 GLY A C 1
ATOM 1486 O O . GLY A 1 187 ? -14.43 -12.008 4.82 1 97.75 187 GLY A O 1
ATOM 1487 N N . SER A 1 188 ? -14.719 -9.797 5.008 1 94.56 188 SER A N 1
ATOM 1488 C CA . SER A 1 188 ? -13.5 -9.57 5.785 1 94.56 188 SER A CA 1
ATOM 1489 C C . SER A 1 188 ? -13.781 -8.688 6.992 1 94.56 188 SER A C 1
ATOM 1491 O O . SER A 1 188 ? -14.242 -9.164 8.031 1 94.56 188 SER A O 1
ATOM 1493 N N . MET A 1 189 ? -13.734 -7.398 6.848 1 91.19 189 MET A N 1
ATOM 1494 C CA . MET A 1 189 ? -13.953 -6.445 7.93 1 91.19 189 MET A CA 1
ATOM 1495 C C . MET A 1 189 ? -15.445 -6.188 8.125 1 91.19 189 MET A C 1
ATOM 1497 O O . MET A 1 189 ? -15.852 -5.648 9.156 1 91.19 189 MET A O 1
ATOM 1501 N N . ASP A 1 190 ? -16.234 -6.535 7.184 1 93.25 190 ASP A N 1
ATOM 1502 C CA . ASP A 1 190 ? -17.672 -6.238 7.148 1 93.25 190 ASP A CA 1
ATOM 1503 C C . ASP A 1 190 ? -17.922 -4.742 7.312 1 93.25 190 ASP A C 1
ATOM 1505 O O . ASP A 1 190 ? -18.812 -4.336 8.07 1 93.25 190 ASP A O 1
ATOM 1509 N N . ASP A 1 191 ? -17.078 -4.004 6.695 1 91.19 191 ASP A N 1
ATOM 1510 C CA . ASP A 1 191 ? -17.328 -2.568 6.578 1 91.19 191 ASP A CA 1
ATOM 1511 C C . ASP A 1 191 ? -18.484 -2.283 5.629 1 91.19 191 ASP A C 1
ATOM 1513 O O . ASP A 1 191 ? -19 -3.195 4.992 1 91.19 191 ASP A O 1
ATOM 1517 N N . PRO A 1 192 ? -18.938 -1.085 5.496 1 91.56 192 PRO A N 1
ATOM 1518 C CA . PRO A 1 192 ? -20.125 -0.785 4.695 1 91.56 192 PRO A CA 1
ATOM 1519 C C . PRO A 1 192 ? -20 -1.275 3.256 1 91.56 192 PRO A C 1
ATOM 1521 O O . PRO A 1 192 ? -21 -1.708 2.664 1 91.56 192 PRO A O 1
ATOM 1524 N N . ARG A 1 193 ? -18.844 -1.241 2.654 1 94 193 ARG A N 1
ATOM 1525 C CA . ARG A 1 193 ? -18.672 -1.744 1.295 1 94 193 ARG A CA 1
ATOM 1526 C C . ARG A 1 193 ? -18.859 -3.256 1.242 1 94 193 ARG A C 1
ATOM 1528 O O . ARG A 1 193 ? -19.531 -3.773 0.344 1 94 193 ARG A O 1
ATOM 1535 N N . ASP A 1 194 ? -18.219 -3.959 2.219 1 94.75 194 ASP A N 1
ATOM 1536 C CA . ASP A 1 194 ? -18.391 -5.402 2.318 1 94.75 194 ASP A CA 1
ATOM 1537 C C . ASP A 1 194 ? -19.875 -5.758 2.443 1 94.75 194 ASP A C 1
ATOM 1539 O O . ASP A 1 194 ? -20.359 -6.676 1.775 1 94.75 194 ASP A O 1
ATOM 1543 N N . LEU A 1 195 ? -20.547 -5.031 3.289 1 95.69 195 LEU A N 1
ATOM 1544 C CA . LEU A 1 195 ? -21.953 -5.305 3.547 1 95.69 195 LEU A CA 1
ATOM 1545 C C . LEU A 1 195 ? -22.797 -5.016 2.311 1 95.69 195 LEU A C 1
ATOM 1547 O O . LEU A 1 195 ? -23.781 -5.719 2.045 1 95.69 195 LEU A O 1
ATOM 1551 N N . SER A 1 196 ? -22.469 -4.016 1.604 1 96.38 196 SER A N 1
ATOM 1552 C CA . SER A 1 196 ? -23.141 -3.707 0.353 1 96.38 196 SER A CA 1
ATOM 1553 C C . SER A 1 196 ? -23 -4.844 -0.653 1 96.38 196 SER A C 1
ATOM 1555 O O . SER A 1 196 ? -23.953 -5.207 -1.333 1 96.38 196 SER A O 1
ATOM 1557 N N . ARG A 1 197 ? -21.812 -5.379 -0.777 1 98 197 ARG A N 1
ATOM 1558 C CA . ARG A 1 197 ? -21.562 -6.508 -1.668 1 98 197 ARG A CA 1
ATOM 1559 C C . ARG A 1 197 ? -22.359 -7.734 -1.231 1 98 197 ARG A C 1
ATOM 1561 O O . ARG A 1 197 ? -22.953 -8.414 -2.061 1 98 197 ARG A O 1
ATOM 1568 N N . PHE A 1 198 ? -22.375 -7.93 0.099 1 98.44 198 PHE A N 1
ATOM 1569 C CA . PHE A 1 198 ? -23.156 -9.055 0.612 1 98.44 198 PHE A CA 1
ATOM 1570 C C . PHE A 1 198 ? -24.641 -8.867 0.312 1 98.44 198 PHE A C 1
ATOM 1572 O O . PHE A 1 198 ? -25.328 -9.82 -0.066 1 98.44 198 PHE A O 1
ATOM 1579 N N . HIS A 1 199 ? -25.094 -7.672 0.48 1 98 199 HIS A N 1
ATOM 1580 C CA . HIS A 1 199 ? -26.5 -7.387 0.182 1 98 199 HIS A CA 1
ATOM 1581 C C . HIS A 1 199 ? -26.812 -7.676 -1.28 1 98 199 HIS A C 1
ATOM 1583 O O . HIS A 1 199 ? -27.859 -8.25 -1.59 1 98 199 HIS A O 1
ATOM 1589 N N . GLY A 1 200 ? -25.906 -7.285 -2.18 1 98.69 200 GLY A N 1
ATOM 1590 C CA . GLY A 1 200 ? -26.078 -7.613 -3.586 1 98.69 200 GLY A CA 1
ATOM 1591 C C . GLY A 1 200 ? -26.141 -9.109 -3.848 1 98.69 200 GLY A C 1
ATOM 1592 O O . GLY A 1 200 ? -26.938 -9.57 -4.66 1 98.69 200 GLY A O 1
ATOM 1593 N N . THR A 1 201 ? -25.312 -9.805 -3.119 1 98.81 201 THR A N 1
ATOM 1594 C CA . THR A 1 201 ? -25.312 -11.258 -3.209 1 98.81 201 THR A CA 1
ATOM 1595 C C . THR A 1 201 ? -26.625 -11.844 -2.729 1 98.81 201 THR A C 1
ATOM 1597 O O . THR A 1 201 ? -27.203 -12.711 -3.389 1 98.81 201 THR A O 1
ATOM 1600 N N . GLU A 1 202 ? -27.109 -11.359 -1.645 1 98.62 202 GLU A N 1
ATOM 1601 C CA . GLU A 1 202 ? -28.359 -11.82 -1.063 1 98.62 202 GLU A CA 1
ATOM 1602 C C . GLU A 1 202 ? -29.531 -11.562 -2.008 1 98.62 202 GLU A C 1
ATOM 1604 O O . GLU A 1 202 ? -30.391 -12.438 -2.191 1 98.62 202 GLU A O 1
ATOM 1609 N N . LEU A 1 203 ? -29.562 -10.414 -2.541 1 98.56 203 LEU A N 1
ATOM 1610 C CA . LEU A 1 203 ? -30.641 -10.039 -3.443 1 98.56 203 LEU A CA 1
ATOM 1611 C C . LEU A 1 203 ? -30.688 -10.961 -4.656 1 98.56 203 LEU A C 1
ATOM 1613 O O . LEU A 1 203 ? -31.766 -11.414 -5.066 1 98.56 203 LEU A O 1
ATOM 1617 N N . ALA A 1 204 ? -29.547 -11.242 -5.23 1 98.75 204 ALA A N 1
ATOM 1618 C CA . ALA A 1 204 ? -29.469 -12.117 -6.398 1 98.75 204 ALA A CA 1
ATOM 1619 C C . ALA A 1 204 ? -29.969 -13.523 -6.062 1 98.75 204 ALA A C 1
ATOM 1621 O O . ALA A 1 204 ? -30.719 -14.117 -6.828 1 98.75 204 ALA A O 1
ATOM 1622 N N . LEU A 1 205 ? -29.562 -14.031 -4.918 1 98.69 205 LEU A N 1
ATOM 1623 C CA . LEU A 1 205 ? -29.938 -15.375 -4.504 1 98.69 205 LEU A CA 1
ATOM 1624 C C . LEU A 1 205 ? -31.438 -15.438 -4.168 1 98.69 205 LEU A C 1
ATOM 1626 O O . LEU A 1 205 ? -32.125 -16.406 -4.523 1 98.69 205 LEU A O 1
ATOM 1630 N N . ALA A 1 206 ? -31.906 -14.406 -3.494 1 98.38 206 ALA A N 1
ATOM 1631 C CA . ALA A 1 206 ? -33.312 -14.367 -3.082 1 98.38 206 ALA A CA 1
ATOM 1632 C C . ALA A 1 206 ? -34.25 -14.445 -4.289 1 98.38 206 ALA A C 1
ATOM 1634 O O . ALA A 1 206 ? -35.312 -15.047 -4.215 1 98.38 206 ALA A O 1
ATOM 1635 N N . ALA A 1 207 ? -33.844 -13.875 -5.355 1 97.88 207 ALA A N 1
ATOM 1636 C CA . ALA A 1 207 ? -34.656 -13.883 -6.578 1 97.88 207 ALA A CA 1
ATOM 1637 C C . ALA A 1 207 ? -34.812 -15.297 -7.109 1 97.88 207 ALA A C 1
ATOM 1639 O O . ALA A 1 207 ? -35.719 -15.562 -7.906 1 97.88 207 ALA A O 1
ATOM 1640 N N . HIS A 1 208 ? -34.062 -16.219 -6.664 1 97.56 208 HIS A N 1
ATOM 1641 C CA . HIS A 1 208 ? -34.156 -17.609 -7.094 1 97.56 208 HIS A CA 1
ATOM 1642 C C . HIS A 1 208 ? -34.562 -18.516 -5.949 1 97.56 208 HIS A C 1
ATOM 1644 O O . HIS A 1 208 ? -34.406 -19.734 -6.027 1 97.56 208 HIS A O 1
ATOM 1650 N N . GLY A 1 209 ? -34.906 -17.906 -4.867 1 97.88 209 GLY A N 1
ATOM 1651 C CA . GLY A 1 209 ? -35.375 -18.672 -3.719 1 97.88 209 GLY A CA 1
ATOM 1652 C C . GLY A 1 209 ? -34.281 -19.297 -2.912 1 97.88 209 GLY A C 1
ATOM 1653 O O . GLY A 1 209 ? -34.469 -20.281 -2.213 1 97.88 209 GLY A O 1
ATOM 1654 N N . LEU A 1 210 ? -33.062 -18.766 -3.047 1 98.25 210 LEU A N 1
ATOM 1655 C CA . LEU A 1 210 ? -31.891 -19.281 -2.355 1 98.25 210 LEU A CA 1
ATOM 1656 C C . LEU A 1 210 ? -31.438 -18.328 -1.265 1 98.25 210 LEU A C 1
ATOM 1658 O O . LEU A 1 210 ? -31.875 -17.172 -1.232 1 98.25 210 LEU A O 1
ATOM 1662 N N . LYS A 1 211 ? -30.656 -18.844 -0.299 1 97.06 211 LYS A N 1
ATOM 1663 C CA . LYS A 1 211 ? -30.109 -18.047 0.789 1 97.06 211 LYS A CA 1
ATOM 1664 C C . LYS A 1 211 ? -28.578 -18.062 0.773 1 97.06 211 LYS A C 1
ATOM 1666 O O . LYS A 1 211 ? -27.969 -19.109 0.538 1 97.06 211 LYS A O 1
ATOM 1671 N N . ALA A 1 212 ? -28.016 -16.922 1.035 1 94.88 212 ALA A N 1
ATOM 1672 C CA . ALA A 1 212 ? -26.547 -16.828 1.068 1 94.88 212 ALA A CA 1
ATOM 1673 C C . ALA A 1 212 ? -26.016 -17.25 2.434 1 94.88 212 ALA A C 1
ATOM 1675 O O . ALA A 1 212 ? -26.641 -17 3.461 1 94.88 212 ALA A O 1
ATOM 1676 N N . TYR A 1 213 ? -24.922 -17.875 2.381 1 97.5 213 TYR A N 1
ATOM 1677 C CA . TYR A 1 213 ? -24.156 -18.109 3.604 1 97.5 213 TYR A CA 1
ATOM 1678 C C . TYR A 1 213 ? -23.078 -17.062 3.791 1 97.5 213 TYR A C 1
ATOM 1680 O O . TYR A 1 213 ? -22.266 -16.828 2.896 1 97.5 213 TYR A O 1
ATOM 1688 N N . HIS A 1 214 ? -23.062 -16.375 4.906 1 97.88 214 HIS A N 1
ATOM 1689 C CA . HIS A 1 214 ? -22.156 -15.266 5.141 1 97.88 214 HIS A CA 1
ATOM 1690 C C . HIS A 1 214 ? -21.094 -15.617 6.184 1 97.88 214 HIS A C 1
ATOM 1692 O O . HIS A 1 214 ? -21.438 -16.047 7.293 1 97.88 214 HIS A O 1
ATOM 1698 N N . MET A 1 215 ? -19.828 -15.508 5.789 1 97.25 215 MET A N 1
ATOM 1699 C CA . MET A 1 215 ? -18.719 -15.617 6.738 1 97.25 215 MET A CA 1
ATOM 1700 C C . MET A 1 215 ? -17.906 -14.328 6.77 1 97.25 215 MET A C 1
ATOM 1702 O O . MET A 1 215 ? -17.406 -13.883 5.734 1 97.25 215 MET A O 1
ATOM 1706 N N . ALA A 1 216 ? -17.812 -13.68 7.867 1 94.44 216 ALA A N 1
ATOM 1707 C CA . ALA A 1 216 ? -17.047 -12.445 8.031 1 94.44 216 ALA A CA 1
ATOM 1708 C C . ALA A 1 216 ? -16.312 -12.43 9.367 1 94.44 216 ALA A C 1
ATOM 1710 O O . ALA A 1 216 ? -16.844 -11.953 10.367 1 94.44 216 ALA A O 1
ATOM 1711 N N . PRO A 1 217 ? -15.094 -12.742 9.414 1 94.62 217 PRO A N 1
ATOM 1712 C CA . PRO A 1 217 ? -14.344 -12.852 10.664 1 94.62 217 PRO A CA 1
ATOM 1713 C C . PRO A 1 217 ? -13.953 -11.5 11.242 1 94.62 217 PRO A C 1
ATOM 1715 O O . PRO A 1 217 ? -13.406 -11.422 12.344 1 94.62 217 PRO A O 1
ATOM 1718 N N . ARG A 1 218 ? -14.203 -10.359 10.57 1 93.38 218 ARG A N 1
ATOM 1719 C CA . ARG A 1 218 ? -13.828 -9.008 10.992 1 93.38 218 ARG A CA 1
ATOM 1720 C C . ARG A 1 218 ? -12.312 -8.891 11.164 1 93.38 218 ARG A C 1
ATOM 1722 O O . ARG A 1 218 ? -11.836 -8.453 12.211 1 93.38 218 ARG A O 1
ATOM 1729 N N . THR A 1 219 ? -11.617 -9.391 10.211 1 91.38 219 THR A N 1
ATOM 1730 C CA . THR A 1 219 ? -10.164 -9.359 10.078 1 91.38 219 THR A CA 1
ATOM 1731 C C . THR A 1 219 ? -9.758 -8.898 8.688 1 91.38 219 THR A C 1
ATOM 1733 O O . THR A 1 219 ? -10.422 -9.227 7.699 1 91.38 219 THR A O 1
ATOM 1736 N N . ILE A 1 220 ? -8.711 -8.164 8.641 1 88.62 220 ILE A N 1
ATOM 1737 C CA . ILE A 1 220 ? -8.234 -7.672 7.348 1 88.62 220 ILE A CA 1
ATOM 1738 C C . ILE A 1 220 ? -7.953 -8.852 6.418 1 88.62 220 ILE A C 1
ATOM 1740 O O . ILE A 1 220 ? -7.387 -9.859 6.84 1 88.62 220 ILE A O 1
ATOM 1744 N N . SER A 1 221 ? -8.352 -8.727 5.184 1 92.69 221 SER A N 1
ATOM 1745 C CA . SER A 1 221 ? -8.281 -9.805 4.199 1 92.69 221 SER A CA 1
ATOM 1746 C C . SER A 1 221 ? -6.832 -10.195 3.918 1 92.69 221 SER A C 1
ATOM 1748 O O . SER A 1 221 ? -5.941 -9.352 3.918 1 92.69 221 SER A O 1
ATOM 1750 N N . SER A 1 222 ? -6.594 -11.422 3.734 1 91.12 222 SER A N 1
ATOM 1751 C CA . SER A 1 222 ? -5.32 -12.016 3.338 1 91.12 222 SER A CA 1
ATOM 1752 C C . SER A 1 222 ? -5.523 -13.383 2.703 1 91.12 222 SER A C 1
ATOM 1754 O O . SER A 1 222 ? -6.602 -13.969 2.816 1 91.12 222 SER A O 1
ATOM 1756 N N . VAL A 1 223 ? -4.535 -13.828 2.084 1 94.44 223 VAL A N 1
ATOM 1757 C CA . VAL A 1 223 ? -4.578 -15.164 1.494 1 94.44 223 VAL A CA 1
ATOM 1758 C C . VAL A 1 223 ? -4.758 -16.203 2.592 1 94.44 223 VAL A C 1
ATOM 1760 O O . VAL A 1 223 ? -5.582 -17.109 2.461 1 94.44 223 VAL A O 1
ATOM 1763 N N . ALA A 1 224 ? -4.02 -16.031 3.688 1 92.81 224 ALA A N 1
ATOM 1764 C CA . ALA A 1 224 ? -4.098 -16.953 4.812 1 92.81 224 ALA A CA 1
ATOM 1765 C C . ALA A 1 224 ? -5.512 -17 5.387 1 92.81 224 ALA A C 1
ATOM 1767 O O . ALA A 1 224 ? -6.016 -18.078 5.73 1 92.81 224 ALA A O 1
ATOM 1768 N N . LEU A 1 225 ? -6.094 -15.883 5.441 1 95.12 225 LEU A N 1
ATOM 1769 C CA . LEU A 1 225 ? -7.457 -15.82 5.961 1 95.12 225 LEU A CA 1
ATOM 1770 C C . LEU A 1 225 ? -8.422 -16.562 5.043 1 95.12 225 LEU A C 1
ATOM 1772 O O . LEU A 1 225 ? -9.305 -17.281 5.52 1 95.12 225 LEU A O 1
ATOM 1776 N N . GLY A 1 226 ? -8.25 -16.391 3.732 1 97.88 226 GLY A N 1
ATOM 1777 C CA . GLY A 1 226 ? -9.086 -17.109 2.781 1 97.88 226 GLY A CA 1
ATOM 1778 C C . GLY A 1 226 ? -9.016 -18.609 2.941 1 97.88 226 GLY A C 1
ATOM 1779 O O . GLY A 1 226 ? -10.047 -19.297 2.914 1 97.88 226 GLY A O 1
ATOM 1780 N N . ARG A 1 227 ? -7.824 -19.094 3.178 1 97.25 227 ARG A N 1
ATOM 1781 C CA . ARG A 1 227 ? -7.629 -20.516 3.4 1 97.25 227 ARG A CA 1
ATOM 1782 C C . ARG A 1 227 ? -8.344 -20.984 4.668 1 97.25 227 ARG A C 1
ATOM 1784 O O . ARG A 1 227 ? -9.047 -21.984 4.66 1 97.25 227 ARG A O 1
ATOM 1791 N N . GLN A 1 228 ? -8.125 -20.234 5.688 1 97.5 228 GLN A N 1
ATOM 1792 C CA . GLN A 1 228 ? -8.719 -20.578 6.977 1 97.5 228 GLN A CA 1
ATOM 1793 C C . GLN A 1 228 ? -10.242 -20.594 6.895 1 97.5 228 GLN A C 1
ATOM 1795 O O . GLN A 1 228 ? -10.883 -21.516 7.418 1 97.5 228 GLN A O 1
ATOM 1800 N N . MET A 1 229 ? -10.766 -19.609 6.25 1 98.44 229 MET A N 1
ATOM 1801 C CA . MET A 1 229 ? -12.219 -19.5 6.105 1 98.44 229 MET A CA 1
ATOM 1802 C C . MET A 1 229 ? -12.766 -20.688 5.312 1 98.44 229 MET A C 1
ATOM 1804 O O . MET A 1 229 ? -13.805 -21.25 5.668 1 98.44 229 MET A O 1
ATOM 1808 N N . PHE A 1 230 ? -12.117 -21.047 4.312 1 98.69 230 PHE A N 1
ATOM 1809 C CA . PHE A 1 230 ? -12.539 -22.172 3.492 1 98.69 230 PHE A CA 1
ATOM 1810 C C . PHE A 1 230 ? -12.602 -23.453 4.32 1 98.69 230 PHE A C 1
ATOM 1812 O O . PHE A 1 230 ? -13.586 -24.188 4.262 1 98.69 230 PHE A O 1
ATOM 1819 N N . LEU A 1 231 ? -11.555 -23.688 5.055 1 98.12 231 LEU A N 1
ATOM 1820 C CA . LEU A 1 231 ? -11.469 -24.891 5.879 1 98.12 231 LEU A CA 1
ATOM 1821 C C . LEU A 1 231 ? -12.586 -24.922 6.914 1 98.12 231 LEU A C 1
ATOM 1823 O O . LEU A 1 231 ? -13.188 -25.969 7.152 1 98.12 231 LEU A O 1
ATOM 1827 N N . GLN A 1 232 ? -12.836 -23.797 7.488 1 98.06 232 GLN A N 1
ATOM 1828 C CA . GLN A 1 232 ? -13.922 -23.703 8.461 1 98.06 232 GLN A CA 1
ATOM 1829 C C . GLN A 1 232 ? -15.273 -23.953 7.809 1 98.06 232 GLN A C 1
ATOM 1831 O O . GLN A 1 232 ? -16.109 -24.672 8.352 1 98.06 232 GLN A O 1
ATOM 1836 N N . MET A 1 233 ? -15.492 -23.375 6.645 1 98.12 233 MET A N 1
ATOM 1837 C CA . MET A 1 233 ? -16.75 -23.516 5.914 1 98.12 233 MET A CA 1
ATOM 1838 C C . MET A 1 233 ? -17 -24.969 5.547 1 98.12 233 MET A C 1
ATOM 1840 O O . MET A 1 233 ? -18.141 -25.453 5.641 1 98.12 233 MET A O 1
ATOM 1844 N N . GLN A 1 234 ? -15.984 -25.688 5.156 1 97.44 234 GLN A N 1
ATOM 1845 C CA . GLN A 1 234 ? -16.125 -27.078 4.73 1 97.44 234 GLN A CA 1
ATOM 1846 C C . GLN A 1 234 ? -16.703 -27.938 5.848 1 97.44 234 GLN A C 1
ATOM 1848 O O . GLN A 1 234 ? -17.422 -28.906 5.586 1 97.44 234 GLN A O 1
ATOM 1853 N N . GLN A 1 235 ? -16.375 -27.578 7.023 1 96.81 235 GLN A N 1
ATOM 1854 C CA . GLN A 1 235 ? -16.844 -28.328 8.172 1 96.81 235 GLN A CA 1
ATOM 1855 C C . GLN A 1 235 ? -18.328 -28.062 8.445 1 96.81 235 GLN A C 1
ATOM 1857 O O . GLN A 1 235 ? -19.078 -28.969 8.781 1 96.81 235 GLN A O 1
ATOM 1862 N N . SER A 1 236 ? -18.75 -26.906 8.266 1 96 236 SER A N 1
ATOM 1863 C CA . SER A 1 236 ? -20.094 -26.5 8.664 1 96 236 SER A CA 1
ATOM 1864 C C . SER A 1 236 ? -21.062 -26.547 7.484 1 96 236 SER A C 1
ATOM 1866 O O . SER A 1 236 ? -22.266 -26.781 7.664 1 96 236 SER A O 1
ATOM 1868 N N . ARG A 1 237 ? -20.547 -26.297 6.297 1 97.44 237 ARG A N 1
ATOM 1869 C CA . ARG A 1 237 ? -21.375 -26.203 5.102 1 97.44 237 ARG A CA 1
ATOM 1870 C C . ARG A 1 237 ? -20.734 -26.938 3.928 1 97.44 237 ARG A C 1
ATOM 1872 O O . ARG A 1 237 ? -20.328 -26.312 2.949 1 97.44 237 ARG A O 1
ATOM 1879 N N . PRO A 1 238 ? -20.734 -28.266 3.998 1 96.25 238 PRO A N 1
ATOM 1880 C CA . PRO A 1 238 ? -20.125 -29.047 2.924 1 96.25 238 PRO A CA 1
ATOM 1881 C C . PRO A 1 238 ? -20.906 -28.984 1.619 1 96.25 238 PRO A C 1
ATOM 1883 O O . PRO A 1 238 ? -20.422 -29.438 0.576 1 96.25 238 PRO A O 1
ATOM 1886 N N . ASP A 1 239 ? -22.062 -28.453 1.64 1 97.56 239 ASP A N 1
ATOM 1887 C CA . ASP A 1 239 ? -22.953 -28.391 0.477 1 97.56 239 ASP A CA 1
ATOM 1888 C C . ASP A 1 239 ? -22.578 -27.219 -0.428 1 97.56 239 ASP A C 1
ATOM 1890 O O . ASP A 1 239 ? -23.031 -27.141 -1.575 1 97.56 239 ASP A O 1
ATOM 1894 N N . ILE A 1 240 ? -21.703 -26.297 0.013 1 98.56 240 ILE A N 1
ATOM 1895 C CA . ILE A 1 240 ? -21.359 -25.109 -0.743 1 98.56 240 ILE A CA 1
ATOM 1896 C C . ILE A 1 240 ? -20.594 -25.5 -2.008 1 98.56 240 ILE A C 1
ATOM 1898 O O . ILE A 1 240 ? -19.672 -26.312 -1.959 1 98.56 240 ILE A O 1
ATOM 1902 N N . ASP A 1 241 ? -21 -24.906 -3.062 1 98.62 241 ASP A N 1
ATOM 1903 C CA . ASP A 1 241 ? -20.344 -25.25 -4.328 1 98.62 241 ASP A CA 1
ATOM 1904 C C . ASP A 1 241 ? -19.797 -24 -5.012 1 98.62 241 ASP A C 1
ATOM 1906 O O . ASP A 1 241 ? -19.25 -24.078 -6.113 1 98.62 241 ASP A O 1
ATOM 1910 N N . ALA A 1 242 ? -19.938 -22.844 -4.391 1 98.81 242 ALA A N 1
ATOM 1911 C CA . ALA A 1 242 ? -19.375 -21.594 -4.895 1 98.81 242 ALA A CA 1
ATOM 1912 C C . ALA A 1 242 ? -19.047 -20.641 -3.75 1 98.81 242 ALA A C 1
ATOM 1914 O O . ALA A 1 242 ? -19.781 -20.562 -2.77 1 98.81 242 ALA A O 1
ATOM 1915 N N . ILE A 1 243 ? -17.953 -19.953 -3.887 1 98.88 243 ILE A N 1
ATOM 1916 C CA . ILE A 1 243 ? -17.531 -18.984 -2.883 1 98.88 243 ILE A CA 1
ATOM 1917 C C . ILE A 1 243 ? -17.234 -17.641 -3.553 1 98.88 243 ILE A C 1
ATOM 1919 O O . ILE A 1 243 ? -16.391 -17.562 -4.449 1 98.88 243 ILE A O 1
ATOM 1923 N N . PHE A 1 244 ? -18 -16.609 -3.201 1 98.88 244 PHE A N 1
ATOM 1924 C CA . PHE A 1 244 ? -17.766 -15.234 -3.607 1 98.88 244 PHE A CA 1
ATOM 1925 C C . PHE A 1 244 ? -17.047 -14.461 -2.506 1 98.88 244 PHE A C 1
ATOM 1927 O O . PHE A 1 244 ? -17.609 -14.211 -1.443 1 98.88 244 PHE A O 1
ATOM 1934 N N . CYS A 1 245 ? -15.797 -14.109 -2.795 1 98.75 245 CYS A N 1
ATOM 1935 C CA . CYS A 1 245 ? -14.977 -13.422 -1.8 1 98.75 245 CYS A CA 1
ATOM 1936 C C . CYS A 1 245 ? -15.016 -11.914 -2.006 1 98.75 245 CYS A C 1
ATOM 1938 O O . CYS A 1 245 ? -15.039 -11.438 -3.143 1 98.75 245 CYS A O 1
ATOM 1940 N N . THR A 1 246 ? -14.914 -11.188 -0.931 1 97.81 246 THR A N 1
ATOM 1941 C CA . THR A 1 246 ? -15 -9.734 -0.996 1 97.81 246 THR A CA 1
ATOM 1942 C C . THR A 1 246 ? -13.789 -9.148 -1.717 1 97.81 246 THR A C 1
ATOM 1944 O O . THR A 1 246 ? -13.797 -7.98 -2.107 1 97.81 246 THR A O 1
ATOM 1947 N N . ASN A 1 247 ? -12.711 -9.883 -1.845 1 96.75 247 ASN A N 1
ATOM 1948 C CA . ASN A 1 247 ? -11.594 -9.469 -2.678 1 96.75 247 ASN A CA 1
ATOM 1949 C C . ASN A 1 247 ? -10.758 -10.664 -3.135 1 96.75 247 ASN A C 1
ATOM 1951 O O . ASN A 1 247 ? -10.992 -11.789 -2.703 1 96.75 247 ASN A O 1
ATOM 1955 N N . ASP A 1 248 ? -9.82 -10.422 -3.971 1 96.81 248 ASP A N 1
ATOM 1956 C CA . ASP A 1 248 ? -9.062 -11.477 -4.641 1 96.81 248 ASP A CA 1
ATOM 1957 C C . ASP A 1 248 ? -8.086 -12.148 -3.68 1 96.81 248 ASP A C 1
ATOM 1959 O O . ASP A 1 248 ? -7.691 -13.297 -3.891 1 96.81 248 ASP A O 1
ATOM 1963 N N . ASP A 1 249 ? -7.641 -11.508 -2.605 1 95.12 249 ASP A N 1
ATOM 1964 C CA . ASP A 1 249 ? -6.766 -12.141 -1.628 1 95.12 249 ASP A CA 1
ATOM 1965 C C . ASP A 1 249 ? -7.434 -13.367 -1.002 1 95.12 249 ASP A C 1
ATOM 1967 O O . ASP A 1 249 ? -6.844 -14.445 -0.948 1 95.12 249 ASP A O 1
ATOM 1971 N N . LEU A 1 250 ? -8.617 -13.117 -0.56 1 97.38 250 LEU A N 1
ATOM 1972 C CA . LEU A 1 250 ? -9.375 -14.227 0.018 1 97.38 250 LEU A CA 1
ATOM 1973 C C . LEU A 1 250 ? -9.594 -15.328 -1.013 1 97.38 250 LEU A C 1
ATOM 1975 O O . LEU A 1 250 ? -9.445 -16.516 -0.704 1 97.38 250 LEU A O 1
ATOM 1979 N N . ALA A 1 251 ? -9.953 -14.906 -2.227 1 98.44 251 ALA A N 1
ATOM 1980 C CA . ALA A 1 251 ? -10.242 -15.859 -3.291 1 98.44 251 ALA A CA 1
ATOM 1981 C C . ALA A 1 251 ? -9.031 -16.734 -3.6 1 98.44 251 ALA A C 1
ATOM 1983 O O . ALA A 1 251 ? -9.164 -17.938 -3.814 1 98.44 251 ALA A O 1
ATOM 1984 N N . VAL A 1 252 ? -7.895 -16.125 -3.598 1 96.94 252 VAL A N 1
ATOM 1985 C CA . VAL A 1 252 ? -6.668 -16.875 -3.844 1 96.94 252 VAL A CA 1
ATOM 1986 C C . VAL A 1 252 ? -6.438 -17.875 -2.717 1 96.94 252 VAL A C 1
ATOM 1988 O O . VAL A 1 252 ? -6.027 -19.016 -2.965 1 96.94 252 VAL A O 1
ATOM 1991 N N . GLY A 1 253 ? -6.707 -17.438 -1.472 1 97.5 253 GLY A N 1
ATOM 1992 C CA . GLY A 1 253 ? -6.613 -18.359 -0.354 1 97.5 253 GLY A CA 1
ATOM 1993 C C . GLY A 1 253 ? -7.52 -19.562 -0.505 1 97.5 253 GLY A C 1
ATOM 1994 O O . GLY A 1 253 ? -7.098 -20.703 -0.256 1 97.5 253 GLY A O 1
ATOM 1995 N N . VAL A 1 254 ? -8.695 -19.359 -0.96 1 98.56 254 VAL A N 1
ATOM 1996 C CA . VAL A 1 254 ? -9.664 -20.422 -1.193 1 98.56 254 VAL A CA 1
ATOM 1997 C C . VAL A 1 254 ? -9.164 -21.344 -2.299 1 98.56 254 VAL A C 1
ATOM 1999 O O . VAL A 1 254 ? -9.195 -22.562 -2.154 1 98.56 254 VAL A O 1
ATOM 2002 N N . LEU A 1 255 ? -8.703 -20.781 -3.395 1 98.12 255 LEU A N 1
ATOM 2003 C CA . LEU A 1 255 ? -8.219 -21.547 -4.531 1 98.12 255 LEU A CA 1
ATOM 2004 C C . LEU A 1 255 ? -7.078 -22.469 -4.117 1 98.12 255 LEU A C 1
ATOM 2006 O O . LEU A 1 255 ? -7.059 -23.656 -4.484 1 98.12 255 LEU A O 1
ATOM 2010 N N . LEU A 1 256 ? -6.164 -21.938 -3.363 1 96.19 256 LEU A N 1
ATOM 2011 C CA . LEU A 1 256 ? -5.016 -22.719 -2.924 1 96.19 256 LEU A CA 1
ATOM 2012 C C . LEU A 1 256 ? -5.453 -23.875 -2.029 1 96.19 256 LEU A C 1
ATOM 2014 O O . LEU A 1 256 ? -4.906 -24.969 -2.117 1 96.19 256 LEU A O 1
ATOM 2018 N N . ALA A 1 257 ? -6.395 -23.609 -1.173 1 97.25 257 ALA A N 1
ATOM 2019 C CA . ALA A 1 257 ? -6.922 -24.656 -0.309 1 97.25 257 ALA A CA 1
ATOM 2020 C C . ALA A 1 257 ? -7.594 -25.75 -1.13 1 97.25 257 ALA A C 1
ATOM 2022 O O . ALA A 1 257 ? -7.422 -26.938 -0.848 1 97.25 257 ALA A O 1
ATOM 2023 N N . CYS A 1 258 ? -8.359 -25.375 -2.166 1 97.94 258 CYS A N 1
ATOM 2024 C CA . CYS A 1 258 ? -8.977 -26.344 -3.07 1 97.94 258 CYS A CA 1
ATOM 2025 C C . CYS A 1 258 ? -7.914 -27.188 -3.766 1 97.94 258 CYS A C 1
ATOM 2027 O O . CYS A 1 258 ? -8.031 -28.406 -3.82 1 97.94 258 CYS A O 1
ATOM 2029 N N . GLN A 1 259 ? -6.93 -26.531 -4.25 1 95.12 259 GLN A N 1
ATOM 2030 C CA . GLN A 1 259 ? -5.852 -27.219 -4.949 1 95.12 259 GLN A CA 1
ATOM 2031 C C . GLN A 1 259 ? -5.152 -28.219 -4.027 1 95.12 259 GLN A C 1
ATOM 2033 O O . GLN A 1 259 ? -4.867 -29.344 -4.43 1 95.12 259 GLN A O 1
ATOM 2038 N N . ALA A 1 260 ? -4.957 -27.812 -2.816 1 93.94 260 ALA A N 1
ATOM 2039 C CA . ALA A 1 260 ? -4.285 -28.656 -1.837 1 93.94 260 ALA A CA 1
ATOM 2040 C C . ALA A 1 260 ? -5.109 -29.906 -1.537 1 93.94 260 ALA A C 1
ATOM 2042 O O . ALA A 1 260 ? -4.559 -30.953 -1.208 1 93.94 260 ALA A O 1
ATOM 2043 N N . GLN A 1 261 ? -6.367 -29.781 -1.751 1 96.69 261 GLN A N 1
ATOM 2044 C CA . GLN A 1 261 ? -7.27 -30.891 -1.407 1 96.69 261 GLN A CA 1
ATOM 2045 C C . GLN A 1 261 ? -7.727 -31.625 -2.656 1 96.69 261 GLN A C 1
ATOM 2047 O O . GLN A 1 261 ? -8.539 -32.562 -2.57 1 96.69 261 GLN A O 1
ATOM 2052 N N . GLY A 1 262 ? -7.289 -31.219 -3.781 1 96.94 262 GLY A N 1
ATOM 2053 C CA . GLY A 1 262 ? -7.648 -31.875 -5.031 1 96.94 262 GLY A CA 1
ATOM 2054 C C . GLY A 1 262 ? -9.07 -31.578 -5.465 1 96.94 262 GLY A C 1
ATOM 2055 O O . GLY A 1 262 ? -9.68 -32.375 -6.18 1 96.94 262 GLY A O 1
ATOM 2056 N N . ILE A 1 263 ? -9.625 -30.484 -4.969 1 98 263 ILE A N 1
ATOM 2057 C CA . ILE A 1 263 ? -10.969 -30.094 -5.371 1 98 263 ILE A CA 1
ATOM 2058 C C . ILE A 1 263 ? -10.922 -29.375 -6.719 1 98 263 ILE A C 1
ATOM 2060 O O . ILE A 1 263 ? -10.203 -28.391 -6.879 1 98 263 ILE A O 1
ATOM 2064 N N . ALA A 1 264 ? -11.703 -29.812 -7.656 1 98.25 264 ALA A N 1
ATOM 2065 C CA . ALA A 1 264 ? -11.695 -29.266 -9.008 1 98.25 264 ALA A CA 1
ATOM 2066 C C . ALA A 1 264 ? -12.375 -27.891 -9.039 1 98.25 264 ALA A C 1
ATOM 2068 O O . ALA A 1 264 ? -13.508 -27.75 -8.57 1 98.25 264 ALA A O 1
ATOM 2069 N N . VAL A 1 265 ? -11.727 -26.938 -9.562 1 98.44 265 VAL A N 1
ATOM 2070 C CA . VAL A 1 265 ? -12.234 -25.578 -9.758 1 98.44 265 VAL A CA 1
ATOM 2071 C C . VAL A 1 265 ? -12.289 -25.266 -11.25 1 98.44 265 VAL A C 1
ATOM 2073 O O . VAL A 1 265 ? -11.281 -25.375 -11.953 1 98.44 265 VAL A O 1
ATOM 2076 N N . PRO A 1 266 ? -13.438 -24.875 -11.742 1 98.31 266 PRO A N 1
ATOM 2077 C CA . PRO A 1 266 ? -14.672 -24.453 -11.07 1 98.31 266 PRO A CA 1
ATOM 2078 C C . PRO A 1 266 ? -15.688 -25.594 -10.945 1 98.31 266 PRO A C 1
ATOM 2080 O O . PRO A 1 266 ? -16.797 -25.375 -10.438 1 98.31 266 PRO A O 1
ATOM 2083 N N . GLN A 1 267 ? -15.375 -26.734 -11.43 1 98.12 267 GLN A N 1
ATOM 2084 C CA . GLN A 1 267 ? -16.359 -27.797 -11.602 1 98.12 267 GLN A CA 1
ATOM 2085 C C . GLN A 1 267 ? -17.047 -28.125 -10.281 1 98.12 267 GLN A C 1
ATOM 2087 O O . GLN A 1 267 ? -18.281 -28.156 -10.203 1 98.12 267 GLN A O 1
ATOM 2092 N N . ASN A 1 268 ? -16.266 -28.359 -9.203 1 98 268 ASN A N 1
ATOM 2093 C CA . ASN A 1 268 ? -16.828 -28.719 -7.898 1 98 268 ASN A CA 1
ATOM 2094 C C . ASN A 1 268 ? -16.969 -27.5 -6.992 1 98 268 ASN A C 1
ATOM 2096 O O . ASN A 1 268 ? -17.781 -27.5 -6.074 1 98 268 ASN A O 1
ATOM 2100 N N . MET A 1 269 ? -16.125 -26.5 -7.238 1 98.69 269 MET A N 1
ATOM 2101 C CA . MET A 1 269 ? -16.141 -25.266 -6.461 1 98.69 269 MET A CA 1
ATOM 2102 C C . MET A 1 269 ? -15.805 -24.062 -7.336 1 98.69 269 MET A C 1
ATOM 2104 O O . MET A 1 269 ? -14.656 -23.891 -7.746 1 98.69 269 MET A O 1
ATOM 2108 N N . ALA A 1 270 ? -16.781 -23.297 -7.621 1 98.88 270 ALA A N 1
ATOM 2109 C CA . ALA A 1 270 ? -16.5 -22.047 -8.305 1 98.88 270 ALA A CA 1
ATOM 2110 C C . ALA A 1 270 ? -16.031 -20.969 -7.316 1 98.88 270 ALA A C 1
ATOM 2112 O O . ALA A 1 270 ? -16.469 -20.953 -6.164 1 98.88 270 ALA A O 1
ATOM 2113 N N . ILE A 1 271 ? -15.125 -20.141 -7.715 1 98.94 271 ILE A N 1
ATOM 2114 C CA . ILE A 1 271 ? -14.523 -19.141 -6.844 1 98.94 271 ILE A CA 1
ATOM 2115 C C . ILE A 1 271 ? -14.445 -17.797 -7.578 1 98.94 271 ILE A C 1
ATOM 2117 O O . ILE A 1 271 ? -14.023 -17.734 -8.734 1 98.94 271 ILE A O 1
ATOM 2121 N N . ALA A 1 272 ? -14.859 -16.766 -6.969 1 98.88 272 ALA A N 1
ATOM 2122 C CA . ALA A 1 272 ? -14.641 -15.414 -7.477 1 98.88 272 ALA A CA 1
ATOM 2123 C C . ALA A 1 272 ? -14.172 -14.477 -6.367 1 98.88 272 ALA A C 1
ATOM 2125 O O . ALA A 1 272 ? -14.5 -14.688 -5.195 1 98.88 272 ALA A O 1
ATOM 2126 N N . GLY A 1 273 ? -13.422 -13.562 -6.742 1 98.62 273 GLY A N 1
ATOM 2127 C CA . GLY A 1 273 ? -13.031 -12.477 -5.859 1 98.62 273 GLY A CA 1
ATOM 2128 C C . GLY A 1 273 ? -13.578 -11.133 -6.297 1 98.62 273 GLY A C 1
ATOM 2129 O O . GLY A 1 273 ? -14.68 -11.047 -6.832 1 98.62 273 GLY A O 1
ATOM 2130 N N . PHE A 1 274 ? -12.938 -10.109 -5.934 1 98.19 274 PHE A N 1
ATOM 2131 C CA . PHE A 1 274 ? -13.312 -8.719 -6.176 1 98.19 274 PHE A CA 1
ATOM 2132 C C . PHE A 1 274 ? -12.078 -7.84 -6.316 1 98.19 274 PHE A C 1
ATOM 2134 O O . PHE A 1 274 ? -11.031 -8.133 -5.746 1 98.19 274 PHE A O 1
ATOM 2141 N N . HIS A 1 275 ? -12.133 -6.797 -7.18 1 97.44 275 HIS A N 1
ATOM 2142 C CA . HIS A 1 275 ? -11.219 -5.684 -7.391 1 97.44 275 HIS A CA 1
ATOM 2143 C C . HIS A 1 275 ? -10.188 -6.012 -8.469 1 97.44 275 HIS A C 1
ATOM 2145 O O . HIS A 1 275 ? -9.453 -5.129 -8.922 1 97.44 275 HIS A O 1
ATOM 2151 N N . GLY A 1 276 ? -10.125 -7.285 -8.867 1 96.38 276 GLY A N 1
ATOM 2152 C CA . GLY A 1 276 ? -9.211 -7.613 -9.953 1 96.38 276 GLY A CA 1
ATOM 2153 C C . GLY A 1 276 ? -7.754 -7.414 -9.578 1 96.38 276 GLY A C 1
ATOM 2154 O O . GLY A 1 276 ? -6.977 -6.859 -10.359 1 96.38 276 GLY A O 1
ATOM 2155 N N . LEU A 1 277 ? -7.367 -7.934 -8.414 1 93.69 277 LEU A N 1
ATOM 2156 C CA . LEU A 1 277 ? -6.004 -7.746 -7.93 1 93.69 277 LEU A CA 1
ATOM 2157 C C . LEU A 1 277 ? -5.027 -8.609 -8.719 1 93.69 277 LEU A C 1
ATOM 2159 O O . LEU A 1 277 ? -5.398 -9.672 -9.227 1 93.69 277 LEU A O 1
ATOM 2163 N N . GLU A 1 278 ? -3.799 -8.172 -8.711 1 90 278 GLU A N 1
ATOM 2164 C CA . GLU A 1 278 ? -2.758 -8.852 -9.469 1 90 278 GLU A CA 1
ATOM 2165 C C . GLU A 1 278 ? -2.549 -10.281 -8.961 1 90 278 GLU A C 1
ATOM 2167 O O . GLU A 1 278 ? -2.248 -11.18 -9.75 1 90 278 GLU A O 1
ATOM 2172 N N . ILE A 1 279 ? -2.656 -10.523 -7.68 1 90.62 279 ILE A N 1
ATOM 2173 C CA . ILE A 1 279 ? -2.418 -11.82 -7.066 1 90.62 279 ILE A CA 1
ATOM 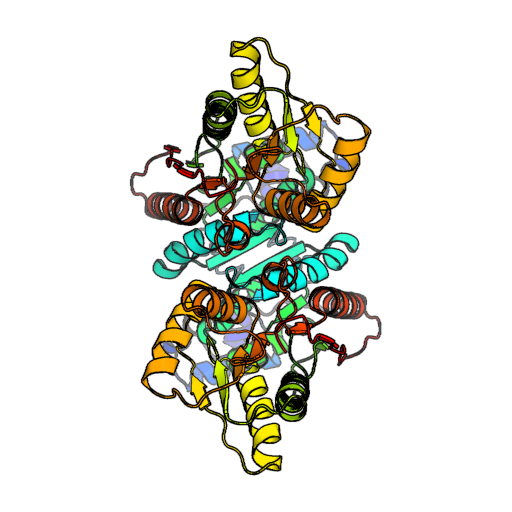2174 C C . ILE A 1 279 ? -3.361 -12.859 -7.676 1 90.62 279 ILE A C 1
ATOM 2176 O O . ILE A 1 279 ? -3.014 -14.039 -7.777 1 90.62 279 ILE A O 1
ATOM 2180 N N . GLY A 1 280 ? -4.512 -12.367 -8.109 1 92.81 280 GLY A N 1
ATOM 2181 C CA . GLY A 1 280 ? -5.48 -13.266 -8.719 1 92.81 280 GLY A CA 1
ATOM 2182 C C . GLY A 1 280 ? -5.336 -13.359 -10.227 1 92.81 280 GLY A C 1
ATOM 2183 O O . GLY A 1 280 ? -5.664 -14.391 -10.82 1 92.81 280 GLY A O 1
ATOM 2184 N N . ARG A 1 281 ? -4.797 -12.328 -10.805 1 90.38 281 ARG A N 1
ATOM 2185 C CA . ARG A 1 281 ? -4.738 -12.25 -12.258 1 90.38 281 ARG A CA 1
ATOM 2186 C C . ARG A 1 281 ? -3.42 -12.805 -12.789 1 90.38 281 ARG A C 1
ATOM 2188 O O . ARG A 1 281 ? -3.357 -13.297 -13.914 1 90.38 281 ARG A O 1
ATOM 2195 N N . ALA A 1 282 ? -2.414 -12.75 -11.961 1 88.25 282 ALA A N 1
ATOM 2196 C CA . ALA A 1 282 ? -1.082 -13.195 -12.359 1 88.25 282 ALA A CA 1
ATOM 2197 C C . ALA A 1 282 ? -0.866 -14.664 -12 1 88.25 282 ALA A C 1
ATOM 2199 O O . ALA A 1 282 ? 0.074 -15 -11.273 1 88.25 282 ALA A O 1
ATOM 2200 N N . ARG A 1 283 ? -1.762 -15.438 -12.477 1 87.06 283 ARG A N 1
ATOM 2201 C CA . ARG A 1 283 ? -1.742 -16.875 -12.234 1 87.06 283 ARG A CA 1
ATOM 2202 C C . ARG A 1 283 ? -2.064 -17.656 -13.516 1 87.06 283 ARG A C 1
ATOM 2204 O O . ARG A 1 283 ? -2.621 -17.094 -14.461 1 87.06 283 ARG A O 1
ATOM 2211 N N . LEU A 1 284 ? -1.621 -18.953 -13.438 1 83.5 284 LEU A N 1
ATOM 2212 C CA . LEU A 1 284 ? -2.041 -19.828 -14.531 1 83.5 284 LEU A CA 1
ATOM 2213 C C . LEU A 1 284 ? -3.553 -20.031 -14.508 1 83.5 284 LEU A C 1
ATOM 2215 O O . LEU A 1 284 ? -4.211 -19.938 -15.547 1 83.5 284 LEU A O 1
ATOM 2219 N N . GLN A 1 285 ? -4.027 -20.391 -13.391 1 92.56 285 GLN A N 1
ATOM 2220 C CA . GLN A 1 285 ? -5.473 -20.438 -13.18 1 92.56 285 GLN A CA 1
ATOM 2221 C C . GLN A 1 285 ? -5.98 -19.109 -12.625 1 92.56 285 GLN A C 1
ATOM 2223 O O . GLN A 1 285 ? -5.945 -18.891 -11.406 1 92.56 285 GLN A O 1
ATOM 2228 N N . LYS A 1 286 ? -6.492 -18.266 -13.508 1 95.38 286 LYS A N 1
ATOM 2229 C CA . LYS A 1 286 ? -6.867 -16.906 -13.156 1 95.38 286 LYS A CA 1
ATOM 2230 C C . LYS A 1 286 ? -8.172 -16.875 -12.367 1 95.38 286 LYS A C 1
ATOM 2232 O O . LYS A 1 286 ? -9.141 -17.547 -12.734 1 95.38 286 LYS A O 1
ATOM 2237 N N . ILE A 1 287 ? -8.211 -16.078 -11.375 1 97.44 287 ILE A N 1
ATOM 2238 C CA . ILE A 1 287 ? -9.367 -15.961 -10.492 1 97.44 287 ILE A CA 1
ATOM 2239 C C . ILE A 1 287 ? -10.453 -15.125 -11.172 1 97.44 287 ILE A C 1
ATOM 2241 O O . ILE A 1 287 ? -10.172 -14.062 -11.727 1 97.44 287 ILE A O 1
ATOM 2245 N N . ALA A 1 288 ? -11.711 -15.641 -11.203 1 98.75 288 ALA A N 1
ATOM 2246 C CA . ALA A 1 288 ? -12.844 -14.773 -11.523 1 98.75 288 ALA A CA 1
ATOM 2247 C C . ALA A 1 288 ? -12.945 -13.609 -10.539 1 98.75 288 ALA A C 1
ATOM 2249 O O . ALA A 1 288 ? -12.688 -13.781 -9.344 1 98.75 288 ALA A O 1
ATOM 2250 N N . SER A 1 289 ? -13.258 -12.406 -11.031 1 98.75 289 SER A N 1
ATOM 2251 C CA . SER A 1 289 ? -13.258 -11.227 -10.172 1 98.75 289 SER A CA 1
ATOM 2252 C C . SER A 1 289 ? -14.125 -10.117 -10.75 1 98.75 289 SER A C 1
ATOM 2254 O O . SER A 1 289 ? -14.391 -10.086 -11.953 1 98.75 289 SER A O 1
ATOM 2256 N N . VAL A 1 290 ? -14.703 -9.289 -9.914 1 98.81 290 VAL A N 1
ATOM 2257 C CA . VAL A 1 290 ? -15.195 -7.984 -10.344 1 98.81 290 VAL A CA 1
ATOM 2258 C C . VAL A 1 290 ? -14.031 -7.012 -10.5 1 98.81 290 VAL A C 1
ATOM 2260 O O . VAL A 1 290 ? -13.422 -6.602 -9.508 1 98.81 290 VAL A O 1
ATOM 2263 N N . ILE A 1 291 ? -13.742 -6.68 -11.68 1 98.25 291 ILE A N 1
ATOM 2264 C CA . ILE A 1 291 ? -12.648 -5.738 -11.93 1 98.25 291 ILE A CA 1
ATOM 2265 C C . ILE A 1 291 ? -13.133 -4.312 -11.68 1 98.25 291 ILE A C 1
ATOM 2267 O O . ILE A 1 291 ? -14.086 -3.857 -12.32 1 98.25 291 ILE A O 1
ATOM 2271 N N . THR A 1 292 ? -12.539 -3.664 -10.727 1 98 292 THR A N 1
ATOM 2272 C CA . THR A 1 292 ? -12.945 -2.305 -10.383 1 98 292 THR A CA 1
ATOM 2273 C C . THR A 1 292 ? -11.891 -1.298 -10.82 1 98 292 THR A C 1
ATOM 2275 O O . THR A 1 292 ? -10.695 -1.605 -10.828 1 98 292 THR A O 1
ATOM 2278 N N . PRO A 1 293 ? -12.273 -0.096 -11.211 1 97.38 293 PRO A N 1
ATOM 2279 C CA . PRO A 1 293 ? -11.359 0.913 -11.742 1 97.38 293 PRO A CA 1
ATOM 2280 C C . PRO A 1 293 ? -10.719 1.768 -10.648 1 97.38 293 PRO A C 1
ATOM 2282 O O . PRO A 1 293 ? -10.867 2.992 -10.648 1 97.38 293 PRO A O 1
ATOM 2285 N N . ARG A 1 294 ? -9.953 1.184 -9.82 1 96.62 294 ARG A N 1
ATOM 2286 C CA . ARG A 1 294 ? -9.453 1.814 -8.602 1 96.62 294 ARG A CA 1
ATOM 2287 C C . ARG A 1 294 ? -8.508 2.967 -8.938 1 96.62 294 ARG A C 1
ATOM 2289 O O . ARG A 1 294 ? -8.602 4.043 -8.336 1 96.62 294 ARG A O 1
ATOM 2296 N N . TYR A 1 295 ? -7.605 2.756 -9.898 1 95.62 295 TYR A N 1
ATOM 2297 C CA . TYR A 1 295 ? -6.727 3.83 -10.344 1 95.62 295 TYR A CA 1
ATOM 2298 C C . TYR A 1 295 ? -7.531 5.008 -10.875 1 95.62 295 TYR A C 1
ATOM 2300 O O . TYR A 1 295 ? -7.293 6.156 -10.5 1 95.62 295 TYR A O 1
ATOM 2308 N N . GLU A 1 296 ? -8.484 4.719 -11.672 1 98.19 296 GLU A N 1
ATOM 2309 C CA . GLU A 1 296 ? -9.32 5.75 -12.281 1 98.19 296 GLU A CA 1
ATOM 2310 C C . GLU A 1 296 ? -10.156 6.477 -11.234 1 98.19 296 GLU A C 1
ATOM 2312 O O . GLU A 1 296 ? -10.422 7.672 -11.359 1 98.19 296 GLU A O 1
ATOM 2317 N N . ILE A 1 297 ? -10.586 5.781 -10.242 1 98.25 297 ILE A N 1
ATOM 2318 C CA . ILE A 1 297 ? -11.336 6.406 -9.156 1 98.25 297 ILE A CA 1
ATOM 2319 C C . ILE A 1 297 ? -10.477 7.48 -8.484 1 98.25 297 ILE A C 1
ATOM 2321 O O . ILE A 1 297 ? -10.922 8.625 -8.328 1 98.25 297 ILE A O 1
ATOM 2325 N N . GLY A 1 298 ? -9.266 7.117 -8.102 1 98.12 298 GLY A N 1
ATOM 2326 C CA . GLY A 1 298 ? -8.359 8.086 -7.508 1 98.12 298 GLY A CA 1
ATOM 2327 C C . GLY A 1 298 ? -8.07 9.266 -8.422 1 98.12 298 GLY A C 1
ATOM 2328 O O . GLY A 1 298 ? -8.102 10.422 -7.984 1 98.12 298 GLY A O 1
ATOM 2329 N N . LYS A 1 299 ? -7.801 8.945 -9.648 1 98.38 299 LYS A N 1
ATOM 2330 C CA . LYS A 1 299 ? -7.488 9.961 -10.648 1 98.38 299 LYS A CA 1
ATOM 2331 C C . LYS A 1 299 ? -8.656 10.93 -10.828 1 98.38 299 LYS A C 1
ATOM 2333 O O . LYS A 1 299 ? -8.477 12.148 -10.719 1 98.38 299 LYS A O 1
ATOM 2338 N N . THR A 1 300 ? -9.828 10.398 -11.031 1 98.62 300 THR A N 1
ATOM 2339 C CA . THR A 1 300 ? -11.023 11.195 -11.297 1 98.62 300 THR A CA 1
ATOM 2340 C C . THR A 1 300 ? -11.367 12.062 -10.094 1 98.62 300 THR A C 1
ATOM 2342 O O . THR A 1 300 ? -11.664 13.25 -10.242 1 98.62 300 THR A O 1
ATOM 2345 N N . ALA A 1 301 ? -11.328 11.484 -8.914 1 98.38 301 ALA A N 1
ATOM 2346 C CA . ALA A 1 301 ? -11.633 12.234 -7.699 1 98.38 301 ALA A CA 1
ATOM 2347 C C . ALA A 1 301 ? -10.672 13.406 -7.527 1 98.38 301 ALA A C 1
ATOM 2349 O O . ALA A 1 301 ? -11.094 14.516 -7.176 1 98.38 301 ALA A O 1
ATOM 2350 N N . SER A 1 302 ? -9.406 13.18 -7.762 1 98.25 302 SER A N 1
ATOM 2351 C CA . SER A 1 302 ? -8.391 14.219 -7.613 1 98.25 302 SER A CA 1
ATOM 2352 C C . SER A 1 302 ? -8.562 15.312 -8.656 1 98.25 302 SER A C 1
ATOM 2354 O O . SER A 1 302 ? -8.383 16.5 -8.359 1 98.25 302 SER A O 1
ATOM 2356 N N . GLU A 1 303 ? -8.867 14.906 -9.875 1 98.38 303 GLU A N 1
ATOM 2357 C CA . GLU A 1 303 ? -9.133 15.883 -10.938 1 98.38 303 GLU A CA 1
ATOM 2358 C C . GLU A 1 303 ? -10.297 16.797 -10.562 1 98.38 303 GLU A C 1
ATOM 2360 O O . GLU A 1 303 ? -10.211 18.016 -10.734 1 98.38 303 GLU A O 1
ATOM 2365 N N . ILE A 1 304 ? -11.344 16.219 -10.07 1 98.25 304 ILE A N 1
ATOM 2366 C CA . ILE A 1 304 ? -12.523 16.984 -9.68 1 98.25 304 ILE A CA 1
ATOM 2367 C C . ILE A 1 304 ? -12.172 17.922 -8.516 1 98.25 304 ILE A C 1
ATOM 2369 O O . ILE A 1 304 ? -12.531 19.094 -8.531 1 98.25 304 ILE A O 1
ATOM 2373 N N . LEU A 1 305 ? -11.469 17.359 -7.535 1 97.5 305 LEU A N 1
ATOM 2374 C CA . LEU A 1 305 ? -11.078 18.125 -6.359 1 97.5 305 LEU A CA 1
ATOM 2375 C C . LEU A 1 305 ? -10.242 19.344 -6.754 1 97.5 305 LEU A C 1
ATOM 2377 O O . LEU A 1 305 ? -10.5 20.453 -6.289 1 97.5 305 LEU A O 1
ATOM 2381 N N . ILE A 1 306 ? -9.266 19.172 -7.605 1 96.38 306 ILE A N 1
ATOM 2382 C CA . ILE A 1 306 ? -8.359 20.25 -8.016 1 96.38 306 ILE A CA 1
ATOM 2383 C C . ILE A 1 306 ? -9.109 21.266 -8.867 1 96.38 306 ILE A C 1
ATOM 2385 O O . ILE A 1 306 ? -8.883 22.469 -8.75 1 96.38 306 ILE A O 1
ATOM 2389 N N . ALA A 1 307 ? -10 20.781 -9.719 1 96.88 307 ALA A N 1
ATOM 2390 C CA . ALA A 1 307 ? -10.844 21.688 -10.492 1 96.88 307 ALA A CA 1
ATOM 2391 C C . ALA A 1 307 ? -11.656 22.594 -9.578 1 96.88 307 ALA A C 1
ATOM 2393 O O . ALA A 1 307 ? -11.742 23.797 -9.812 1 96.88 307 ALA A O 1
ATOM 2394 N N . ARG A 1 308 ? -12.227 22.016 -8.547 1 95 308 ARG A N 1
ATOM 2395 C CA . ARG A 1 308 ? -13.008 22.797 -7.586 1 95 308 ARG A CA 1
ATOM 2396 C C . ARG A 1 308 ? -12.133 23.828 -6.883 1 95 308 ARG A C 1
ATOM 2398 O O . ARG A 1 308 ? -12.562 24.969 -6.652 1 95 308 ARG A O 1
ATOM 2405 N N . LEU A 1 309 ? -10.953 23.422 -6.52 1 92.88 309 LEU A N 1
ATOM 2406 C CA . LEU A 1 309 ? -10.008 24.312 -5.855 1 92.88 309 LEU A CA 1
ATOM 2407 C C . LEU A 1 309 ? -9.625 25.484 -6.766 1 92.88 309 LEU A C 1
ATOM 2409 O O . LEU A 1 309 ? -9.32 26.578 -6.289 1 92.88 309 LEU A O 1
ATOM 2413 N N . ALA A 1 310 ? -9.688 25.25 -8.031 1 92.56 310 ALA A N 1
ATOM 2414 C CA . ALA A 1 310 ? -9.352 26.281 -9.016 1 92.56 310 ALA A CA 1
ATOM 2415 C C . ALA A 1 310 ? -10.578 27.109 -9.375 1 92.56 310 ALA A C 1
ATOM 2417 O O . ALA A 1 310 ? -10.508 27.984 -10.25 1 92.56 310 ALA A O 1
ATOM 2418 N N . GLY A 1 311 ? -11.688 26.828 -8.789 1 92.31 311 GLY A N 1
ATOM 2419 C CA . GLY A 1 311 ? -12.906 27.578 -9.031 1 92.31 311 GLY A CA 1
ATOM 2420 C C . GLY A 1 311 ? -13.641 27.156 -10.281 1 92.31 311 GLY A C 1
ATOM 2421 O O . GLY A 1 311 ? -14.492 27.875 -10.797 1 92.31 311 GLY A O 1
ATOM 2422 N N . LYS A 1 312 ? -13.258 26.078 -10.789 1 94.06 312 LYS A N 1
ATOM 2423 C CA . LYS A 1 312 ? -13.914 25.547 -11.984 1 94.06 312 LYS A CA 1
ATOM 2424 C C . LYS A 1 312 ? -15.102 24.672 -11.625 1 94.06 312 LYS A C 1
ATOM 2426 O O . LYS A 1 312 ? -15.141 24.094 -10.539 1 94.06 312 LYS A O 1
ATOM 2431 N N . ASP A 1 313 ? -16.031 24.625 -12.5 1 91.19 313 ASP A N 1
ATOM 2432 C CA . ASP A 1 313 ? -17.141 23.703 -12.336 1 91.19 313 ASP A CA 1
ATOM 2433 C C . ASP A 1 313 ? -16.703 22.25 -12.531 1 91.19 313 ASP A C 1
ATOM 2435 O O . ASP A 1 313 ? -15.883 21.969 -13.406 1 91.19 313 ASP A O 1
ATOM 2439 N N . ALA A 1 314 ? -17.141 21.422 -11.633 1 91.62 314 ALA A N 1
ATOM 2440 C CA . ALA A 1 314 ? -16.844 20 -11.727 1 91.62 314 ALA A CA 1
ATOM 2441 C C . ALA A 1 314 ? -18 19.156 -11.203 1 91.62 314 ALA A C 1
ATOM 2443 O O . ALA A 1 314 ? -18.828 19.641 -10.43 1 91.62 314 ALA A O 1
ATOM 2444 N N . ALA A 1 315 ? -18.062 17.891 -11.703 1 92.12 315 ALA A N 1
ATOM 2445 C CA . ALA A 1 315 ? -19.125 16.984 -11.289 1 92.12 315 ALA A CA 1
ATOM 2446 C C . ALA A 1 315 ? -19.078 16.734 -9.781 1 92.12 315 ALA A C 1
ATOM 2448 O O . ALA A 1 315 ? -18 16.734 -9.188 1 92.12 315 ALA A O 1
ATOM 2449 N N . ASP A 1 316 ? -20.266 16.469 -9.203 1 93.25 316 ASP A N 1
ATOM 2450 C CA . ASP A 1 316 ? -20.328 16.141 -7.781 1 93.25 316 ASP A CA 1
ATOM 2451 C C . ASP A 1 316 ? -20.281 14.625 -7.574 1 93.25 316 ASP A C 1
ATOM 2453 O O . ASP A 1 316 ? -19.922 14.156 -6.488 1 93.25 316 ASP A O 1
ATOM 2457 N N . ARG A 1 317 ? -20.797 13.938 -8.641 1 95.94 317 ARG A N 1
ATOM 2458 C CA . ARG A 1 317 ? -20.875 12.484 -8.547 1 95.94 317 ARG A CA 1
ATOM 2459 C C . ARG A 1 317 ? -20.438 11.828 -9.852 1 95.94 317 ARG A C 1
ATOM 2461 O O . ARG A 1 317 ? -20.875 12.234 -10.93 1 95.94 317 ARG A O 1
ATOM 2468 N N . VAL A 1 318 ? -19.547 10.883 -9.781 1 97.69 318 VAL A N 1
ATOM 2469 C CA . VAL A 1 318 ? -19.125 10.125 -10.953 1 97.69 318 VAL A CA 1
ATOM 2470 C C . VAL A 1 318 ? -19.156 8.625 -10.641 1 97.69 318 VAL A C 1
ATOM 2472 O O . VAL A 1 318 ? -18.516 8.164 -9.703 1 97.69 318 VAL A O 1
ATOM 2475 N N . ASN A 1 319 ? -19.969 7.887 -11.258 1 97.38 319 ASN A N 1
ATOM 2476 C CA . ASN A 1 319 ? -20.031 6.43 -11.211 1 97.38 319 ASN A CA 1
ATOM 2477 C C . ASN A 1 319 ? -19.156 5.797 -12.289 1 97.38 319 ASN A C 1
ATOM 2479 O O . ASN A 1 319 ? -19.484 5.852 -13.477 1 97.38 319 ASN A O 1
ATOM 2483 N N . LEU A 1 320 ? -18.078 5.266 -11.789 1 97 320 LEU A N 1
ATOM 2484 C CA . LEU A 1 320 ? -17.234 4.566 -12.742 1 97 320 LEU A CA 1
ATOM 2485 C C . LEU A 1 320 ? -17.656 3.109 -12.883 1 97 320 LEU A C 1
ATOM 2487 O O . LEU A 1 320 ? -18.125 2.496 -11.922 1 97 320 LEU A O 1
ATOM 2491 N N . ALA A 1 321 ? -17.766 2.527 -13.875 1 94.38 321 ALA A N 1
ATOM 2492 C CA . ALA A 1 321 ? -18.234 1.175 -14.172 1 94.38 321 ALA A CA 1
ATOM 2493 C C . ALA A 1 321 ? -17.234 0.13 -13.68 1 94.38 321 ALA A C 1
ATOM 2495 O O . ALA A 1 321 ? -16.141 0.471 -13.25 1 94.38 321 ALA A O 1
ATOM 2496 N N . TYR A 1 322 ? -17.672 -1.068 -13.461 1 98.06 322 TYR A N 1
ATOM 2497 C CA . TYR A 1 322 ? -16.891 -2.262 -13.18 1 98.06 322 TYR A CA 1
ATOM 2498 C C . TYR A 1 322 ? -17.047 -3.295 -14.289 1 98.06 322 TYR A C 1
ATOM 2500 O O . TYR A 1 322 ? -17.859 -3.111 -15.203 1 98.06 322 TYR A O 1
ATOM 2508 N N . GLN A 1 323 ? -16.188 -4.266 -14.305 1 98.31 323 GLN A N 1
ATOM 2509 C CA . GLN A 1 323 ? -16.266 -5.355 -15.273 1 98.31 323 GLN A CA 1
ATOM 2510 C C . GLN A 1 323 ? -16.297 -6.711 -14.578 1 98.31 323 GLN A C 1
ATOM 2512 O O . GLN A 1 323 ? -15.547 -6.934 -13.617 1 98.31 323 GLN A O 1
ATOM 2517 N N . ILE A 1 324 ? -17.219 -7.559 -15.078 1 98.56 324 ILE A N 1
ATOM 2518 C CA . ILE A 1 324 ? -17.203 -8.938 -14.602 1 98.56 324 ILE A CA 1
ATOM 2519 C C . ILE A 1 324 ? -16.188 -9.758 -15.398 1 98.56 324 ILE A C 1
ATOM 2521 O O . ILE A 1 324 ? -16.266 -9.812 -16.625 1 98.56 324 ILE A O 1
ATOM 2525 N N . TYR A 1 325 ? -15.227 -10.305 -14.719 1 98.44 325 TYR A N 1
ATOM 2526 C CA . TYR A 1 325 ? -14.203 -11.164 -15.305 1 98.44 325 TYR A CA 1
ATOM 2527 C C . TYR A 1 325 ? -14.367 -12.602 -14.844 1 98.44 325 TYR A C 1
ATOM 2529 O O . TYR A 1 325 ? -14.242 -12.898 -13.656 1 98.44 325 TYR A O 1
ATOM 2537 N N . TYR A 1 326 ? -14.562 -13.516 -15.719 1 98.12 326 TYR A N 1
ATOM 2538 C CA . TYR A 1 326 ? -14.938 -14.875 -15.359 1 98.12 326 TYR A CA 1
ATOM 2539 C C . TYR A 1 326 ? -13.703 -15.711 -15.039 1 98.12 326 TYR A C 1
ATOM 2541 O O . TYR A 1 326 ? -13.797 -16.734 -14.367 1 98.12 326 TYR A O 1
ATOM 2549 N N . GLY A 1 327 ? -12.617 -15.297 -15.531 1 97.12 327 GLY A N 1
ATOM 2550 C CA . GLY A 1 327 ? -11.391 -16.031 -15.289 1 97.12 327 GLY A CA 1
ATOM 2551 C C . GLY A 1 327 ? -11.523 -17.516 -15.562 1 97.12 327 GLY A C 1
ATOM 2552 O O . GLY A 1 327 ? -12.203 -17.922 -16.516 1 97.12 327 GLY A O 1
ATOM 2553 N N . ASP A 1 328 ? -10.742 -18.312 -14.734 1 97.69 328 ASP A N 1
ATOM 2554 C CA . ASP A 1 328 ? -10.719 -19.766 -14.898 1 97.69 328 ASP A CA 1
ATOM 2555 C C . ASP A 1 328 ? -11.422 -20.453 -13.727 1 97.69 328 ASP A C 1
ATOM 2557 O O . ASP A 1 328 ? -11.367 -21.672 -13.602 1 97.69 328 ASP A O 1
ATOM 2561 N N . THR A 1 329 ? -12.039 -19.641 -12.898 1 98.56 329 THR A N 1
ATOM 2562 C CA . THR A 1 329 ? -12.555 -20.25 -11.68 1 98.56 329 THR A CA 1
ATOM 2563 C C . THR A 1 329 ? -14.078 -20.125 -11.617 1 98.56 329 THR A C 1
ATOM 2565 O O . THR A 1 329 ? -14.688 -20.422 -10.586 1 98.56 329 THR A O 1
ATOM 2568 N N . LEU A 1 330 ? -14.68 -19.625 -12.641 1 97.69 330 LEU A N 1
ATOM 2569 C CA . LEU A 1 330 ? -16.125 -19.547 -12.781 1 97.69 330 LEU A CA 1
ATOM 2570 C C . LEU A 1 330 ? -16.562 -20.031 -14.164 1 97.69 330 LEU A C 1
ATOM 2572 O O . LEU A 1 330 ? -15.828 -19.859 -15.141 1 97.69 330 LEU A O 1
ATOM 2576 N N . MET B 1 1 ? -12.148 44.844 4.859 1 25.48 1 MET B N 1
ATOM 2577 C CA . MET B 1 1 ? -12.656 44.25 6.082 1 25.48 1 MET B CA 1
ATOM 2578 C C . MET B 1 1 ? -11.688 43.188 6.598 1 25.48 1 MET B C 1
ATOM 2580 O O . MET B 1 1 ? -11.195 42.344 5.824 1 25.48 1 MET B O 1
ATOM 2584 N N . LYS B 1 2 ? -10.961 43.406 7.695 1 33.44 2 LYS B N 1
ATOM 2585 C CA . LYS B 1 2 ? -9.867 42.656 8.32 1 33.44 2 LYS B CA 1
ATOM 2586 C C . LYS B 1 2 ? -10.242 41.219 8.539 1 33.44 2 LYS B C 1
ATOM 2588 O O . LYS B 1 2 ? -11.188 40.906 9.273 1 33.44 2 LYS B O 1
ATOM 2593 N N . ASN B 1 3 ? -10.281 40.375 7.582 1 35.97 3 ASN B N 1
ATOM 2594 C CA . ASN B 1 3 ? -10.688 39 7.672 1 35.97 3 ASN B CA 1
ATOM 2595 C C . ASN B 1 3 ? -9.992 38.281 8.828 1 35.97 3 ASN B C 1
ATOM 2597 O O . ASN B 1 3 ? -8.875 37.781 8.68 1 35.97 3 ASN B O 1
ATOM 2601 N N . ASN B 1 4 ? -10.102 38.719 10.117 1 40.06 4 ASN B N 1
ATOM 2602 C CA . ASN B 1 4 ? -9.625 38.344 11.445 1 40.06 4 ASN B CA 1
ATOM 2603 C C . ASN B 1 4 ? -9.914 36.906 11.766 1 40.06 4 ASN B C 1
ATOM 2605 O O . ASN B 1 4 ? -11.07 36.469 11.742 1 40.06 4 ASN B O 1
ATOM 2609 N N . ARG B 1 5 ? -9.031 36.031 11.508 1 49.62 5 ARG B N 1
ATOM 2610 C CA . ARG B 1 5 ? -9.18 34.625 11.875 1 49.62 5 ARG B CA 1
ATOM 2611 C C . ARG B 1 5 ? -9.664 34.469 13.312 1 49.62 5 ARG B C 1
ATOM 2613 O O . ARG B 1 5 ? -9.156 35.156 14.211 1 49.62 5 ARG B O 1
ATOM 2620 N N . MET B 1 6 ? -10.719 33.906 13.461 1 56.31 6 MET B N 1
ATOM 2621 C CA . MET B 1 6 ? -11.367 33.625 14.742 1 56.31 6 MET B CA 1
ATOM 2622 C C . MET B 1 6 ? -10.422 32.875 15.672 1 56.31 6 MET B C 1
ATOM 2624 O O . MET B 1 6 ? -9.797 31.891 15.266 1 56.31 6 MET B O 1
ATOM 2628 N N . THR B 1 7 ? -9.867 33.5 16.703 1 59.94 7 THR B N 1
ATOM 2629 C CA . THR B 1 7 ? -9.023 32.906 17.734 1 59.94 7 THR B CA 1
ATOM 2630 C C . THR B 1 7 ? -9.859 32.094 18.719 1 59.94 7 THR B C 1
ATOM 2632 O O . THR B 1 7 ? -11.086 32.156 18.688 1 59.94 7 THR B O 1
ATOM 2635 N N . LEU B 1 8 ? -9.078 31.297 19.422 1 69.44 8 LEU B N 1
ATOM 2636 C CA . LEU B 1 8 ? -9.781 30.609 20.5 1 69.44 8 LEU B CA 1
ATOM 2637 C C . LEU B 1 8 ? -10.539 31.609 21.375 1 69.44 8 LEU B C 1
ATOM 2639 O O . LEU B 1 8 ? -11.641 31.312 21.844 1 69.44 8 LEU B O 1
ATOM 2643 N N . GLN B 1 9 ? -9.93 32.844 21.5 1 72 9 GLN B N 1
ATOM 2644 C CA . GLN B 1 9 ? -10.578 33.875 22.297 1 72 9 GLN B CA 1
ATOM 2645 C C . GLN B 1 9 ? -11.852 34.375 21.625 1 72 9 GLN B C 1
ATOM 2647 O O . GLN B 1 9 ? -12.852 34.625 22.281 1 72 9 GLN B O 1
ATOM 2652 N N . ASP B 1 10 ? -11.758 34.375 20.281 1 74.5 10 ASP B N 1
ATOM 2653 C CA . ASP B 1 10 ? -12.945 34.781 19.562 1 74.5 10 ASP B CA 1
ATOM 2654 C C . ASP B 1 10 ? -14.086 33.781 19.75 1 74.5 10 ASP B C 1
ATOM 2656 O O . ASP B 1 10 ? -15.234 34.188 19.969 1 74.5 10 ASP B O 1
ATOM 2660 N N . ILE B 1 11 ? -13.695 32.531 19.734 1 76.38 11 ILE B N 1
ATOM 2661 C CA . ILE B 1 11 ? -14.688 31.469 19.938 1 76.38 11 ILE B CA 1
ATOM 2662 C C . ILE B 1 11 ? -15.242 31.547 21.359 1 76.38 11 ILE B C 1
ATOM 2664 O O . ILE B 1 11 ? -16.453 31.422 21.562 1 76.38 11 ILE B O 1
ATOM 2668 N N . ALA B 1 12 ? -14.352 31.734 22.203 1 80.31 12 ALA B N 1
ATOM 2669 C CA . ALA B 1 12 ? -14.758 31.859 23.609 1 80.31 12 ALA B CA 1
ATOM 2670 C C . ALA B 1 12 ? -15.734 33 23.797 1 80.31 12 ALA B C 1
ATOM 2672 O O . ALA B 1 12 ? -16.781 32.844 24.422 1 80.31 12 ALA B O 1
ATOM 2673 N N . ASN B 1 13 ? -15.414 34.094 23.188 1 81.12 13 ASN B N 1
ATOM 2674 C CA . ASN B 1 13 ? -16.25 35.281 23.281 1 81.12 13 ASN B CA 1
ATOM 2675 C C . ASN B 1 13 ? -17.641 35.062 22.672 1 81.12 13 ASN B C 1
ATOM 2677 O O . ASN B 1 13 ? -18.656 35.406 23.281 1 81.12 13 ASN B O 1
ATOM 2681 N N . LEU B 1 14 ? -17.547 34.406 21.609 1 81.94 14 LEU B N 1
ATOM 2682 C CA . LEU B 1 14 ? -18.797 34.188 20.891 1 81.94 14 LEU B CA 1
ATOM 2683 C C . LEU B 1 14 ? -19.656 33.125 21.609 1 81.94 14 LEU B C 1
ATOM 2685 O O . LEU B 1 14 ? -20.875 33.219 21.578 1 81.94 14 LEU B O 1
ATOM 2689 N N . ALA B 1 15 ? -19.031 32.219 22.219 1 83.19 15 ALA B N 1
ATOM 2690 C CA . ALA B 1 15 ? -19.734 31.125 22.922 1 83.19 15 ALA B CA 1
ATOM 2691 C C . ALA B 1 15 ? -20.078 31.531 24.344 1 83.19 15 ALA B C 1
ATOM 2693 O O . ALA B 1 15 ? -20.844 30.844 25.031 1 83.19 15 ALA B O 1
ATOM 2694 N N . GLY B 1 16 ? -19.609 32.688 24.812 1 86.19 16 GLY B N 1
ATOM 2695 C CA . GLY B 1 16 ? -19.812 33.094 26.188 1 86.19 16 GLY B CA 1
ATOM 2696 C C . GLY B 1 16 ? -19.078 32.25 27.203 1 86.19 16 GLY B C 1
ATOM 2697 O O . GLY B 1 16 ? -19.594 31.953 28.266 1 86.19 16 GLY B O 1
ATOM 2698 N N . LEU B 1 17 ? -18.016 31.672 26.672 1 86.19 17 LEU B N 1
ATOM 2699 C CA . LEU B 1 17 ? -17.203 30.797 27.516 1 86.19 17 LEU B CA 1
ATOM 2700 C C . LEU B 1 17 ? -15.797 31.375 27.688 1 86.19 17 LEU B C 1
ATOM 2702 O O . LEU B 1 17 ? -15.422 32.344 27.031 1 86.19 17 LEU B O 1
ATOM 2706 N N . ASN B 1 18 ? -15.078 30.906 28.719 1 81.56 18 ASN B N 1
ATOM 2707 C CA . ASN B 1 18 ? -13.672 31.266 28.844 1 81.56 18 ASN B CA 1
ATOM 2708 C C . ASN B 1 18 ? -12.805 30.484 27.859 1 81.56 18 ASN B C 1
ATOM 2710 O O . ASN B 1 18 ? -13.203 29.406 27.391 1 81.56 18 ASN B O 1
ATOM 2714 N N . LYS B 1 19 ? -11.734 31.047 27.406 1 78.19 19 LYS B N 1
ATOM 2715 C CA . LYS B 1 19 ? -10.797 30.469 26.453 1 78.19 19 LYS B CA 1
ATOM 2716 C C . LYS B 1 19 ? -10.375 29.062 26.875 1 78.19 19 LYS B C 1
ATOM 2718 O O . LYS B 1 19 ? -10.219 28.172 26.031 1 78.19 19 LYS B O 1
ATOM 2723 N N . MET B 1 20 ? -10.352 28.906 28.234 1 75 20 MET B N 1
ATOM 2724 C CA . MET B 1 20 ? -9.906 27.625 28.766 1 75 20 MET B CA 1
ATOM 2725 C C . MET B 1 20 ? -10.93 26.531 28.469 1 75 20 MET B C 1
ATOM 2727 O O . MET B 1 20 ? -10.57 25.391 28.172 1 75 20 MET B O 1
ATOM 2731 N N . THR B 1 21 ? -12.141 26.875 28.547 1 79.5 21 THR B N 1
ATOM 2732 C CA . THR B 1 21 ? -13.211 25.906 28.266 1 79.5 21 THR B CA 1
ATOM 2733 C C . THR B 1 21 ? -13.219 25.516 26.797 1 79.5 21 THR B C 1
ATOM 2735 O O . THR B 1 21 ? -13.383 24.344 26.469 1 79.5 21 THR B O 1
ATOM 2738 N N . VAL B 1 22 ? -12.992 26.531 25.922 1 77.38 22 VAL B N 1
ATOM 2739 C CA . VAL B 1 22 ? -12.938 26.266 24.484 1 77.38 22 VAL B CA 1
ATOM 2740 C C . VAL B 1 22 ? -11.727 25.391 24.156 1 77.38 22 VAL B C 1
ATOM 2742 O O . VAL B 1 22 ? -11.828 24.438 23.391 1 77.38 22 VAL B O 1
ATOM 2745 N N . SER B 1 23 ? -10.703 25.688 24.828 1 70.81 23 SER B N 1
ATOM 2746 C CA . SER B 1 23 ? -9.484 24.906 24.656 1 70.81 23 SER B CA 1
ATOM 2747 C C . SER B 1 23 ? -9.68 23.453 25.094 1 70.81 23 SER B C 1
ATOM 2749 O O . SER B 1 23 ? -9.273 22.516 24.406 1 70.81 23 SER B O 1
ATOM 2751 N N . ARG B 1 24 ? -10.336 23.297 26.219 1 66.75 24 ARG B N 1
ATOM 2752 C CA . ARG B 1 24 ? -10.625 21.969 26.75 1 66.75 24 ARG B CA 1
ATOM 2753 C C . ARG B 1 24 ? -11.547 21.188 25.812 1 66.75 24 ARG B C 1
ATOM 2755 O O . ARG B 1 24 ? -11.336 20 25.578 1 66.75 24 ARG B O 1
ATOM 2762 N N . TYR B 1 25 ? -12.484 21.859 25.266 1 74.44 25 TYR B N 1
ATOM 2763 C CA . TYR B 1 25 ? -13.406 21.25 24.312 1 74.44 25 TYR B CA 1
ATOM 2764 C C . TYR B 1 25 ? -12.656 20.734 23.094 1 74.44 25 TYR B C 1
ATOM 2766 O O . TYR B 1 25 ? -12.898 19.625 22.625 1 74.44 25 TYR B O 1
ATOM 2774 N N . LEU B 1 26 ? -11.766 21.547 22.625 1 67.31 26 LEU B N 1
ATOM 2775 C CA . LEU B 1 26 ? -11.047 21.219 21.406 1 67.31 26 LEU B CA 1
ATOM 2776 C C . LEU B 1 26 ? -10.094 20.047 21.641 1 67.31 26 LEU B C 1
ATOM 2778 O O . LEU B 1 26 ? -9.852 19.25 20.734 1 67.31 26 LEU B O 1
ATOM 2782 N N . ARG B 1 27 ? -9.648 19.969 22.922 1 60.62 27 ARG B N 1
ATOM 2783 C CA . ARG B 1 27 ? -8.75 18.875 23.297 1 60.62 27 ARG B CA 1
ATOM 2784 C C . ARG B 1 27 ? -9.531 17.594 23.578 1 60.62 27 ARG B C 1
ATOM 2786 O O . ARG B 1 27 ? -9.156 16.516 23.125 1 60.62 27 ARG B O 1
ATOM 2793 N N . ASP B 1 28 ? -10.5 17.688 24.359 1 63.59 28 ASP B N 1
ATOM 2794 C CA . ASP B 1 28 ? -11.367 16.594 24.781 1 63.59 28 ASP B CA 1
ATOM 2795 C C . ASP B 1 28 ? -12.766 17.094 25.125 1 63.59 28 ASP B C 1
ATOM 2797 O O . ASP B 1 28 ? -13 17.609 26.219 1 63.59 28 ASP B O 1
ATOM 2801 N N . PRO B 1 29 ? -13.625 16.875 24.188 1 69.12 29 PRO B N 1
ATOM 2802 C CA . PRO B 1 29 ? -14.977 17.391 24.438 1 69.12 29 PRO B CA 1
ATOM 2803 C C . PRO B 1 29 ? -15.609 16.812 25.688 1 69.12 29 PRO B C 1
ATOM 2805 O O . PRO B 1 29 ? -16.5 17.438 26.281 1 69.12 29 PRO B O 1
ATOM 2808 N N . GLY B 1 30 ? -15.156 15.688 26.062 1 71.5 30 GLY B N 1
ATOM 2809 C CA . GLY B 1 30 ? -15.711 15.07 27.25 1 71.5 30 GLY B CA 1
ATOM 2810 C C . GLY B 1 30 ? -15.359 15.82 28.516 1 71.5 30 GLY B C 1
ATOM 2811 O O . GLY B 1 30 ? -15.938 15.555 29.578 1 71.5 30 GLY B O 1
ATOM 2812 N N . GLN B 1 31 ? -14.477 16.672 28.422 1 74.94 31 GLN B N 1
ATOM 2813 C CA . GLN B 1 31 ? -13.992 17.406 29.594 1 74.94 31 GLN B CA 1
ATOM 2814 C C . GLN B 1 31 ? -14.812 18.656 29.828 1 74.94 31 GLN B C 1
ATOM 2816 O O . GLN B 1 31 ? -14.539 19.422 30.75 1 74.94 31 GLN B O 1
ATOM 2821 N N . VAL B 1 32 ? -15.766 18.875 28.891 1 80.88 32 VAL B N 1
ATOM 2822 C CA . VAL B 1 32 ? -16.609 20.062 29.062 1 80.88 32 VAL B CA 1
ATOM 2823 C C . VAL B 1 32 ? -18.078 19.641 29.125 1 80.88 32 VAL B C 1
ATOM 2825 O O . VAL B 1 32 ? -18.438 18.547 28.719 1 80.88 32 VAL B O 1
ATOM 2828 N N . SER B 1 33 ? -18.891 20.422 29.812 1 84.88 33 SER B N 1
ATOM 2829 C CA . SER B 1 33 ? -20.312 20.125 29.953 1 84.88 33 SER B CA 1
ATOM 2830 C C . SER B 1 33 ? -21 20 28.594 1 84.88 33 SER B C 1
ATOM 2832 O O . SER B 1 33 ? -20.5 20.531 27.609 1 84.88 33 SER B O 1
ATOM 2834 N N . GLN B 1 34 ? -22.031 19.297 28.562 1 85.5 34 GLN B N 1
ATOM 2835 C CA . GLN B 1 34 ? -22.797 19.141 27.328 1 85.5 34 GLN B CA 1
ATOM 2836 C C . GLN B 1 34 ? -23.219 20.484 26.75 1 85.5 34 GLN B C 1
ATOM 2838 O O . GLN B 1 34 ? -23.156 20.688 25.531 1 85.5 34 GLN B O 1
ATOM 2843 N N . ARG B 1 35 ? -23.672 21.344 27.656 1 84.69 35 ARG B N 1
ATOM 2844 C CA . ARG B 1 35 ? -24.078 22.672 27.234 1 84.69 35 ARG B CA 1
ATOM 2845 C C . ARG B 1 35 ? -22.922 23.406 26.562 1 84.69 35 ARG B C 1
ATOM 2847 O O . ARG B 1 35 ? -23.094 24 25.484 1 84.69 35 ARG B O 1
ATOM 2854 N N . SER B 1 36 ? -21.781 23.359 27.188 1 85.75 36 SER B N 1
ATOM 2855 C CA . SER B 1 36 ? -20.609 24.047 26.641 1 85.75 36 SER B CA 1
ATOM 2856 C C . SER B 1 36 ? -20.203 23.438 25.297 1 85.75 36 SER B C 1
ATOM 2858 O O . SER B 1 36 ? -19.828 24.172 24.375 1 85.75 36 SER B O 1
ATOM 2860 N N . ARG B 1 37 ? -20.25 22.188 25.125 1 80.25 37 ARG B N 1
ATOM 2861 C CA . ARG B 1 37 ? -19.938 21.484 23.891 1 80.25 37 ARG B CA 1
ATOM 2862 C C . ARG B 1 37 ? -20.797 21.984 22.734 1 80.25 37 ARG B C 1
ATOM 2864 O O . ARG B 1 37 ? -20.281 22.281 21.656 1 80.25 37 ARG B O 1
ATOM 2871 N N . GLU B 1 38 ? -22 22.062 23.062 1 80.88 38 GLU B N 1
ATOM 2872 C CA . GLU B 1 38 ? -22.953 22.469 22.031 1 80.88 38 GLU B CA 1
ATOM 2873 C C . GLU B 1 38 ? -22.734 23.922 21.609 1 80.88 38 GLU B C 1
ATOM 2875 O O . GLU B 1 38 ? -22.797 24.25 20.422 1 80.88 38 GLU B O 1
ATOM 2880 N N . LEU B 1 39 ? -22.516 24.797 22.594 1 81.31 39 LEU B N 1
ATOM 2881 C CA . LEU B 1 39 ? -22.281 26.219 22.312 1 81.31 39 LEU B CA 1
ATOM 2882 C C . LEU B 1 39 ? -21.031 26.406 21.469 1 81.31 39 LEU B C 1
ATOM 2884 O O . LEU B 1 39 ? -21.047 27.172 20.5 1 81.31 39 LEU B O 1
ATOM 2888 N N . ILE B 1 40 ? -19.984 25.672 21.828 1 79.44 40 ILE B N 1
ATOM 2889 C CA . ILE B 1 40 ? -18.719 25.797 21.109 1 79.44 40 ILE B CA 1
ATOM 2890 C C . ILE B 1 40 ? -18.875 25.266 19.688 1 79.44 40 ILE B C 1
ATOM 2892 O O . ILE B 1 40 ? -18.469 25.922 18.734 1 79.44 40 ILE B O 1
ATOM 2896 N N . ALA B 1 41 ? -19.484 24.156 19.641 1 73.62 41 ALA B N 1
ATOM 2897 C CA . ALA B 1 41 ? -19.719 23.547 18.328 1 73.62 41 ALA B CA 1
ATOM 2898 C C . ALA B 1 41 ? -20.5 24.484 17.422 1 73.62 41 ALA B C 1
ATOM 2900 O O . ALA B 1 41 ? -20.188 24.609 16.234 1 73.62 41 ALA B O 1
ATOM 2901 N N . LYS B 1 42 ? -21.531 25.047 18 1 75.12 42 LYS B N 1
ATOM 2902 C CA . LYS B 1 42 ? -22.359 25.984 17.25 1 75.12 42 LYS B CA 1
ATOM 2903 C C . LYS B 1 42 ? -21.547 27.172 16.75 1 75.12 42 LYS B C 1
ATOM 2905 O O . LYS B 1 42 ? -21.641 27.547 15.578 1 75.12 42 LYS B O 1
ATOM 2910 N N . VAL B 1 43 ? -20.75 27.797 17.656 1 75.12 43 VAL B N 1
ATOM 2911 C CA . VAL B 1 43 ? -19.953 28.953 17.281 1 75.12 43 VAL B CA 1
ATOM 2912 C C . VAL B 1 43 ? -18.953 28.562 16.203 1 75.12 43 VAL B C 1
ATOM 2914 O O . VAL B 1 43 ? -18.734 29.312 15.25 1 75.12 43 VAL B O 1
ATOM 2917 N N . MET B 1 44 ? -18.344 27.406 16.422 1 70.12 44 MET B N 1
ATOM 2918 C CA . MET B 1 44 ? -17.359 26.953 15.445 1 70.12 44 MET B CA 1
ATOM 2919 C C . MET B 1 44 ? -18 26.734 14.078 1 70.12 44 MET B C 1
ATOM 2921 O O . MET B 1 44 ? -17.438 27.141 13.055 1 70.12 44 MET B O 1
ATOM 2925 N N . GLU B 1 45 ? -19.156 26.188 14.078 1 65.25 45 GLU B N 1
ATOM 2926 C CA . GLU B 1 45 ? -19.906 25.938 12.852 1 65.25 45 GLU B CA 1
ATOM 2927 C C . GLU B 1 45 ? -20.312 27.234 12.172 1 65.25 45 GLU B C 1
ATOM 2929 O O . GLU B 1 45 ? -20.125 27.406 10.969 1 65.25 45 GLU B O 1
ATOM 2934 N N . GLU B 1 46 ? -20.812 28.156 13.023 1 64.38 46 GLU B N 1
ATOM 2935 C CA . GLU B 1 46 ? -21.344 29.422 12.508 1 64.38 46 GLU B CA 1
ATOM 2936 C C . GLU B 1 46 ? -20.219 30.297 11.953 1 64.38 46 GLU B C 1
ATOM 2938 O O . GLU B 1 46 ? -20.438 31.109 11.07 1 64.38 46 GLU B O 1
ATOM 2943 N N . ASN B 1 47 ? -19.016 30.016 12.578 1 60.97 47 ASN B N 1
ATOM 2944 C CA . ASN B 1 47 ? -17.906 30.875 12.18 1 60.97 47 ASN B CA 1
ATOM 2945 C C . ASN B 1 47 ? -16.875 30.125 11.336 1 60.97 47 ASN B C 1
ATOM 2947 O O . ASN B 1 47 ? -15.773 30.609 11.102 1 60.97 47 ASN B O 1
ATOM 2951 N N . ASN B 1 48 ? -17.297 28.938 11.094 1 54.44 48 ASN B N 1
ATOM 2952 C CA . ASN B 1 48 ? -16.453 28.078 10.281 1 54.44 48 ASN B CA 1
ATOM 2953 C C . ASN B 1 48 ? -15.055 27.938 10.867 1 54.44 48 ASN B C 1
ATOM 2955 O O . ASN B 1 48 ? -14.055 28.047 10.156 1 54.44 48 ASN B O 1
ATOM 2959 N N . TYR B 1 49 ? -15.086 27.953 12.266 1 53.03 49 TYR B N 1
ATOM 2960 C CA . TYR B 1 49 ? -13.812 27.875 12.969 1 53.03 49 TYR B CA 1
ATOM 2961 C C . TYR B 1 49 ? -13.297 26.438 13 1 53.03 49 TYR B C 1
ATOM 2963 O O . TYR B 1 49 ? -14.016 25.531 13.414 1 53.03 49 TYR B O 1
ATOM 2971 N N . ILE B 1 50 ? -12.266 26.172 12.461 1 50.31 50 ILE B N 1
ATOM 2972 C CA . ILE B 1 50 ? -11.539 24.906 12.602 1 50.31 50 ILE B CA 1
ATOM 2973 C C . ILE B 1 50 ? -10.328 25.109 13.508 1 50.31 50 ILE B C 1
ATOM 2975 O O . ILE B 1 50 ? -9.492 25.984 13.25 1 50.31 50 ILE B O 1
ATOM 2979 N N . PRO B 1 51 ? -10.375 24.641 14.812 1 46 51 PRO B N 1
ATOM 2980 C CA . PRO B 1 51 ? -9.195 24.844 15.656 1 46 51 PRO B CA 1
ATOM 2981 C C . PRO B 1 51 ? -7.891 24.578 14.906 1 46 51 PRO B C 1
ATOM 2983 O O . PRO B 1 51 ? -7.781 23.594 14.164 1 46 51 PRO B O 1
ATOM 2986 N N . ASN B 1 52 ? -7.324 25.641 14.5 1 43.94 52 ASN B N 1
ATOM 2987 C CA . ASN B 1 52 ? -5.984 25.453 13.953 1 43.94 52 ASN B CA 1
ATOM 2988 C C . ASN B 1 52 ? -5.051 24.781 14.953 1 43.94 52 ASN B C 1
ATOM 2990 O O . ASN B 1 52 ? -4.91 25.25 16.078 1 43.94 52 ASN B O 1
ATOM 2994 N N . ARG B 1 53 ? -5.035 23.578 15.109 1 41.31 53 ARG B N 1
ATOM 2995 C CA . ARG B 1 53 ? -4.039 22.984 16 1 41.31 53 ARG B CA 1
ATOM 2996 C C . ARG B 1 53 ? -2.682 23.656 15.82 1 41.31 53 ARG B C 1
ATOM 2998 O O . ARG B 1 53 ? -1.691 23.234 16.422 1 41.31 53 ARG B O 1
ATOM 3005 N N . ALA B 1 54 ? -2.512 24.5 14.859 1 37 54 ALA B N 1
ATOM 3006 C CA . ALA B 1 54 ? -1.219 25.172 14.906 1 37 54 ALA B CA 1
ATOM 3007 C C . ALA B 1 54 ? -0.957 25.766 16.297 1 37 54 ALA B C 1
ATOM 3009 O O . ALA B 1 54 ? 0.177 25.75 16.781 1 37 54 ALA B O 1
ATOM 3010 N N . PRO B 1 55 ? -1.855 26.625 16.797 1 33.78 55 PRO B N 1
ATOM 3011 C CA . PRO B 1 55 ? -1.46 27.328 18.016 1 33.78 55 PRO B CA 1
ATOM 3012 C C . PRO B 1 55 ? -1.254 26.406 19.203 1 33.78 55 PRO B C 1
ATOM 3014 O O . PRO B 1 55 ? -0.508 26.734 20.141 1 33.78 55 PRO B O 1
ATOM 3017 N N . GLU B 1 56 ? -2.213 25.547 19.375 1 33.84 56 GLU B N 1
ATOM 3018 C CA . GLU B 1 56 ? -1.8 24.797 20.547 1 33.84 56 GLU B CA 1
ATOM 3019 C C . GLU B 1 56 ? -0.503 24.031 20.297 1 33.84 56 GLU B C 1
ATOM 3021 O O . GLU B 1 56 ? -0.072 23.234 21.125 1 33.84 56 GLU B O 1
ATOM 3026 N N . ILE B 1 57 ? -0.098 23.812 19 1 36.84 57 ILE B N 1
ATOM 3027 C CA . ILE B 1 57 ? 1.331 23.531 19 1 36.84 57 ILE B CA 1
ATOM 3028 C C . ILE B 1 57 ? 2.057 24.531 19.891 1 36.84 57 ILE B C 1
ATOM 3030 O O . ILE B 1 57 ? 2.455 25.609 19.438 1 36.84 57 ILE B O 1
ATOM 3034 N N . LEU B 1 58 ? 1.529 25.141 20.734 1 32.69 58 LEU B N 1
ATOM 3035 C CA . LEU B 1 58 ? 2.395 25.734 21.75 1 32.69 58 LEU B CA 1
ATOM 3036 C C . LEU B 1 58 ? 3.748 25.031 21.781 1 32.69 58 LEU B C 1
ATOM 3038 O O . LEU B 1 58 ? 3.844 23.844 21.484 1 32.69 58 LEU B O 1
ATOM 3042 N N . LEU B 1 59 ? 4.77 25.875 21.766 1 34.53 59 LEU B N 1
ATOM 3043 C CA . LEU B 1 59 ? 6.191 25.562 21.703 1 34.53 59 LEU B CA 1
ATOM 3044 C C . LEU B 1 59 ? 6.445 24.125 22.141 1 34.53 59 LEU B C 1
ATOM 3046 O O . LEU B 1 59 ? 7.273 23.422 21.562 1 34.53 59 LEU B O 1
ATOM 3050 N N . ASN B 1 60 ? 6.074 23.781 23.391 1 40.25 60 ASN B N 1
ATOM 3051 C CA . ASN B 1 60 ? 6.535 22.562 24.047 1 40.25 60 ASN B CA 1
ATOM 3052 C C . ASN B 1 60 ? 5.598 21.391 23.781 1 40.25 60 ASN B C 1
ATOM 3054 O O . ASN B 1 60 ? 5.746 20.312 24.375 1 40.25 60 ASN B O 1
ATOM 3058 N N . ALA B 1 61 ? 4.402 21.547 23.016 1 50.94 61 ALA B N 1
ATOM 3059 C CA . ALA B 1 61 ? 3.465 20.438 23.047 1 50.94 61 ALA B CA 1
ATOM 3060 C C . ALA B 1 61 ? 3.68 19.5 21.875 1 50.94 61 ALA B C 1
ATOM 3062 O O . ALA B 1 61 ? 3.764 19.938 20.719 1 50.94 61 ALA B O 1
ATOM 3063 N N . ARG B 1 62 ? 4.152 18.234 22.172 1 66.06 62 ARG B N 1
ATOM 3064 C CA . ARG B 1 62 ? 4.344 17.125 21.25 1 66.06 62 ARG B CA 1
ATOM 3065 C C . ARG B 1 62 ? 3.107 16.906 20.391 1 66.06 62 ARG B C 1
ATOM 3067 O O . ARG B 1 62 ? 1.98 16.953 20.875 1 66.06 62 ARG B O 1
ATOM 3074 N N . SER B 1 63 ? 3.154 17.078 19.016 1 79.12 63 SER B N 1
ATOM 3075 C CA . SER B 1 63 ? 2.078 16.875 18.047 1 79.12 63 SER B CA 1
ATOM 3076 C C . SER B 1 63 ? 1.589 15.43 18.062 1 79.12 63 SER B C 1
ATOM 3078 O O . SER B 1 63 ? 0.517 15.133 17.531 1 79.12 63 SER B O 1
ATOM 3080 N N . LYS B 1 64 ? 2.379 14.5 18.719 1 90.19 64 LYS B N 1
ATOM 3081 C CA . LYS B 1 64 ? 2.121 13.07 18.688 1 90.19 64 LYS B CA 1
ATOM 3082 C C . LYS B 1 64 ? 1.923 12.57 17.25 1 90.19 64 LYS B C 1
ATOM 3084 O O . LYS B 1 64 ? 1.008 11.789 16.984 1 90.19 64 LYS B O 1
ATOM 3089 N N . THR B 1 65 ? 2.758 13.148 16.359 1 92.88 65 THR B N 1
ATOM 3090 C CA . THR B 1 65 ? 2.697 12.773 14.953 1 92.88 65 THR B CA 1
ATOM 3091 C C . THR B 1 65 ? 4.07 12.336 14.453 1 92.88 65 THR B C 1
ATOM 3093 O O . THR B 1 65 ? 5.078 12.992 14.727 1 92.88 65 THR B O 1
ATOM 3096 N N . ILE B 1 66 ? 4.105 11.18 13.812 1 96.81 66 ILE B N 1
ATOM 3097 C CA . ILE B 1 66 ? 5.316 10.68 13.164 1 96.81 66 ILE B CA 1
ATOM 3098 C C . ILE B 1 66 ? 5.16 10.773 11.648 1 96.81 66 ILE B C 1
ATOM 3100 O O . ILE B 1 66 ? 4.176 10.289 11.086 1 96.81 66 ILE B O 1
ATOM 3104 N N . GLY B 1 67 ? 6.07 11.5 10.977 1 97.19 67 GLY B N 1
ATOM 3105 C CA . GLY B 1 67 ? 6.113 11.516 9.523 1 97.19 67 GLY B CA 1
ATOM 3106 C C . GLY B 1 67 ? 6.824 10.312 8.93 1 97.19 67 GLY B C 1
ATOM 3107 O O . GLY B 1 67 ? 7.84 9.867 9.461 1 97.19 67 GLY B O 1
ATOM 3108 N N . VAL B 1 68 ? 6.254 9.758 7.891 1 97.94 68 VAL B N 1
ATOM 3109 C CA . VAL B 1 68 ? 6.844 8.602 7.215 1 97.94 68 VAL B CA 1
ATOM 3110 C C . VAL B 1 68 ? 6.926 8.875 5.715 1 97.94 68 VAL B C 1
ATOM 3112 O O . VAL B 1 68 ? 5.941 9.273 5.094 1 97.94 68 VAL B O 1
ATOM 3115 N N . LEU B 1 69 ? 8.102 8.68 5.145 1 97.19 69 LEU B N 1
ATOM 3116 C CA . LEU B 1 69 ? 8.273 8.836 3.705 1 97.19 69 LEU B CA 1
ATOM 3117 C C . LEU B 1 69 ? 8.555 7.492 3.043 1 97.19 69 LEU B C 1
ATOM 3119 O O . LEU B 1 69 ? 9.453 6.762 3.473 1 97.19 69 LEU B O 1
ATOM 3123 N N . ILE B 1 70 ? 7.77 7.156 2.035 1 94.94 70 ILE B N 1
ATOM 3124 C CA . ILE B 1 70 ? 8.008 5.965 1.223 1 94.94 70 ILE B CA 1
ATOM 3125 C C . ILE B 1 70 ? 8.156 6.363 -0.244 1 94.94 70 ILE B C 1
ATOM 3127 O O . ILE B 1 70 ? 7.691 7.434 -0.652 1 94.94 70 ILE B O 1
ATOM 3131 N N . PRO B 1 71 ? 8.812 5.559 -1.062 1 92.69 71 PRO B N 1
ATOM 3132 C CA . PRO B 1 71 ? 9.039 5.961 -2.453 1 92.69 71 PRO B CA 1
ATOM 3133 C C . PRO B 1 71 ? 7.812 5.75 -3.334 1 92.69 71 PRO B C 1
ATOM 3135 O O . PRO B 1 71 ? 7.684 6.391 -4.379 1 92.69 71 PRO B O 1
ATOM 3138 N N . SER B 1 72 ? 6.996 4.809 -2.908 1 85.69 72 SER B N 1
ATOM 3139 C CA . SER B 1 72 ? 5.828 4.543 -3.744 1 85.69 72 SER B CA 1
ATOM 3140 C C . SER B 1 72 ? 4.777 3.744 -2.984 1 85.69 72 SER B C 1
ATOM 3142 O O . SER B 1 72 ? 5.109 2.846 -2.207 1 85.69 72 SER B O 1
ATOM 3144 N N . PHE B 1 73 ? 3.48 3.998 -3.381 1 83.75 73 PHE B N 1
ATOM 3145 C CA . PHE B 1 73 ? 2.385 3.219 -2.816 1 83.75 73 PHE B CA 1
ATOM 3146 C C . PHE B 1 73 ? 2.131 1.965 -3.645 1 83.75 73 PHE B C 1
ATOM 3148 O O . PHE B 1 73 ? 1.427 1.055 -3.201 1 83.75 73 PHE B O 1
ATOM 3155 N N . ARG B 1 74 ? 2.713 1.884 -4.797 1 77.5 74 ARG B N 1
ATOM 3156 C CA . ARG B 1 74 ? 2.484 0.77 -5.715 1 77.5 74 ARG B CA 1
ATOM 3157 C C . ARG B 1 74 ? 3.402 -0.403 -5.387 1 77.5 74 ARG B C 1
ATOM 3159 O O . ARG B 1 74 ? 3.16 -1.529 -5.824 1 77.5 74 ARG B O 1
ATOM 3166 N N . ASN B 1 75 ? 4.406 -0.062 -4.699 1 77.19 75 ASN B N 1
ATOM 3167 C CA . ASN B 1 75 ? 5.344 -1.104 -4.297 1 77.19 75 ASN B CA 1
ATOM 3168 C C . ASN B 1 75 ? 4.93 -1.749 -2.977 1 77.19 75 ASN B C 1
ATOM 3170 O O . ASN B 1 75 ? 5.09 -1.15 -1.912 1 77.19 75 ASN B O 1
ATOM 3174 N N . GLN B 1 76 ? 4.484 -2.961 -3.066 1 80.62 76 GLN B N 1
ATOM 3175 C CA . GLN B 1 76 ? 3.898 -3.672 -1.936 1 80.62 76 GLN B CA 1
ATOM 3176 C C . GLN B 1 76 ? 4.93 -3.896 -0.833 1 80.62 76 GLN B C 1
ATOM 3178 O O . GLN B 1 76 ? 4.574 -4.223 0.301 1 80.62 76 GLN B O 1
ATOM 3183 N N . ILE B 1 77 ? 6.156 -3.721 -1.152 1 88.31 77 ILE B N 1
ATOM 3184 C CA . ILE B 1 77 ? 7.234 -3.977 -0.204 1 88.31 77 ILE B CA 1
ATOM 3185 C C . ILE B 1 77 ? 7.07 -3.08 1.021 1 88.31 77 ILE B C 1
ATOM 3187 O O . ILE B 1 77 ? 7.391 -3.482 2.141 1 88.31 77 ILE B O 1
ATOM 3191 N N . PHE B 1 78 ? 6.434 -1.966 0.851 1 92.31 78 PHE B N 1
ATOM 3192 C CA . PHE B 1 78 ? 6.406 -1.005 1.947 1 92.31 78 PHE B CA 1
ATOM 3193 C C . PHE B 1 78 ? 5.121 -1.142 2.756 1 92.31 78 PHE B C 1
ATOM 3195 O O . PHE B 1 78 ? 5.012 -0.59 3.854 1 92.31 78 PHE B O 1
ATOM 3202 N N . ALA B 1 79 ? 4.199 -1.901 2.262 1 89.94 79 ALA B N 1
ATOM 3203 C CA . ALA B 1 79 ? 2.955 -2.115 3 1 89.94 79 ALA B CA 1
ATOM 3204 C C . ALA B 1 79 ? 3.227 -2.764 4.355 1 89.94 79 ALA B C 1
ATOM 3206 O O . ALA B 1 79 ? 2.684 -2.334 5.375 1 89.94 79 ALA B O 1
ATOM 3207 N N . ASP B 1 80 ? 4.102 -3.732 4.398 1 91.75 80 ASP B N 1
ATOM 3208 C CA . ASP B 1 80 ? 4.441 -4.41 5.645 1 91.75 80 ASP B CA 1
ATOM 3209 C C . ASP B 1 80 ? 5.227 -3.492 6.574 1 91.75 80 ASP B C 1
ATOM 3211 O O . ASP B 1 80 ? 5.055 -3.541 7.797 1 91.75 80 ASP B O 1
ATOM 3215 N N . VAL B 1 81 ? 6.078 -2.699 5.969 1 96.19 81 VAL B N 1
ATOM 3216 C CA . VAL B 1 81 ? 6.832 -1.74 6.77 1 96.19 81 VAL B CA 1
ATOM 3217 C C . VAL B 1 81 ? 5.871 -0.78 7.469 1 96.19 81 VAL B C 1
ATOM 3219 O O . VAL B 1 81 ? 5.977 -0.552 8.672 1 96.19 81 VAL B O 1
ATOM 3222 N N . LEU B 1 82 ? 4.941 -0.284 6.684 1 95.19 82 LEU B N 1
ATOM 3223 C CA . LEU B 1 82 ? 3.959 0.658 7.211 1 95.19 82 LEU B CA 1
ATOM 3224 C C . LEU B 1 82 ? 3.092 -0.001 8.281 1 95.19 82 LEU B C 1
ATOM 3226 O O . LEU B 1 82 ? 2.762 0.624 9.289 1 95.19 82 LEU B O 1
ATOM 3230 N N . ALA B 1 83 ? 2.766 -1.27 8.055 1 92.06 83 ALA B N 1
ATOM 3231 C CA . ALA B 1 83 ? 1.993 -2.004 9.055 1 92.06 83 ALA B CA 1
ATOM 3232 C C . ALA B 1 83 ? 2.768 -2.131 10.367 1 92.06 83 ALA B C 1
ATOM 3234 O O . ALA B 1 83 ? 2.197 -1.983 11.445 1 92.06 83 ALA B O 1
ATOM 3235 N N . GLY B 1 84 ? 4.012 -2.451 10.281 1 95.62 84 GLY B N 1
ATOM 3236 C CA . GLY B 1 84 ? 4.863 -2.516 11.461 1 95.62 84 GLY B CA 1
ATOM 3237 C C . GLY B 1 84 ? 4.953 -1.197 12.203 1 95.62 84 GLY B C 1
ATOM 3238 O O . GLY B 1 84 ? 4.859 -1.165 13.438 1 95.62 84 GLY B O 1
ATOM 3239 N N . ILE B 1 85 ? 5.105 -0.107 11.445 1 97.25 85 ILE B N 1
ATOM 3240 C CA . ILE B 1 85 ? 5.156 1.229 12.031 1 97.25 85 ILE B CA 1
ATOM 3241 C C . ILE B 1 85 ? 3.854 1.517 12.773 1 97.25 85 ILE B C 1
ATOM 3243 O O . ILE B 1 85 ? 3.871 1.93 13.93 1 97.25 85 ILE B O 1
ATOM 3247 N N . GLU B 1 86 ? 2.777 1.246 12.141 1 93.19 86 GLU B N 1
ATOM 3248 C CA . GLU B 1 86 ? 1.459 1.55 12.688 1 93.19 86 GLU B CA 1
ATOM 3249 C C . GLU B 1 86 ? 1.184 0.732 13.945 1 93.19 86 GLU B C 1
ATOM 3251 O O . GLU B 1 86 ? 0.552 1.222 14.883 1 93.19 86 GLU B O 1
ATOM 3256 N N . SER B 1 87 ? 1.607 -0.496 13.945 1 93.31 87 SER B N 1
ATOM 3257 C CA . SER B 1 87 ? 1.36 -1.362 15.094 1 93.31 87 SER B CA 1
ATOM 3258 C C . SER B 1 87 ? 1.925 -0.757 16.375 1 93.31 87 SER B C 1
ATOM 3260 O O . SER B 1 87 ? 1.323 -0.88 17.438 1 93.31 87 SER B O 1
ATOM 3262 N N . VAL B 1 88 ? 2.975 -0.042 16.266 1 96.88 88 VAL B N 1
ATOM 3263 C CA . VAL B 1 88 ? 3.631 0.546 17.422 1 96.88 88 VAL B CA 1
ATOM 3264 C C . VAL B 1 88 ? 3.082 1.95 17.672 1 96.88 88 VAL B C 1
ATOM 3266 O O . VAL B 1 88 ? 2.758 2.307 18.812 1 96.88 88 VAL B O 1
ATOM 3269 N N . THR B 1 89 ? 2.975 2.74 16.562 1 95.25 89 THR B N 1
ATOM 3270 C CA . THR B 1 89 ? 2.541 4.125 16.719 1 95.25 89 THR B CA 1
ATOM 3271 C C . THR B 1 89 ? 1.12 4.188 17.281 1 95.25 89 THR B C 1
ATOM 3273 O O . THR B 1 89 ? 0.83 4.988 18.172 1 95.25 89 THR B O 1
ATOM 3276 N N . SER B 1 90 ? 0.301 3.371 16.812 1 90.31 90 SER B N 1
ATOM 3277 C CA . SER B 1 90 ? -1.075 3.336 17.297 1 90.31 90 SER B CA 1
ATOM 3278 C C . SER B 1 90 ? -1.131 2.945 18.766 1 90.31 90 SER B C 1
ATOM 3280 O O . SER B 1 90 ? -1.881 3.541 19.547 1 90.31 90 SER B O 1
ATOM 3282 N N . ALA B 1 91 ? -0.353 1.977 19.141 1 92.69 91 ALA B N 1
ATOM 3283 C CA . ALA B 1 91 ? -0.323 1.493 20.516 1 92.69 91 ALA B CA 1
ATOM 3284 C C . ALA B 1 91 ? 0.147 2.588 21.469 1 92.69 91 ALA B C 1
ATOM 3286 O O . ALA B 1 91 ? -0.207 2.582 22.656 1 92.69 91 ALA B O 1
ATOM 3287 N N . HIS B 1 92 ? 0.859 3.545 20.984 1 94.31 92 HIS B N 1
ATOM 3288 C CA . HIS B 1 92 ? 1.404 4.609 21.812 1 94.31 92 HIS B CA 1
ATOM 3289 C C . HIS B 1 92 ? 0.696 5.934 21.547 1 94.31 92 HIS B C 1
ATOM 3291 O O . HIS B 1 92 ? 1.183 6.996 21.953 1 94.31 92 HIS B O 1
ATOM 3297 N N . HIS B 1 93 ? -0.404 5.836 20.797 1 89.56 93 HIS B N 1
ATOM 3298 C CA . HIS B 1 93 ? -1.305 6.957 20.547 1 89.56 93 HIS B CA 1
ATOM 3299 C C . HIS B 1 93 ? -0.623 8.039 19.703 1 89.56 93 HIS B C 1
ATOM 3301 O O . HIS B 1 93 ? -0.797 9.227 19.969 1 89.56 93 HIS B O 1
ATOM 3307 N N . TYR B 1 94 ? 0.354 7.609 18.875 1 92.62 94 TYR B N 1
ATOM 3308 C CA . TYR B 1 94 ? 0.905 8.477 17.844 1 92.62 94 TYR B CA 1
ATOM 3309 C C . TYR B 1 94 ? 0.153 8.305 16.516 1 92.62 94 TYR B C 1
ATOM 3311 O O . TYR B 1 94 ? -0.273 7.199 16.188 1 92.62 94 TYR B O 1
ATOM 3319 N N . GLN B 1 95 ? 0.065 9.422 15.82 1 90.25 95 GLN B N 1
ATOM 3320 C CA . GLN B 1 95 ? -0.453 9.375 14.453 1 90.25 95 GLN B CA 1
ATOM 3321 C C . GLN B 1 95 ? 0.682 9.32 13.438 1 90.25 95 GLN B C 1
ATOM 3323 O O . GLN B 1 95 ? 1.791 9.789 13.711 1 90.25 95 GLN B O 1
ATOM 3328 N N . THR B 1 96 ? 0.364 8.711 12.344 1 94.75 96 THR B N 1
ATOM 3329 C CA . THR B 1 96 ? 1.348 8.664 11.266 1 94.75 96 THR B CA 1
ATOM 3330 C C . THR B 1 96 ? 0.851 9.43 10.047 1 94.75 96 THR B C 1
ATOM 3332 O O . THR B 1 96 ? -0.316 9.312 9.664 1 94.75 96 THR B O 1
ATOM 3335 N N . LEU B 1 97 ? 1.695 10.289 9.547 1 94.56 97 LEU B N 1
ATOM 3336 C CA . LEU B 1 97 ? 1.478 10.953 8.273 1 94.56 97 LEU B CA 1
ATOM 3337 C C . LEU B 1 97 ? 2.439 10.43 7.211 1 94.56 97 LEU B C 1
ATOM 3339 O O . LEU B 1 97 ? 3.658 10.516 7.371 1 94.56 97 LEU B O 1
ATOM 3343 N N . ILE B 1 98 ? 1.832 9.914 6.172 1 96.19 98 ILE B N 1
ATOM 3344 C CA . ILE B 1 98 ? 2.662 9.266 5.16 1 96.19 98 ILE B CA 1
ATOM 3345 C C . ILE B 1 98 ? 2.689 10.117 3.895 1 96.19 98 ILE B C 1
ATOM 3347 O O . ILE B 1 98 ? 1.653 10.617 3.449 1 96.19 98 ILE B O 1
ATOM 3351 N N . ALA B 1 99 ? 3.887 10.336 3.377 1 94.12 99 ALA B N 1
ATOM 3352 C CA . ALA B 1 99 ? 4.098 11.008 2.096 1 94.12 99 ALA B CA 1
ATOM 3353 C C . ALA B 1 99 ? 4.945 10.156 1.16 1 94.12 99 ALA B C 1
ATOM 3355 O O . ALA B 1 99 ? 5.711 9.297 1.613 1 94.12 99 ALA B O 1
ATOM 3356 N N . ASN B 1 100 ? 4.703 10.289 -0.036 1 91.19 100 ASN B N 1
ATOM 3357 C CA . ASN B 1 100 ? 5.492 9.57 -1.029 1 91.19 100 ASN B CA 1
ATOM 3358 C C . ASN B 1 100 ? 6.426 10.508 -1.789 1 91.19 100 ASN B C 1
ATOM 3360 O O . ASN B 1 100 ? 6.066 11.656 -2.078 1 91.19 100 ASN B O 1
ATOM 3364 N N . TYR B 1 101 ? 7.617 10.023 -2.174 1 92.19 101 TYR B N 1
ATOM 3365 C CA . TYR B 1 101 ? 8.57 10.906 -2.828 1 92.19 101 TYR B CA 1
ATOM 3366 C C . TYR B 1 101 ? 8.938 10.391 -4.215 1 92.19 101 TYR B C 1
ATOM 3368 O O . TYR B 1 101 ? 9.797 10.953 -4.891 1 92.19 101 TYR B O 1
ATOM 3376 N N . GLU B 1 102 ? 8.367 9.242 -4.73 1 88.81 102 GLU B N 1
ATOM 3377 C CA . GLU B 1 102 ? 8.445 8.703 -6.086 1 88.81 102 GLU B CA 1
ATOM 3378 C C . GLU B 1 102 ? 9.898 8.477 -6.508 1 88.81 102 GLU B C 1
ATOM 3380 O O . GLU B 1 102 ? 10.273 8.773 -7.645 1 88.81 102 GLU B O 1
ATOM 3385 N N . TYR B 1 103 ? 10.703 8.164 -5.629 1 90.25 103 TYR B N 1
ATOM 3386 C CA . TYR B 1 103 ? 12.109 7.859 -5.852 1 90.25 103 TYR B CA 1
ATOM 3387 C C . TYR B 1 103 ? 12.867 9.086 -6.344 1 90.25 103 TYR B C 1
ATOM 3389 O O . TYR B 1 103 ? 13.891 8.969 -7.02 1 90.25 103 TYR B O 1
ATOM 3397 N N . ASP B 1 104 ? 12.344 10.266 -6.035 1 91.25 104 ASP B N 1
ATOM 3398 C CA . ASP B 1 104 ? 12.945 11.531 -6.43 1 91.25 104 ASP B CA 1
ATOM 3399 C C . ASP B 1 104 ? 13.516 12.273 -5.215 1 91.25 104 ASP B C 1
ATOM 3401 O O . ASP B 1 104 ? 12.758 12.75 -4.371 1 91.25 104 ASP B O 1
ATOM 3405 N N . PRO B 1 105 ? 14.844 12.469 -5.215 1 91.75 105 PRO B N 1
ATOM 3406 C CA . PRO B 1 105 ? 15.453 13.117 -4.059 1 91.75 105 PRO B CA 1
ATOM 3407 C C . PRO B 1 105 ? 14.938 14.539 -3.834 1 91.75 105 PRO B C 1
ATOM 3409 O O . PRO B 1 105 ? 14.844 14.992 -2.691 1 91.75 105 PRO B O 1
ATOM 3412 N N . GLN B 1 106 ? 14.633 15.227 -4.887 1 90 106 GLN B N 1
ATOM 3413 C CA . GLN B 1 106 ? 14.109 16.578 -4.746 1 90 106 GLN B CA 1
ATOM 3414 C C . GLN B 1 106 ? 12.711 16.562 -4.137 1 90 106 GLN B C 1
ATOM 3416 O O . GLN B 1 106 ? 12.375 17.422 -3.314 1 90 106 GLN B O 1
ATOM 3421 N N . ARG B 1 107 ? 11.984 15.617 -4.543 1 91.06 107 ARG B N 1
ATOM 3422 C CA . ARG B 1 107 ? 10.656 15.477 -3.945 1 91.06 107 ARG B CA 1
ATOM 3423 C C . ARG B 1 107 ? 10.758 15.047 -2.484 1 91.06 107 ARG B C 1
ATOM 3425 O O . ARG B 1 107 ? 9.984 15.516 -1.644 1 91.06 107 ARG B O 1
ATOM 3432 N N . GLU B 1 108 ? 11.688 14.164 -2.232 1 94.75 108 GLU B N 1
ATOM 3433 C CA . GLU B 1 108 ? 11.906 13.766 -0.846 1 94.75 108 GLU B CA 1
ATOM 3434 C C . GLU B 1 108 ? 12.18 14.977 0.041 1 94.75 108 GLU B C 1
ATOM 3436 O O . GLU B 1 108 ? 11.57 15.125 1.105 1 94.75 108 GLU B O 1
ATOM 3441 N N . GLU B 1 109 ? 13.078 15.82 -0.438 1 91.5 109 GLU B N 1
ATOM 3442 C CA . GLU B 1 109 ? 13.414 17.031 0.3 1 91.5 109 GLU B CA 1
ATOM 3443 C C . GLU B 1 109 ? 12.18 17.891 0.56 1 91.5 109 GLU B C 1
ATOM 3445 O O . GLU B 1 109 ? 11.938 18.312 1.691 1 91.5 109 GLU B O 1
ATOM 3450 N N . ARG B 1 110 ? 11.414 18.062 -0.468 1 87.38 110 ARG B N 1
ATOM 3451 C CA . ARG B 1 110 ? 10.211 18.875 -0.35 1 87.38 110 ARG B CA 1
ATOM 3452 C C . ARG B 1 110 ? 9.234 18.281 0.65 1 87.38 110 ARG B C 1
ATOM 3454 O O . ARG B 1 110 ? 8.664 19 1.478 1 87.38 110 ARG B O 1
ATOM 3461 N N . GLU B 1 111 ? 9.031 16.984 0.58 1 91.75 111 GLU B N 1
ATOM 3462 C CA . GLU B 1 111 ? 8.094 16.312 1.47 1 91.75 111 GLU B CA 1
ATOM 3463 C C . GLU B 1 111 ? 8.57 16.375 2.918 1 91.75 111 GLU B C 1
ATOM 3465 O O . GLU B 1 111 ? 7.762 16.547 3.836 1 91.75 111 GLU B O 1
ATOM 3470 N N . VAL B 1 112 ? 9.828 16.203 3.105 1 92.69 112 VAL B N 1
ATOM 3471 C CA . VAL B 1 112 ? 10.391 16.25 4.453 1 92.69 112 VAL B CA 1
ATOM 3472 C C . VAL B 1 112 ? 10.195 17.656 5.043 1 92.69 112 VAL B C 1
ATOM 3474 O O . VAL B 1 112 ? 9.766 17.797 6.188 1 92.69 112 VAL B O 1
ATOM 3477 N N . LEU B 1 113 ? 10.516 18.672 4.27 1 85.19 113 LEU B N 1
ATOM 3478 C CA . LEU B 1 113 ? 10.352 20.047 4.738 1 85.19 113 LEU B CA 1
ATOM 3479 C C . LEU B 1 113 ? 8.898 20.344 5.078 1 85.19 113 LEU B C 1
ATOM 3481 O O . LEU B 1 113 ? 8.609 21 6.078 1 85.19 113 LEU B O 1
ATOM 3485 N N . ASN B 1 114 ? 8.062 19.828 4.281 1 84.44 114 ASN B N 1
ATOM 3486 C CA . ASN B 1 114 ? 6.633 20 4.547 1 84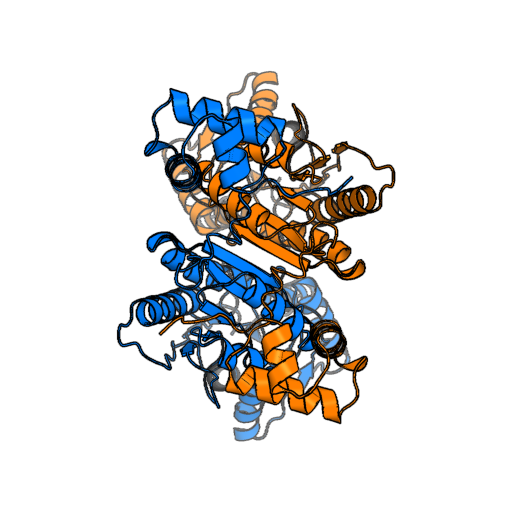.44 114 ASN B CA 1
ATOM 3487 C C . ASN B 1 114 ? 6.227 19.312 5.852 1 84.44 114 ASN B C 1
ATOM 3489 O O . ASN B 1 114 ? 5.523 19.906 6.672 1 84.44 114 ASN B O 1
ATOM 3493 N N . LEU B 1 115 ? 6.633 18.094 6.074 1 90.06 115 LEU B N 1
ATOM 3494 C CA . LEU B 1 115 ? 6.305 17.359 7.293 1 90.06 115 LEU B CA 1
ATOM 3495 C C . LEU B 1 115 ? 6.852 18.078 8.523 1 90.06 115 LEU B C 1
ATOM 3497 O O . LEU B 1 115 ? 6.18 18.156 9.555 1 90.06 115 LEU B O 1
ATOM 3501 N N . LEU B 1 116 ? 8.055 18.594 8.367 1 84.5 116 LEU B N 1
ATOM 3502 C CA . LEU B 1 116 ? 8.648 19.344 9.477 1 84.5 116 LEU B CA 1
ATOM 3503 C C . LEU B 1 116 ? 7.812 20.562 9.812 1 84.5 116 LEU B C 1
ATOM 3505 O O . LEU B 1 116 ? 7.68 20.922 10.992 1 84.5 116 LEU B O 1
ATOM 3509 N N . SER B 1 117 ? 7.301 21.125 8.805 1 77.62 117 SER B N 1
ATOM 3510 C CA . SER B 1 117 ? 6.496 22.328 9.008 1 77.62 117 SER B CA 1
ATOM 3511 C C . SER B 1 117 ? 5.219 22.016 9.781 1 77.62 117 SER B C 1
ATOM 3513 O O . SER B 1 117 ? 4.57 22.922 10.312 1 77.62 117 SER B O 1
ATOM 3515 N N . TYR B 1 118 ? 4.812 20.75 9.859 1 79.5 118 TYR B N 1
ATOM 3516 C CA . TYR B 1 118 ? 3.629 20.328 10.602 1 79.5 118 TYR B CA 1
ATOM 3517 C C . TYR B 1 118 ? 3.982 19.969 12.039 1 79.5 118 TYR B C 1
ATOM 3519 O O . TYR B 1 118 ? 3.152 19.422 12.773 1 79.5 118 TYR B O 1
ATOM 3527 N N . ASN B 1 119 ? 5.184 20.203 12.453 1 81.44 119 ASN B N 1
ATOM 3528 C CA . ASN B 1 119 ? 5.672 19.969 13.812 1 81.44 119 ASN B CA 1
ATOM 3529 C C . ASN B 1 119 ? 5.562 18.5 14.211 1 81.44 119 ASN B C 1
ATOM 3531 O O . ASN B 1 119 ? 5.051 18.188 15.289 1 81.44 119 ASN B O 1
ATOM 3535 N N . ILE B 1 120 ? 5.98 17.672 13.359 1 89.75 120 ILE B N 1
ATOM 3536 C CA . ILE B 1 120 ? 6.004 16.25 13.68 1 89.75 120 ILE B CA 1
ATOM 3537 C C . ILE B 1 120 ? 7.035 15.984 14.773 1 89.75 120 ILE B C 1
ATOM 3539 O O . ILE B 1 120 ? 7.996 16.734 14.93 1 89.75 120 ILE B O 1
ATOM 3543 N N . ASP B 1 121 ? 6.805 14.891 15.531 1 92.19 121 ASP B N 1
ATOM 3544 C CA . ASP B 1 121 ? 7.68 14.555 16.656 1 92.19 121 ASP B CA 1
ATOM 3545 C C . ASP B 1 121 ? 8.836 13.672 16.203 1 92.19 121 ASP B C 1
ATOM 3547 O O . ASP B 1 121 ? 9.867 13.602 16.875 1 92.19 121 ASP B O 1
ATOM 3551 N N . GLY B 1 122 ? 8.719 12.984 15.164 1 96.25 122 GLY B N 1
ATOM 3552 C CA . GLY B 1 122 ? 9.711 12.07 14.625 1 96.25 122 GLY B CA 1
ATOM 3553 C C . GLY B 1 122 ? 9.539 11.812 13.141 1 96.25 122 GLY B C 1
ATOM 3554 O O . GLY B 1 122 ? 8.484 12.117 12.57 1 96.25 122 GLY B O 1
ATOM 3555 N N . LEU B 1 123 ? 10.578 11.328 12.516 1 97.25 123 LEU B N 1
ATOM 3556 C CA . LEU B 1 123 ? 10.602 11.125 11.07 1 97.25 123 LEU B CA 1
ATOM 3557 C C . LEU B 1 123 ? 11.164 9.75 10.719 1 97.25 123 LEU B C 1
ATOM 3559 O O . LEU B 1 123 ? 12.164 9.328 11.297 1 97.25 123 LEU B O 1
ATOM 3563 N N . ILE B 1 124 ? 10.445 9.062 9.875 1 98.25 124 ILE B N 1
ATOM 3564 C CA . ILE B 1 124 ? 10.922 7.785 9.352 1 98.25 124 ILE B CA 1
ATOM 3565 C C . ILE B 1 124 ? 11.133 7.891 7.848 1 98.25 124 ILE B C 1
ATOM 3567 O O . ILE B 1 124 ? 10.227 8.266 7.105 1 98.25 124 ILE B O 1
ATOM 3571 N N . LEU B 1 125 ? 12.312 7.59 7.438 1 97.44 125 LEU B N 1
ATOM 3572 C CA . LEU B 1 125 ? 12.711 7.613 6.031 1 97.44 125 LEU B CA 1
ATOM 3573 C C . LEU B 1 125 ? 13 6.203 5.523 1 97.44 125 LEU B C 1
ATOM 3575 O O . LEU B 1 125 ? 13.445 5.348 6.289 1 97.44 125 LEU B O 1
ATOM 3579 N N . THR B 1 126 ? 12.688 5.93 4.211 1 95.25 126 THR B N 1
ATOM 3580 C CA . THR B 1 126 ? 12.984 4.629 3.625 1 95.25 126 THR B CA 1
ATOM 3581 C C . THR B 1 126 ? 14.094 4.742 2.588 1 95.25 126 THR B C 1
ATOM 3583 O O . THR B 1 126 ? 14.141 3.963 1.633 1 95.25 126 THR B O 1
ATOM 3586 N N . SER B 1 127 ? 14.945 5.766 2.713 1 88.19 127 SER B N 1
ATOM 3587 C CA . SER B 1 127 ? 16.125 5.98 1.89 1 88.19 127 SER B CA 1
ATOM 3588 C C . SER B 1 127 ? 17.344 6.336 2.746 1 88.19 127 SER B C 1
ATOM 3590 O O . SER B 1 127 ? 17.188 6.746 3.898 1 88.19 127 SER B O 1
ATOM 3592 N N . LYS B 1 128 ? 18.5 6.133 2.172 1 87.12 128 LYS B N 1
ATOM 3593 C CA . LYS B 1 128 ? 19.734 6.465 2.881 1 87.12 128 LYS B CA 1
ATOM 3594 C C . LYS B 1 128 ? 20.438 7.641 2.221 1 87.12 128 LYS B C 1
ATOM 3596 O O . LYS B 1 128 ? 21.422 8.172 2.766 1 87.12 128 LYS B O 1
ATOM 3601 N N . GLN B 1 129 ? 20.047 7.988 1.142 1 87.5 129 GLN B N 1
ATOM 3602 C CA . GLN B 1 129 ? 20.656 9.117 0.454 1 87.5 129 GLN B CA 1
ATOM 3603 C C . GLN B 1 129 ? 19.734 10.328 0.443 1 87.5 129 GLN B C 1
ATOM 3605 O O . GLN B 1 129 ? 18.594 10.234 -0.014 1 87.5 129 GLN B O 1
ATOM 3610 N N . HIS B 1 130 ? 20.234 11.383 0.973 1 92.62 130 HIS B N 1
ATOM 3611 C CA . HIS B 1 130 ? 19.438 12.602 1.129 1 92.62 130 HIS B CA 1
ATOM 3612 C C . HIS B 1 130 ? 20.219 13.828 0.655 1 92.62 130 HIS B C 1
ATOM 3614 O O . HIS B 1 130 ? 21.453 13.812 0.636 1 92.62 130 HIS B O 1
ATOM 3620 N N . SER B 1 131 ? 19.5 14.836 0.241 1 90.62 131 SER B N 1
ATOM 3621 C CA . SER B 1 131 ? 20.188 16.078 -0.097 1 90.62 131 SER B CA 1
ATOM 3622 C C . SER B 1 131 ? 20.797 16.734 1.139 1 90.62 131 SER B C 1
ATOM 3624 O O . SER B 1 131 ? 20.297 16.547 2.252 1 90.62 131 SER B O 1
ATOM 3626 N N . ASP B 1 132 ? 21.828 17.484 0.899 1 86.19 132 ASP B N 1
ATOM 3627 C CA . ASP B 1 132 ? 22.484 18.188 1.993 1 86.19 132 ASP B CA 1
ATOM 3628 C C . ASP B 1 132 ? 21.516 19.141 2.689 1 86.19 132 ASP B C 1
ATOM 3630 O O . ASP B 1 132 ? 21.516 19.25 3.918 1 86.19 132 ASP B O 1
ATOM 3634 N N . ARG B 1 133 ? 20.766 19.75 1.887 1 80.88 133 ARG B N 1
ATOM 3635 C CA . ARG B 1 133 ? 19.797 20.703 2.416 1 80.88 133 ARG B CA 1
ATOM 3636 C C . ARG B 1 133 ? 18.797 20.016 3.336 1 80.88 133 ARG B C 1
ATOM 3638 O O . ARG B 1 133 ? 18.5 20.516 4.426 1 80.88 133 ARG B O 1
ATOM 3645 N N . MET B 1 134 ? 18.297 18.891 2.936 1 87.5 134 MET B N 1
ATOM 3646 C CA . MET B 1 134 ? 17.359 18.141 3.752 1 87.5 134 MET B CA 1
ATOM 3647 C C . MET B 1 134 ? 17.984 17.734 5.078 1 87.5 134 MET B C 1
ATOM 3649 O O . MET B 1 134 ? 17.375 17.859 6.133 1 87.5 134 MET B O 1
ATOM 3653 N N . VAL B 1 135 ? 19.219 17.266 5.02 1 88.56 135 VAL B N 1
ATOM 3654 C CA . VAL B 1 135 ? 19.938 16.812 6.203 1 88.56 135 VAL B CA 1
ATOM 3655 C C . VAL B 1 135 ? 20.109 17.969 7.191 1 88.56 135 VAL B C 1
ATOM 3657 O O . VAL B 1 135 ? 19.922 17.797 8.398 1 88.56 135 VAL B O 1
ATOM 3660 N N . GLN B 1 136 ? 20.391 19.078 6.684 1 80.69 136 GLN B N 1
ATOM 3661 C CA . GLN B 1 136 ? 20.578 20.25 7.527 1 80.69 136 GLN B CA 1
ATOM 3662 C C . GLN B 1 136 ? 19.281 20.609 8.258 1 80.69 136 GLN B C 1
ATOM 3664 O O . GLN B 1 136 ? 19.297 20.891 9.461 1 80.69 136 GLN B O 1
ATOM 3669 N N . TYR B 1 137 ? 18.203 20.562 7.527 1 78.75 137 TYR B N 1
ATOM 3670 C CA . TYR B 1 137 ? 16.922 20.906 8.125 1 78.75 137 TYR B CA 1
ATOM 3671 C C . TYR B 1 137 ? 16.516 19.875 9.172 1 78.75 137 TYR B C 1
ATOM 3673 O O . TYR B 1 137 ? 16 20.234 10.234 1 78.75 137 TYR B O 1
ATOM 3681 N N . VAL B 1 138 ? 16.766 18.625 8.891 1 86.19 138 VAL B N 1
ATOM 3682 C CA . VAL B 1 138 ? 16.406 17.547 9.797 1 86.19 138 VAL B CA 1
ATOM 3683 C C . VAL B 1 138 ? 17.234 17.641 11.078 1 86.19 138 VAL B C 1
ATOM 3685 O O . VAL B 1 138 ? 16.703 17.516 12.18 1 86.19 138 VAL B O 1
ATOM 3688 N N . ARG B 1 139 ? 18.453 17.922 10.938 1 81.38 139 ARG B N 1
ATOM 3689 C CA . ARG B 1 139 ? 19.328 18.062 12.094 1 81.38 139 ARG B CA 1
ATOM 3690 C C . ARG B 1 139 ? 18.922 19.266 12.938 1 81.38 139 ARG B C 1
ATOM 3692 O O . ARG B 1 139 ? 18.922 19.188 14.172 1 81.38 139 ARG B O 1
ATOM 3699 N N . ALA B 1 140 ? 18.578 20.312 12.281 1 74 140 ALA B N 1
ATOM 3700 C CA . ALA B 1 140 ? 18.188 21.547 12.969 1 74 140 ALA B CA 1
ATOM 3701 C C . ALA B 1 140 ? 16.891 21.344 13.758 1 74 140 ALA B C 1
ATOM 3703 O O . ALA B 1 140 ? 16.688 21.969 14.805 1 74 140 ALA B O 1
ATOM 3704 N N . SER B 1 141 ? 16.047 20.5 13.289 1 78.5 141 SER B N 1
ATOM 3705 C CA . SER B 1 141 ? 14.766 20.281 13.938 1 78.5 141 SER B CA 1
ATOM 3706 C C . SER B 1 141 ? 14.93 19.578 15.281 1 78.5 141 SER B C 1
ATOM 3708 O O . SER B 1 141 ? 14.078 19.688 16.156 1 78.5 141 SER B O 1
ATOM 3710 N N . GLY B 1 142 ? 15.984 18.734 15.359 1 82.69 142 GL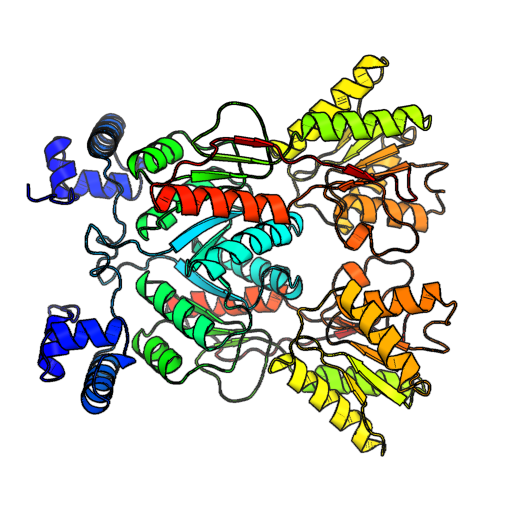Y B N 1
ATOM 3711 C CA . GLY B 1 142 ? 16.297 18.047 16.609 1 82.69 142 GLY B CA 1
ATOM 3712 C C . GLY B 1 142 ? 15.43 16.828 16.844 1 82.69 142 GLY B C 1
ATOM 3713 O O . GLY B 1 142 ? 15.562 16.156 17.875 1 82.69 142 GLY B O 1
ATOM 3714 N N . ILE B 1 143 ? 14.523 16.547 15.945 1 89 143 ILE B N 1
ATOM 3715 C CA . ILE B 1 143 ? 13.656 15.383 16.156 1 89 143 ILE B CA 1
ATOM 3716 C C . ILE B 1 143 ? 14.414 14.102 15.805 1 89 143 ILE B C 1
ATOM 3718 O O . ILE B 1 143 ? 15.32 14.125 14.969 1 89 143 ILE B O 1
ATOM 3722 N N . PRO B 1 144 ? 14.039 12.961 16.453 1 95.69 144 PRO B N 1
ATOM 3723 C CA . PRO B 1 144 ? 14.656 11.695 16.047 1 95.69 144 PRO B CA 1
ATOM 3724 C C . PRO B 1 144 ? 14.25 11.273 14.633 1 95.69 144 PRO B C 1
ATOM 3726 O O . PRO B 1 144 ? 13.102 11.484 14.234 1 95.69 144 PRO B O 1
ATOM 3729 N N . VAL B 1 145 ? 15.211 10.656 13.891 1 96.81 145 VAL B N 1
ATOM 3730 C CA . VAL B 1 145 ? 15.008 10.234 12.508 1 96.81 145 VAL B CA 1
ATOM 3731 C C . VAL B 1 145 ? 15.477 8.797 12.328 1 96.81 145 VAL B C 1
ATOM 3733 O O . VAL B 1 145 ? 16.594 8.445 12.727 1 96.81 145 VAL B O 1
ATOM 3736 N N . ALA B 1 146 ? 14.641 7.965 11.773 1 97.88 146 ALA B N 1
ATOM 3737 C CA . ALA B 1 146 ? 15.008 6.578 11.484 1 97.88 146 ALA B CA 1
ATOM 3738 C C . ALA B 1 146 ? 15.094 6.34 9.984 1 97.88 146 ALA B C 1
ATOM 3740 O O . ALA B 1 146 ? 14.203 6.75 9.234 1 97.88 146 ALA B O 1
ATOM 3741 N N . GLU B 1 147 ? 16.172 5.797 9.492 1 97.38 147 GLU B N 1
ATOM 3742 C CA . GLU B 1 147 ? 16.344 5.289 8.133 1 97.38 147 GLU B CA 1
ATOM 3743 C C . GLU B 1 147 ? 16.141 3.777 8.078 1 97.38 147 GLU B C 1
ATOM 3745 O O . GLU B 1 147 ? 16.812 3.033 8.805 1 97.38 147 GLU B O 1
ATOM 3750 N N . LEU B 1 148 ? 15.258 3.371 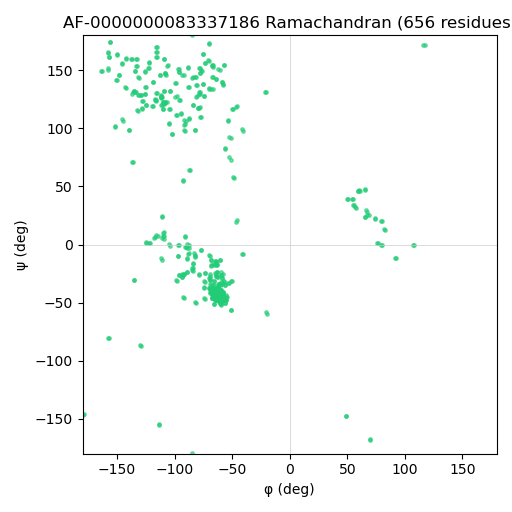7.164 1 97.31 148 LEU B N 1
ATOM 3751 C CA . LEU B 1 148 ? 14.867 1.966 7.184 1 97.31 148 LEU B CA 1
ATOM 3752 C C . LEU B 1 148 ? 15.305 1.262 5.906 1 97.31 148 LEU B C 1
ATOM 3754 O O . LEU B 1 148 ? 15.695 1.915 4.934 1 97.31 148 LEU B O 1
ATOM 3758 N N . MET B 1 149 ? 15.219 -0.102 5.82 1 95.5 149 MET B N 1
ATOM 3759 C CA . MET B 1 149 ? 15.258 -1.023 4.688 1 95.5 149 MET B CA 1
ATOM 3760 C C . MET B 1 149 ? 16.672 -1.196 4.168 1 95.5 149 MET B C 1
ATOM 3762 O O . MET B 1 149 ? 16.891 -1.845 3.141 1 95.5 149 MET B O 1
ATOM 3766 N N . ASP B 1 150 ? 17.578 -0.579 4.754 1 92.94 150 ASP B N 1
ATOM 3767 C CA . ASP B 1 150 ? 19 -0.778 4.434 1 92.94 150 ASP B CA 1
ATOM 3768 C C . ASP B 1 150 ? 19.859 -0.732 5.691 1 92.94 150 ASP B C 1
ATOM 3770 O O . ASP B 1 150 ? 19.391 -0.292 6.75 1 92.94 150 ASP B O 1
ATOM 3774 N N . PHE B 1 151 ? 21.016 -1.296 5.512 1 93.31 151 PHE B N 1
ATOM 3775 C CA . PHE B 1 151 ? 21.906 -1.333 6.66 1 93.31 151 PHE B CA 1
ATOM 3776 C C . PHE B 1 151 ? 23.359 -1.133 6.223 1 93.31 151 PHE B C 1
ATOM 3778 O O . PHE B 1 151 ? 23.797 -1.71 5.227 1 93.31 151 PHE B O 1
ATOM 3785 N N . GLY B 1 152 ? 24.047 -0.274 6.996 1 88 152 GLY B N 1
ATOM 3786 C CA . GLY B 1 152 ? 25.438 0.023 6.719 1 88 152 GLY B CA 1
ATOM 3787 C C . GLY B 1 152 ? 25.672 1.474 6.344 1 88 152 GLY B C 1
ATOM 3788 O O . GLY B 1 152 ? 24.734 2.25 6.211 1 88 152 GLY B O 1
ATOM 3789 N N . GLY B 1 153 ? 26.938 1.868 6.238 1 86.25 153 GLY B N 1
ATOM 3790 C CA . GLY B 1 153 ? 27.312 3.229 5.883 1 86.25 153 GLY B CA 1
ATOM 3791 C C . GLY B 1 153 ? 27 4.234 6.977 1 86.25 153 GLY B C 1
ATOM 3792 O O . GLY B 1 153 ? 26.703 3.854 8.109 1 86.25 153 GLY B O 1
ATOM 3793 N N . GLN B 1 154 ? 27.094 5.469 6.59 1 84.88 154 GLN B N 1
ATOM 3794 C CA . GLN B 1 154 ? 26.797 6.547 7.527 1 84.88 154 GLN B CA 1
ATOM 3795 C C . GLN B 1 154 ? 25.281 6.734 7.688 1 84.88 154 GLN B C 1
ATOM 3797 O O . GLN B 1 154 ? 24.547 6.668 6.707 1 84.88 154 GLN B O 1
ATOM 3802 N N . GLN B 1 155 ? 24.969 6.789 8.945 1 86.06 155 GLN B N 1
ATOM 3803 C CA . GLN B 1 155 ? 23.547 6.98 9.203 1 86.06 155 GLN B CA 1
ATOM 3804 C C . GLN B 1 155 ? 23.25 8.398 9.688 1 86.06 155 GLN B C 1
ATOM 3806 O O . GLN B 1 155 ? 24.125 9.047 10.273 1 86.06 155 GLN B O 1
ATOM 3811 N N . LEU B 1 156 ? 22.094 8.789 9.445 1 88.69 156 LEU B N 1
ATOM 3812 C CA . LEU B 1 156 ? 21.641 10.094 9.906 1 88.69 156 LEU B CA 1
ATOM 3813 C C . LEU B 1 156 ? 21.391 10.094 11.414 1 88.69 156 LEU B C 1
ATOM 3815 O O . LEU B 1 156 ? 21.844 10.992 12.117 1 88.69 156 LEU B O 1
ATOM 3819 N N . ASP B 1 157 ? 20.703 9.117 11.977 1 93.19 157 ASP B N 1
ATOM 3820 C CA . ASP B 1 157 ? 20.328 9.023 13.391 1 93.19 157 ASP B CA 1
ATOM 3821 C C . ASP B 1 157 ? 20.062 7.574 13.797 1 93.19 157 ASP B C 1
ATOM 3823 O O . ASP B 1 157 ? 20.984 6.859 14.203 1 93.19 157 ASP B O 1
ATOM 3827 N N . ILE B 1 158 ? 18.953 7.043 13.531 1 96.44 158 ILE B N 1
ATOM 3828 C CA . ILE B 1 158 ? 18.578 5.656 13.781 1 96.44 158 ILE B CA 1
ATOM 3829 C C . ILE B 1 158 ? 18.594 4.875 12.469 1 96.44 158 ILE B C 1
ATOM 3831 O O . ILE B 1 158 ? 18.125 5.371 11.438 1 96.44 158 ILE B O 1
ATOM 3835 N N . GLN B 1 159 ? 19.203 3.73 12.453 1 97.25 159 GLN B N 1
ATOM 3836 C CA . GLN B 1 159 ? 19.188 2.873 11.273 1 97.25 159 GLN B CA 1
ATOM 3837 C C . GLN B 1 159 ? 18.656 1.48 11.609 1 97.25 159 GLN B C 1
ATOM 3839 O O . GLN B 1 159 ? 19.188 0.817 12.516 1 97.25 159 GLN B O 1
ATOM 3844 N N . VAL B 1 160 ? 17.562 1.044 10.977 1 98 160 VAL B N 1
ATOM 3845 C CA . VAL B 1 160 ? 17 -0.292 11.141 1 98 160 VAL B CA 1
ATOM 3846 C C . VAL B 1 160 ? 16.797 -0.942 9.773 1 98 160 VAL B C 1
ATOM 3848 O O . VAL B 1 160 ? 16.125 -0.386 8.906 1 98 160 VAL B O 1
ATOM 3851 N N . GLY B 1 161 ? 17.328 -2.068 9.492 1 97.56 161 GLY B N 1
ATOM 3852 C CA . GLY B 1 161 ? 17.203 -2.748 8.219 1 97.56 161 GLY B CA 1
ATOM 3853 C C . GLY B 1 161 ? 17.938 -4.074 8.172 1 97.56 161 GLY B C 1
ATOM 3854 O O . GLY B 1 161 ? 17.891 -4.852 9.125 1 97.56 161 GLY B O 1
ATOM 3855 N N . PHE B 1 162 ? 18.438 -4.387 7.047 1 97.56 162 PHE B N 1
ATOM 3856 C CA . PHE B 1 162 ? 19.234 -5.582 6.777 1 97.56 162 PHE B CA 1
ATOM 3857 C C . PHE B 1 162 ? 20.234 -5.328 5.668 1 97.56 162 PHE B C 1
ATOM 3859 O O . PHE B 1 162 ? 20.172 -4.309 4.977 1 97.56 162 PHE B O 1
ATOM 3866 N N . ASP B 1 163 ? 21.219 -6.164 5.535 1 97.12 163 ASP B N 1
ATOM 3867 C CA . ASP B 1 163 ? 22.297 -6.008 4.578 1 97.12 163 ASP B CA 1
ATOM 3868 C C . ASP B 1 163 ? 21.891 -6.504 3.193 1 97.12 163 ASP B C 1
ATOM 3870 O O . ASP B 1 163 ? 22 -7.691 2.893 1 97.12 163 ASP B O 1
ATOM 3874 N N . ASN B 1 164 ? 21.5 -5.57 2.316 1 97.69 164 ASN B N 1
ATOM 3875 C CA . ASN B 1 164 ? 21.031 -5.895 0.975 1 97.69 164 ASN B CA 1
ATOM 3876 C C . ASN B 1 164 ? 22.125 -6.578 0.15 1 97.69 164 ASN B C 1
ATOM 3878 O O . ASN B 1 164 ? 21.844 -7.516 -0.601 1 97.69 164 ASN B O 1
ATOM 3882 N N . GLU B 1 165 ? 23.281 -6.074 0.261 1 97.81 165 GLU B N 1
ATOM 3883 C CA . GLU B 1 165 ? 24.406 -6.617 -0.5 1 97.81 165 GLU B CA 1
ATOM 3884 C C . GLU B 1 165 ? 24.688 -8.062 -0.103 1 97.81 165 GLU B C 1
ATOM 3886 O O . GLU B 1 165 ? 24.812 -8.938 -0.964 1 97.81 165 GLU B O 1
ATOM 3891 N N . LYS B 1 166 ? 24.75 -8.305 1.164 1 98.44 166 LYS B N 1
ATOM 3892 C CA . LYS B 1 166 ? 25.016 -9.648 1.655 1 98.44 166 LYS B CA 1
ATOM 3893 C C . LYS B 1 166 ? 23.891 -10.602 1.28 1 98.44 166 LYS B C 1
ATOM 3895 O O . LYS B 1 166 ? 24.141 -11.766 0.955 1 98.44 166 LYS B O 1
ATOM 3900 N N . ALA B 1 167 ? 22.688 -10.141 1.404 1 98.69 167 ALA B N 1
ATOM 3901 C CA . ALA B 1 167 ? 21.531 -10.961 1.054 1 98.69 167 ALA B CA 1
ATOM 3902 C C . ALA B 1 167 ? 21.594 -11.398 -0.407 1 98.69 167 ALA B C 1
ATOM 3904 O O . ALA B 1 167 ? 21.344 -12.562 -0.723 1 98.69 167 ALA B O 1
ATOM 3905 N N . ALA B 1 168 ? 21.906 -10.438 -1.249 1 98.75 168 ALA B N 1
ATOM 3906 C CA . ALA B 1 168 ? 22 -10.75 -2.672 1 98.75 168 ALA B CA 1
ATOM 3907 C C . ALA B 1 168 ? 23.188 -11.68 -2.949 1 98.75 168 ALA B C 1
ATOM 3909 O O . ALA B 1 168 ? 23.094 -12.57 -3.797 1 98.75 168 ALA B O 1
ATOM 3910 N N . TRP B 1 169 ? 24.25 -11.422 -2.246 1 98.81 169 TRP B N 1
ATOM 3911 C CA . TRP B 1 169 ? 25.422 -12.297 -2.352 1 98.81 169 TRP B CA 1
ATOM 3912 C C . TRP B 1 169 ? 25.047 -13.727 -1.989 1 98.81 169 TRP B C 1
ATOM 3914 O O . TRP B 1 169 ? 25.391 -14.664 -2.719 1 98.81 169 TRP B O 1
ATOM 3924 N N . ASP B 1 170 ? 24.312 -13.922 -0.924 1 98.88 170 ASP B N 1
ATOM 3925 C CA . ASP B 1 170 ? 23.922 -15.242 -0.449 1 98.88 170 ASP B CA 1
ATOM 3926 C C . ASP B 1 170 ? 23 -15.938 -1.451 1 98.88 170 ASP B C 1
ATOM 3928 O O . ASP B 1 170 ? 23.172 -17.125 -1.739 1 98.88 170 ASP B O 1
ATOM 3932 N N . MET B 1 171 ? 22.031 -15.203 -2.02 1 98.88 171 MET B N 1
ATOM 3933 C CA . MET B 1 171 ? 21.109 -15.789 -2.984 1 98.88 171 MET B CA 1
ATOM 3934 C C . MET B 1 171 ? 21.844 -16.172 -4.273 1 98.88 171 MET B C 1
ATOM 3936 O O . MET B 1 171 ? 21.562 -17.219 -4.855 1 98.88 171 MET B O 1
ATOM 3940 N N . THR B 1 172 ? 22.734 -15.305 -4.66 1 98.88 172 THR B N 1
ATOM 3941 C CA . THR B 1 172 ? 23.5 -15.602 -5.863 1 98.88 172 THR B CA 1
ATOM 3942 C C . THR B 1 172 ? 24.328 -16.875 -5.676 1 98.88 172 THR B C 1
ATOM 3944 O O . THR B 1 172 ? 24.406 -17.703 -6.574 1 98.88 172 THR B O 1
ATOM 3947 N N . ASN B 1 173 ? 24.922 -17.016 -4.539 1 98.81 173 ASN B N 1
ATOM 3948 C CA . ASN B 1 173 ? 25.672 -18.219 -4.246 1 98.81 173 ASN B CA 1
ATOM 3949 C C . ASN B 1 173 ? 24.766 -19.453 -4.281 1 98.81 173 ASN B C 1
ATOM 3951 O O . ASN B 1 173 ? 25.203 -20.531 -4.691 1 98.81 173 ASN B O 1
ATOM 3955 N N . ALA B 1 174 ? 23.562 -19.281 -3.867 1 98.75 174 ALA B N 1
ATOM 3956 C CA . ALA B 1 174 ? 22.609 -20.391 -3.951 1 98.75 174 ALA B CA 1
ATOM 3957 C C . ALA B 1 174 ? 22.391 -20.812 -5.402 1 98.75 174 ALA B C 1
ATOM 3959 O O . ALA B 1 174 ? 22.297 -22 -5.707 1 98.75 174 ALA B O 1
ATOM 3960 N N . PHE B 1 175 ? 22.266 -19.828 -6.301 1 98.69 175 PHE B N 1
ATOM 3961 C CA . PHE B 1 175 ? 22.172 -20.125 -7.727 1 98.69 175 PHE B CA 1
ATOM 3962 C C . PHE B 1 175 ? 23.375 -20.906 -8.203 1 98.69 175 PHE B C 1
ATOM 3964 O O . PHE B 1 175 ? 23.234 -21.922 -8.898 1 98.69 175 PHE B O 1
ATOM 3971 N N . LEU B 1 176 ? 24.547 -20.484 -7.824 1 98.56 176 LEU B N 1
ATOM 3972 C CA . LEU B 1 176 ? 25.797 -21.109 -8.25 1 98.56 176 LEU B CA 1
ATOM 3973 C C . LEU B 1 176 ? 25.906 -22.531 -7.727 1 98.56 176 LEU B C 1
ATOM 3975 O O . LEU B 1 176 ? 26.312 -23.438 -8.453 1 98.56 176 LEU B O 1
ATOM 3979 N N . GLU B 1 177 ? 25.5 -22.688 -6.492 1 98.25 177 GLU B N 1
ATOM 3980 C CA . GLU B 1 177 ? 25.516 -24.016 -5.871 1 98.25 177 GLU B CA 1
ATOM 3981 C C . GLU B 1 177 ? 24.562 -24.969 -6.562 1 98.25 177 GLU B C 1
ATOM 3983 O O . GLU B 1 177 ? 24.781 -26.188 -6.586 1 98.25 177 GLU B O 1
ATOM 3988 N N . SER B 1 178 ? 23.516 -24.453 -7.18 1 97.75 178 SER B N 1
ATOM 3989 C CA . SER B 1 178 ? 22.531 -25.266 -7.875 1 97.75 178 SER B CA 1
ATOM 3990 C C . SER B 1 178 ? 23 -25.625 -9.281 1 97.75 178 SER B C 1
ATOM 3992 O O . SER B 1 178 ? 22.312 -26.359 -10 1 97.75 178 SER B O 1
ATOM 3994 N N . GLY B 1 179 ? 24.094 -25.016 -9.703 1 97.88 179 GLY B N 1
ATOM 3995 C CA . GLY B 1 179 ? 24.688 -25.375 -10.984 1 97.88 179 GLY B CA 1
ATOM 3996 C C . GLY B 1 179 ? 24.5 -24.312 -12.047 1 97.88 179 GLY B C 1
ATOM 3997 O O . GLY B 1 179 ? 25 -24.438 -13.164 1 97.88 179 GLY B O 1
ATOM 3998 N N . LYS B 1 180 ? 23.828 -23.234 -11.688 1 98.44 180 LYS B N 1
ATOM 3999 C CA . LYS B 1 180 ? 23.625 -22.156 -12.648 1 98.44 180 LYS B CA 1
ATOM 4000 C C . LYS B 1 180 ? 24.875 -21.297 -12.805 1 98.44 180 LYS B C 1
ATOM 4002 O O . LYS B 1 180 ? 25.641 -21.125 -11.852 1 98.44 180 LYS B O 1
ATOM 4007 N N . ARG B 1 181 ? 25.078 -20.766 -14.039 1 98.06 181 ARG B N 1
ATOM 4008 C CA . ARG B 1 181 ? 26.328 -20.062 -14.281 1 98.06 181 ARG B CA 1
ATOM 4009 C C . ARG B 1 181 ? 26.094 -18.75 -15.016 1 98.06 181 ARG B C 1
ATOM 4011 O O . ARG B 1 181 ? 26.891 -17.812 -14.898 1 98.06 181 ARG B O 1
ATOM 4018 N N . ALA B 1 182 ? 25.047 -18.656 -15.859 1 98.5 182 ALA B N 1
ATOM 4019 C CA . ALA B 1 182 ? 24.703 -17.438 -16.562 1 98.5 182 ALA B CA 1
ATOM 4020 C C . ALA B 1 182 ? 23.516 -16.75 -15.898 1 98.5 182 ALA B C 1
ATOM 4022 O O . ALA B 1 182 ? 22.359 -17.016 -16.25 1 98.5 182 ALA B O 1
ATOM 4023 N N . ILE B 1 183 ? 23.844 -15.789 -15.023 1 98.62 183 ILE B N 1
ATOM 4024 C CA . ILE B 1 183 ? 22.828 -15.242 -14.133 1 98.62 183 ILE B CA 1
ATOM 4025 C C . ILE B 1 183 ? 22.531 -13.789 -14.523 1 98.62 183 ILE B C 1
ATOM 4027 O O . ILE B 1 183 ? 23.453 -12.984 -14.68 1 98.62 183 ILE B O 1
ATOM 4031 N N . ALA B 1 184 ? 21.281 -13.484 -14.734 1 98.81 184 ALA B N 1
ATOM 4032 C CA . ALA B 1 184 ? 20.812 -12.109 -14.93 1 98.81 184 ALA B CA 1
ATOM 4033 C C . ALA B 1 184 ? 20.219 -11.547 -13.641 1 98.81 184 ALA B C 1
ATOM 4035 O O . ALA B 1 184 ? 19.531 -12.258 -12.914 1 98.81 184 ALA B O 1
ATOM 4036 N N . PHE B 1 185 ? 20.531 -10.289 -13.383 1 98.81 185 PHE B N 1
ATOM 4037 C CA . PHE B 1 185 ? 19.859 -9.547 -12.32 1 98.81 185 PHE B CA 1
ATOM 4038 C C . PHE B 1 185 ? 18.859 -8.562 -12.898 1 98.81 185 PHE B C 1
ATOM 4040 O O . PHE B 1 185 ? 19.219 -7.668 -13.672 1 98.81 185 PHE B O 1
ATOM 4047 N N . PHE B 1 186 ? 17.594 -8.82 -12.555 1 98.69 186 PHE B N 1
ATOM 4048 C CA . PHE B 1 186 ? 16.547 -7.898 -12.961 1 98.69 186 PHE B CA 1
ATOM 4049 C C . PHE B 1 186 ? 16.312 -6.84 -11.891 1 98.69 186 PHE B C 1
ATOM 4051 O O . PHE B 1 186 ? 15.695 -7.117 -10.852 1 98.69 186 PHE B O 1
ATOM 4058 N N . GLY B 1 187 ? 16.812 -5.652 -12.148 1 97.75 187 GLY B N 1
ATOM 4059 C CA . GLY B 1 187 ? 16.5 -4.5 -11.32 1 97.75 187 GLY B CA 1
ATOM 4060 C C . GLY B 1 187 ? 15.203 -3.816 -11.719 1 97.75 187 GLY B C 1
ATOM 4061 O O . GLY B 1 187 ? 14.492 -4.293 -12.602 1 97.75 187 GLY B O 1
ATOM 4062 N N . SER B 1 188 ? 14.844 -2.762 -11.016 1 94.69 188 SER B N 1
ATOM 4063 C CA . SER B 1 188 ? 13.656 -1.979 -11.312 1 94.69 188 SER B CA 1
ATOM 4064 C C . SER B 1 188 ? 13.977 -0.49 -11.398 1 94.69 188 SER B C 1
ATOM 4066 O O . SER B 1 188 ? 14.453 -0.008 -12.422 1 94.69 188 SER B O 1
ATOM 4068 N N . MET B 1 189 ? 13.961 0.218 -10.305 1 91.31 189 MET B N 1
ATOM 4069 C CA . MET B 1 189 ? 14.227 1.653 -10.266 1 91.31 189 MET B CA 1
ATOM 4070 C C . MET B 1 189 ? 15.727 1.927 -10.211 1 91.31 189 MET B C 1
ATOM 4072 O O . MET B 1 189 ? 16.172 3.053 -10.445 1 91.31 189 MET B O 1
ATOM 4076 N N . ASP B 1 190 ? 16.484 0.941 -9.898 1 93.44 190 ASP B N 1
ATOM 4077 C CA . ASP B 1 190 ? 17.922 1.062 -9.672 1 93.44 190 ASP B CA 1
ATOM 4078 C C . ASP B 1 190 ? 18.219 2.127 -8.617 1 93.44 190 ASP B C 1
ATOM 4080 O O . ASP B 1 190 ? 19.125 2.943 -8.797 1 93.44 190 ASP B O 1
ATOM 4084 N N . ASP B 1 191 ? 17.391 2.141 -7.641 1 91.25 191 ASP B N 1
ATOM 4085 C CA . ASP B 1 191 ? 17.672 2.955 -6.465 1 91.25 191 ASP B CA 1
ATOM 4086 C C . ASP B 1 191 ? 18.828 2.371 -5.66 1 91.25 191 ASP B C 1
ATOM 4088 O O . ASP B 1 191 ? 19.328 1.282 -5.969 1 91.25 191 ASP B O 1
ATOM 4092 N N . PRO B 1 192 ? 19.328 3.014 -4.652 1 91.62 192 PRO B N 1
ATOM 4093 C CA . PRO B 1 192 ? 20.516 2.551 -3.932 1 91.62 192 PRO B CA 1
ATOM 4094 C C . PRO B 1 192 ? 20.359 1.13 -3.396 1 91.62 192 PRO B C 1
ATOM 4096 O O . PRO B 1 192 ? 21.328 0.371 -3.369 1 91.62 192 PRO B O 1
ATOM 4099 N N . ARG B 1 193 ? 19.188 0.728 -2.98 1 94.31 193 ARG B N 1
ATOM 4100 C CA . ARG B 1 193 ? 18.984 -0.637 -2.506 1 94.31 193 ARG B CA 1
ATOM 4101 C C . ARG B 1 193 ? 19.125 -1.641 -3.645 1 94.31 193 ARG B C 1
ATOM 4103 O O . ARG B 1 193 ? 19.766 -2.682 -3.486 1 94.31 193 ARG B O 1
ATOM 4110 N N . ASP B 1 194 ? 18.469 -1.315 -4.797 1 94.81 194 ASP B N 1
ATOM 4111 C CA . ASP B 1 194 ? 18.625 -2.158 -5.98 1 94.81 194 ASP B CA 1
ATOM 4112 C C . ASP B 1 194 ? 20.094 -2.33 -6.352 1 94.81 194 ASP B C 1
ATOM 4114 O O . ASP B 1 194 ? 20.547 -3.441 -6.645 1 94.81 194 ASP B O 1
ATOM 4118 N N . LEU B 1 195 ? 20.797 -1.238 -6.332 1 95.75 195 LEU B N 1
ATOM 4119 C CA . LEU B 1 195 ? 22.203 -1.254 -6.727 1 95.75 195 LEU B CA 1
ATOM 4120 C C . LEU B 1 195 ? 23.031 -2.055 -5.73 1 95.75 195 LEU B C 1
ATOM 4122 O O . LEU B 1 195 ? 23.984 -2.73 -6.121 1 95.75 195 LEU B O 1
ATOM 4126 N N . SER B 1 196 ? 22.703 -1.954 -4.508 1 96.38 196 SER B N 1
ATOM 4127 C CA . SER B 1 196 ? 23.391 -2.746 -3.484 1 96.38 196 SER B CA 1
ATOM 4128 C C . SER B 1 196 ? 23.188 -4.238 -3.723 1 96.38 196 SER B C 1
ATOM 4130 O O . SER B 1 196 ? 24.125 -5.023 -3.584 1 96.38 196 SER B O 1
ATOM 4132 N N . ARG B 1 197 ? 21.984 -4.637 -4.039 1 98.06 197 ARG B N 1
ATOM 4133 C CA . ARG B 1 197 ? 21.688 -6.031 -4.344 1 98.06 197 ARG B CA 1
ATOM 4134 C C . ARG B 1 197 ? 22.453 -6.496 -5.578 1 98.06 197 ARG B C 1
ATOM 4136 O O . ARG B 1 197 ? 23.031 -7.59 -5.59 1 98.06 197 ARG B O 1
ATOM 4143 N N . PHE B 1 198 ? 22.484 -5.598 -6.582 1 98.44 198 PHE B N 1
ATOM 4144 C CA . PHE B 1 198 ? 23.234 -5.938 -7.785 1 98.44 198 PHE B CA 1
ATOM 4145 C C . PHE B 1 198 ? 24.719 -6.094 -7.473 1 98.44 198 PHE B C 1
ATOM 4147 O O . PHE B 1 198 ? 25.375 -7.012 -7.977 1 98.44 198 PHE B O 1
ATOM 4154 N N . HIS B 1 199 ? 25.219 -5.219 -6.66 1 98 199 HIS B N 1
ATOM 4155 C CA . HIS B 1 199 ? 26.625 -5.309 -6.27 1 98 199 HIS B CA 1
ATOM 4156 C C . HIS B 1 199 ? 26.922 -6.629 -5.57 1 98 199 HIS B C 1
ATOM 4158 O O . HIS B 1 199 ? 27.938 -7.262 -5.832 1 98 199 HIS B O 1
ATOM 4164 N N . GLY B 1 200 ? 26.016 -7.062 -4.68 1 98.69 200 GLY B N 1
ATOM 4165 C CA . GLY B 1 200 ? 26.156 -8.359 -4.043 1 98.69 200 GLY B CA 1
ATOM 4166 C C . GLY B 1 200 ? 26.172 -9.516 -5.031 1 98.69 200 GLY B C 1
ATOM 4167 O O . GLY B 1 200 ? 26.953 -10.453 -4.883 1 98.69 200 GLY B O 1
ATOM 4168 N N . THR B 1 201 ? 25.328 -9.359 -6.023 1 98.81 201 THR B N 1
ATOM 4169 C CA . THR B 1 201 ? 25.281 -10.352 -7.09 1 98.81 201 THR B CA 1
ATOM 4170 C C . THR B 1 201 ? 26.594 -10.391 -7.867 1 98.81 201 THR B C 1
ATOM 4172 O O . THR B 1 201 ? 27.125 -11.469 -8.125 1 98.81 201 THR B O 1
ATOM 4175 N N . GLU B 1 202 ? 27.078 -9.266 -8.188 1 98.62 202 GLU B N 1
ATOM 4176 C CA . GLU B 1 202 ? 28.328 -9.148 -8.93 1 98.62 202 GLU B CA 1
ATOM 4177 C C . GLU B 1 202 ? 29.5 -9.75 -8.156 1 98.62 202 GLU B C 1
ATOM 4179 O O . GLU B 1 202 ? 30.328 -10.469 -8.719 1 98.62 202 GLU B O 1
ATOM 4184 N N . LEU B 1 203 ? 29.562 -9.422 -6.926 1 98.56 203 LEU B N 1
ATOM 4185 C CA . LEU B 1 203 ? 30.641 -9.914 -6.082 1 98.56 203 LEU B CA 1
ATOM 4186 C C . LEU B 1 203 ? 30.641 -11.438 -6.027 1 98.56 203 LEU B C 1
ATOM 4188 O O . LEU B 1 203 ? 31.703 -12.07 -6.133 1 98.56 203 LEU B O 1
ATOM 4192 N N . ALA B 1 204 ? 29.484 -12.031 -5.855 1 98.75 204 ALA B N 1
ATOM 4193 C CA . ALA B 1 204 ? 29.359 -13.484 -5.793 1 98.75 204 ALA B CA 1
ATOM 4194 C C . ALA B 1 204 ? 29.828 -14.125 -7.098 1 98.75 204 ALA B C 1
ATOM 4196 O O . ALA B 1 204 ? 30.562 -15.117 -7.086 1 98.75 204 ALA B O 1
ATOM 4197 N N . LEU B 1 205 ? 29.422 -13.555 -8.211 1 98.69 205 LEU B N 1
ATOM 4198 C CA . LEU B 1 205 ? 29.766 -14.094 -9.516 1 98.69 205 LEU B CA 1
ATOM 4199 C C . LEU B 1 205 ? 31.25 -13.922 -9.805 1 98.69 205 LEU B C 1
ATOM 4201 O O . LEU B 1 205 ? 31.891 -14.828 -10.328 1 98.69 205 LEU B O 1
ATOM 4205 N N . ALA B 1 206 ? 31.766 -12.766 -9.438 1 98.38 206 ALA B N 1
ATOM 4206 C CA . ALA B 1 206 ? 33.188 -12.453 -9.688 1 98.38 206 ALA B CA 1
ATOM 4207 C C . ALA B 1 206 ? 34.094 -13.461 -8.992 1 98.38 206 ALA B C 1
ATOM 4209 O O . ALA B 1 206 ? 35.156 -13.82 -9.523 1 98.38 206 ALA B O 1
ATOM 4210 N N . ALA B 1 207 ? 33.688 -13.914 -7.875 1 97.88 207 ALA B N 1
ATOM 4211 C CA . ALA B 1 207 ? 34.469 -14.883 -7.113 1 97.88 207 ALA B CA 1
ATOM 4212 C C . ALA B 1 207 ? 34.625 -16.203 -7.871 1 97.88 207 ALA B C 1
ATOM 4214 O O . ALA B 1 207 ? 35.5 -17.016 -7.578 1 97.88 207 ALA B O 1
ATOM 4215 N N . HIS B 1 208 ? 33.844 -16.422 -8.844 1 97.62 208 HIS B N 1
ATOM 4216 C CA . HIS B 1 208 ? 33.875 -17.641 -9.648 1 97.62 208 HIS B CA 1
ATOM 4217 C C . HIS B 1 208 ? 34.281 -17.344 -11.086 1 97.62 208 HIS B C 1
ATOM 4219 O O . HIS B 1 208 ? 34.094 -18.172 -11.969 1 97.62 208 HIS B O 1
ATOM 4225 N N . GLY B 1 209 ? 34.656 -16.125 -11.305 1 97.94 209 GLY B N 1
ATOM 4226 C CA . GLY B 1 209 ? 35.125 -15.742 -12.625 1 97.94 209 GLY B CA 1
ATOM 4227 C C . GLY B 1 209 ? 34 -15.484 -13.609 1 97.94 209 GLY B C 1
ATOM 4228 O O . GLY B 1 209 ? 34.188 -15.586 -14.82 1 97.94 209 GLY B O 1
ATOM 4229 N N . LEU B 1 210 ? 32.812 -15.219 -13.102 1 98.25 210 LEU B N 1
ATOM 4230 C CA . LEU B 1 210 ? 31.625 -14.977 -13.93 1 98.25 210 LEU B CA 1
ATOM 4231 C C . LEU B 1 210 ? 31.219 -13.516 -13.875 1 98.25 210 LEU B C 1
ATOM 4233 O O . LEU B 1 210 ? 31.672 -12.766 -13 1 98.25 210 LEU B O 1
ATOM 4237 N N . LYS B 1 211 ? 30.438 -13.07 -14.875 1 97.06 211 LYS B N 1
ATOM 4238 C CA . LYS B 1 211 ? 29.922 -11.703 -14.938 1 97.06 211 LYS B CA 1
ATOM 4239 C C . LYS B 1 211 ? 28.391 -11.68 -14.914 1 97.06 211 LYS B C 1
ATOM 4241 O O . LYS B 1 211 ? 27.75 -12.508 -15.562 1 97.06 211 LYS B O 1
ATOM 4246 N N . ALA B 1 212 ? 27.859 -10.734 -14.188 1 94.81 212 ALA B N 1
ATOM 4247 C CA . ALA B 1 212 ? 26.406 -10.617 -14.117 1 94.81 212 ALA B CA 1
ATOM 4248 C C . ALA B 1 212 ? 25.875 -9.805 -15.297 1 94.81 212 ALA B C 1
ATOM 4250 O O . ALA B 1 212 ? 26.531 -8.875 -15.766 1 94.81 212 ALA B O 1
ATOM 4251 N N . TYR B 1 213 ? 24.766 -10.219 -15.742 1 97.5 213 TYR B N 1
ATOM 4252 C CA . TYR B 1 213 ? 24.016 -9.414 -16.688 1 97.5 213 TYR B CA 1
ATOM 4253 C C . TYR B 1 213 ? 22.969 -8.562 -15.977 1 97.5 213 TYR B C 1
ATOM 4255 O O . TYR B 1 213 ? 22.141 -9.086 -15.219 1 97.5 213 TYR B O 1
ATOM 4263 N N . HIS B 1 214 ? 22.984 -7.266 -16.156 1 97.88 214 HIS B N 1
ATOM 4264 C CA . HIS B 1 214 ? 22.109 -6.348 -15.438 1 97.88 214 HIS B CA 1
ATOM 4265 C C . HIS B 1 214 ? 21.062 -5.742 -16.359 1 97.88 214 HIS B C 1
ATOM 4267 O O . HIS B 1 214 ? 21.406 -5.168 -17.391 1 97.88 214 HIS B O 1
ATOM 4273 N N . MET B 1 215 ? 19.797 -5.938 -16 1 97.25 215 MET B N 1
ATOM 4274 C CA . MET B 1 215 ? 18.703 -5.246 -16.672 1 97.25 215 MET B CA 1
ATOM 4275 C C . MET B 1 215 ? 17.922 -4.383 -15.688 1 97.25 215 MET B C 1
ATOM 4277 O O . MET B 1 215 ? 17.406 -4.887 -14.688 1 97.25 215 MET B O 1
ATOM 4281 N N . ALA B 1 216 ? 17.859 -3.113 -15.875 1 94.56 216 ALA B N 1
ATOM 4282 C CA . ALA B 1 216 ? 17.141 -2.184 -15.016 1 94.56 216 ALA B CA 1
ATOM 4283 C C . ALA B 1 216 ? 16.422 -1.116 -15.836 1 94.56 216 ALA B C 1
ATOM 4285 O O . ALA B 1 216 ? 16.984 -0.059 -16.125 1 94.56 216 ALA B O 1
ATOM 4286 N N . PRO B 1 217 ? 15.195 -1.245 -16.094 1 94.62 217 PRO B N 1
ATOM 4287 C CA . PRO B 1 217 ? 14.461 -0.325 -16.969 1 94.62 217 PRO B CA 1
ATOM 4288 C C . PRO B 1 217 ? 14.117 0.993 -16.281 1 94.62 217 PRO B C 1
ATOM 4290 O O . PRO B 1 217 ? 13.578 1.905 -16.906 1 94.62 217 PRO B O 1
ATOM 4293 N N . ARG B 1 218 ? 14.391 1.193 -14.969 1 93.44 218 ARG B N 1
ATOM 4294 C CA . ARG B 1 218 ? 14.062 2.383 -14.195 1 93.44 218 ARG B CA 1
ATOM 4295 C C . ARG B 1 218 ? 12.562 2.637 -14.188 1 93.44 218 ARG B C 1
ATOM 4297 O O . ARG B 1 218 ? 12.109 3.74 -14.508 1 93.44 218 ARG B O 1
ATOM 4304 N N . THR B 1 219 ? 11.844 1.6 -13.953 1 91.44 219 THR B N 1
ATOM 4305 C CA . THR B 1 219 ? 10.391 1.563 -13.828 1 91.44 219 THR B CA 1
ATOM 4306 C C . THR B 1 219 ? 9.977 0.789 -12.578 1 91.44 219 THR B C 1
ATOM 4308 O O . THR B 1 219 ? 10.617 -0.199 -12.211 1 91.44 219 THR B O 1
ATOM 4311 N N . ILE B 1 220 ? 8.945 1.255 -11.977 1 88.75 220 ILE B N 1
ATOM 4312 C CA . ILE B 1 220 ? 8.469 0.583 -10.766 1 88.75 220 ILE B CA 1
ATOM 4313 C C . ILE B 1 220 ? 8.148 -0.875 -11.086 1 88.75 220 ILE B C 1
ATOM 4315 O O . ILE B 1 220 ? 7.555 -1.175 -12.125 1 88.75 220 ILE B O 1
ATOM 4319 N N . SER B 1 221 ? 8.531 -1.769 -10.203 1 92.75 221 SER B N 1
ATOM 4320 C CA . SER B 1 221 ? 8.414 -3.209 -10.414 1 92.75 221 SER B CA 1
ATOM 4321 C C . SER B 1 221 ? 6.953 -3.635 -10.523 1 92.75 221 SER B C 1
ATOM 4323 O O . SER B 1 221 ? 6.086 -3.07 -9.852 1 92.75 221 SER B O 1
ATOM 4325 N N . SER B 1 222 ? 6.676 -4.539 -11.344 1 91.25 222 SER B N 1
ATOM 4326 C CA . SER B 1 222 ? 5.379 -5.184 -11.531 1 91.25 222 SER B CA 1
ATOM 4327 C C . SER B 1 222 ? 5.531 -6.551 -12.195 1 91.25 222 SER B C 1
ATOM 4329 O O . SER B 1 222 ? 6.59 -6.871 -12.734 1 91.25 222 SER B O 1
ATOM 4331 N N . VAL B 1 223 ? 4.523 -7.285 -12.125 1 94.44 223 VAL B N 1
ATOM 4332 C CA . VAL B 1 223 ? 4.512 -8.586 -12.781 1 94.44 223 VAL B CA 1
ATOM 4333 C C . VAL B 1 223 ? 4.676 -8.406 -14.289 1 94.44 223 VAL B C 1
ATOM 4335 O O . VAL B 1 223 ? 5.465 -9.109 -14.922 1 94.44 223 VAL B O 1
ATOM 4338 N N . ALA B 1 224 ? 3.957 -7.422 -14.836 1 92.75 224 ALA B N 1
ATOM 4339 C CA . ALA B 1 224 ? 4.023 -7.145 -16.266 1 92.75 224 ALA B CA 1
ATOM 4340 C C . ALA B 1 224 ? 5.441 -6.773 -16.688 1 92.75 224 ALA B C 1
ATOM 4342 O O . ALA B 1 224 ? 5.914 -7.203 -17.75 1 92.75 224 ALA B O 1
ATOM 4343 N N . LEU B 1 225 ? 6.059 -6.039 -15.859 1 95.19 225 LEU B N 1
ATOM 4344 C CA . LEU B 1 225 ? 7.426 -5.641 -16.172 1 95.19 225 LEU B CA 1
ATOM 4345 C C . LEU B 1 225 ? 8.359 -6.848 -16.172 1 95.19 225 LEU B C 1
ATOM 4347 O O . LEU B 1 225 ? 9.227 -6.961 -17.047 1 95.19 225 LEU B O 1
ATOM 4351 N N . GLY B 1 226 ? 8.172 -7.754 -15.211 1 97.94 226 GLY B N 1
ATOM 4352 C CA . GLY B 1 226 ? 8.969 -8.969 -15.172 1 97.94 226 GLY B CA 1
ATOM 4353 C C . GLY B 1 226 ? 8.859 -9.797 -16.438 1 97.94 226 GLY B C 1
ATOM 4354 O O . GLY B 1 226 ? 9.867 -10.281 -16.953 1 97.94 226 GLY B O 1
ATOM 4355 N N . ARG B 1 227 ? 7.656 -9.875 -16.938 1 97.19 227 ARG B N 1
ATOM 4356 C CA . ARG B 1 227 ? 7.418 -10.602 -18.172 1 97.19 227 ARG B CA 1
ATOM 4357 C C . ARG B 1 227 ? 8.133 -9.938 -19.344 1 97.19 227 ARG B C 1
ATOM 4359 O O . ARG B 1 227 ? 8.805 -10.609 -20.141 1 97.19 227 ARG B O 1
ATOM 4366 N N . GLN B 1 228 ? 7.961 -8.672 -19.406 1 97.5 228 GLN B N 1
ATOM 4367 C CA . GLN B 1 228 ? 8.562 -7.906 -20.5 1 97.5 228 GLN B CA 1
ATOM 4368 C C . GLN B 1 228 ? 10.078 -8.031 -20.484 1 97.5 228 GLN B C 1
ATOM 4370 O O . GLN B 1 228 ? 10.703 -8.227 -21.531 1 97.5 228 GLN B O 1
ATOM 4375 N N . MET B 1 229 ? 10.633 -7.918 -19.312 1 98.44 229 MET B N 1
ATOM 4376 C CA . MET B 1 229 ? 12.078 -8.008 -19.172 1 98.44 229 MET B CA 1
ATOM 4377 C C . MET B 1 229 ? 12.586 -9.383 -19.594 1 98.44 229 MET B C 1
ATOM 4379 O O . MET B 1 229 ? 13.609 -9.5 -20.266 1 98.44 229 MET B O 1
ATOM 4383 N N . PHE B 1 230 ? 11.914 -10.375 -19.234 1 98.69 230 PHE B N 1
ATOM 4384 C CA . PHE B 1 230 ? 12.289 -11.742 -19.594 1 98.69 230 PHE B CA 1
ATOM 4385 C C . PHE B 1 230 ? 12.32 -11.914 -21.109 1 98.69 230 PHE B C 1
ATOM 4387 O O . PHE B 1 230 ? 13.281 -12.453 -21.656 1 98.69 230 PHE B O 1
ATOM 4394 N N . LEU B 1 231 ? 11.273 -11.453 -21.734 1 98.12 231 LEU B N 1
ATOM 4395 C CA . LEU B 1 231 ? 11.164 -11.57 -23.188 1 98.12 231 LEU B CA 1
ATOM 4396 C C . LEU B 1 231 ? 12.297 -10.828 -23.875 1 98.12 231 LEU B C 1
ATOM 4398 O O . LEU B 1 231 ? 12.875 -11.328 -24.844 1 98.12 231 LEU B O 1
ATOM 4402 N N . GLN B 1 232 ? 12.586 -9.68 -23.375 1 98.06 232 GLN B N 1
ATOM 4403 C CA . GLN B 1 232 ? 13.688 -8.898 -23.938 1 98.06 232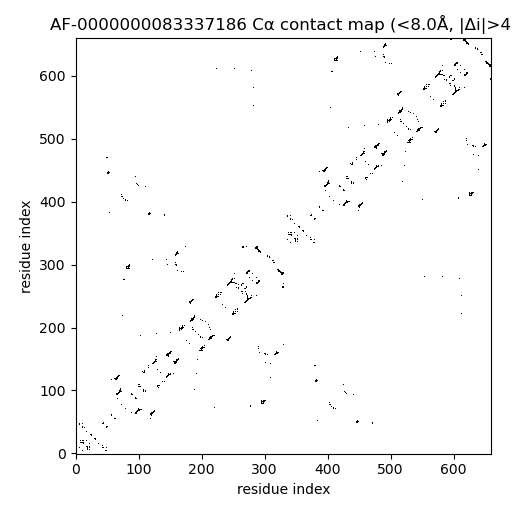 GLN B CA 1
ATOM 4404 C C . GLN B 1 232 ? 15.023 -9.602 -23.734 1 98.06 232 GLN B C 1
ATOM 4406 O O . GLN B 1 232 ? 15.844 -9.664 -24.656 1 98.06 232 GLN B O 1
ATOM 4411 N N . MET B 1 233 ? 15.25 -10.148 -22.547 1 98.12 233 MET B N 1
ATOM 4412 C CA . MET B 1 233 ? 16.484 -10.836 -22.219 1 98.12 233 MET B CA 1
ATOM 4413 C C . MET B 1 233 ? 16.688 -12.055 -23.109 1 98.12 233 MET B C 1
ATOM 4415 O O . MET B 1 233 ? 17.812 -12.32 -23.562 1 98.12 233 MET B O 1
ATOM 4419 N N . GLN B 1 234 ? 15.648 -12.781 -23.391 1 97.44 234 GLN B N 1
ATOM 4420 C CA . GLN B 1 234 ? 15.727 -13.984 -24.203 1 97.44 234 GLN B CA 1
ATOM 4421 C C . GLN B 1 234 ? 16.297 -13.688 -25.594 1 97.44 234 GLN B C 1
ATOM 4423 O O . GLN B 1 234 ? 16.984 -14.523 -26.172 1 97.44 234 GLN B O 1
ATOM 4428 N N . GLN B 1 235 ? 15.977 -12.531 -26.047 1 96.81 235 GLN B N 1
ATOM 4429 C CA . GLN B 1 235 ? 16.438 -12.141 -27.375 1 96.81 235 GLN B CA 1
ATOM 4430 C C . GLN B 1 235 ? 17.938 -11.797 -27.359 1 96.81 235 GLN B C 1
ATOM 4432 O O . GLN B 1 235 ? 18.656 -12.133 -28.281 1 96.81 235 GLN B O 1
ATOM 4437 N N . SER B 1 236 ? 18.406 -11.219 -26.359 1 96 236 SER B N 1
ATOM 4438 C CA . SER B 1 236 ? 19.766 -10.695 -26.328 1 96 236 SER B CA 1
ATOM 4439 C C . SER B 1 236 ? 20.719 -11.664 -25.625 1 96 236 SER B C 1
ATOM 4441 O O . SER B 1 236 ? 21.906 -11.711 -25.938 1 96 236 SER B O 1
ATOM 4443 N N . ARG B 1 237 ? 20.172 -12.414 -24.672 1 97.44 237 ARG B N 1
ATOM 4444 C CA . ARG B 1 237 ? 21 -13.297 -23.844 1 97.44 237 ARG B CA 1
ATOM 4445 C C . ARG B 1 237 ? 20.328 -14.656 -23.656 1 97.44 237 ARG B C 1
ATOM 4447 O O . ARG B 1 237 ? 19.922 -15 -22.547 1 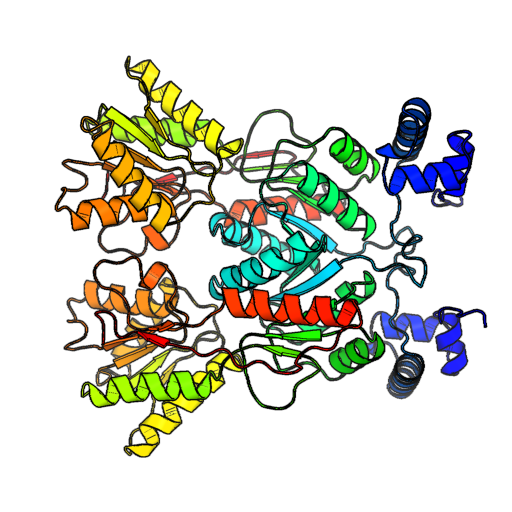97.44 237 ARG B O 1
ATOM 4454 N N . PRO B 1 238 ? 20.297 -15.445 -24.734 1 96.25 238 PRO B N 1
ATOM 4455 C CA . PRO B 1 238 ? 19.641 -16.75 -24.641 1 96.25 238 PRO B CA 1
ATOM 4456 C C . PRO B 1 238 ? 20.422 -17.734 -23.781 1 96.25 238 PRO B C 1
ATOM 4458 O O . PRO B 1 238 ? 19.906 -18.812 -23.453 1 96.25 238 PRO B O 1
ATOM 4461 N N . ASP B 1 239 ? 21.594 -17.422 -23.391 1 97.5 239 ASP B N 1
ATOM 4462 C CA . ASP B 1 239 ? 22.453 -18.297 -22.625 1 97.5 239 ASP B CA 1
ATOM 4463 C C . ASP B 1 239 ? 22.125 -18.25 -21.141 1 97.5 239 ASP B C 1
ATOM 4465 O O . ASP B 1 239 ? 22.547 -19.094 -20.359 1 97.5 239 ASP B O 1
ATOM 4469 N N . ILE B 1 240 ? 21.266 -17.297 -20.703 1 98.56 240 ILE B N 1
ATOM 4470 C CA . ILE B 1 240 ? 20.953 -17.109 -19.281 1 98.56 240 ILE B CA 1
ATOM 4471 C C . ILE B 1 240 ? 20.156 -18.312 -18.766 1 98.56 240 ILE B C 1
ATOM 4473 O O . ILE B 1 240 ? 19.219 -18.766 -19.422 1 98.56 240 ILE B O 1
ATOM 4477 N N . ASP B 1 241 ? 20.562 -18.766 -17.656 1 98.62 241 ASP B N 1
ATOM 4478 C CA . ASP B 1 241 ? 19.891 -19.938 -17.109 1 98.62 241 ASP B CA 1
ATOM 4479 C C . ASP B 1 241 ? 19.375 -19.656 -15.695 1 98.62 241 ASP B C 1
ATOM 4481 O O . ASP B 1 241 ? 18.812 -20.547 -15.047 1 98.62 241 ASP B O 1
ATOM 4485 N N . ALA B 1 242 ? 19.562 -18.453 -15.195 1 98.81 242 ALA B N 1
ATOM 4486 C CA . ALA B 1 242 ? 19.016 -18.031 -13.906 1 98.81 242 ALA B CA 1
ATOM 4487 C C . ALA B 1 242 ? 18.719 -16.531 -13.891 1 98.81 242 ALA B C 1
ATOM 4489 O O . ALA B 1 242 ? 19.484 -15.75 -14.469 1 98.81 242 ALA B O 1
ATOM 4490 N N . ILE B 1 243 ? 17.656 -16.172 -13.266 1 98.88 243 ILE B N 1
ATOM 4491 C CA . ILE B 1 243 ? 17.281 -14.773 -13.148 1 98.88 243 ILE B CA 1
ATOM 4492 C C . ILE B 1 243 ? 17.016 -14.43 -11.68 1 98.88 243 ILE B C 1
ATOM 4494 O O . ILE B 1 243 ? 16.172 -15.047 -11.039 1 98.88 243 ILE B O 1
ATOM 4498 N N . PHE B 1 244 ? 17.797 -13.523 -11.125 1 98.88 244 PHE B N 1
ATOM 4499 C CA . PHE B 1 244 ? 17.609 -12.953 -9.797 1 98.88 244 PHE B CA 1
ATOM 4500 C C . PHE B 1 244 ? 16.922 -11.586 -9.891 1 98.88 244 PHE B C 1
ATOM 4502 O O . PHE B 1 244 ? 17.516 -10.625 -10.375 1 98.88 244 PHE B O 1
ATOM 4509 N N . CYS B 1 245 ? 15.688 -11.555 -9.414 1 98.75 245 CYS B N 1
ATOM 4510 C CA . CYS B 1 245 ? 14.906 -10.328 -9.508 1 98.75 245 CYS B CA 1
ATOM 4511 C C . CYS B 1 245 ? 14.984 -9.531 -8.211 1 98.75 245 CYS B C 1
ATOM 4513 O O . CYS B 1 245 ? 15.008 -10.109 -7.125 1 98.75 245 CYS B O 1
ATOM 4515 N N . THR B 1 246 ? 14.914 -8.234 -8.336 1 97.88 246 THR B N 1
ATOM 4516 C CA . THR B 1 246 ? 15.047 -7.363 -7.168 1 97.88 246 THR B CA 1
ATOM 4517 C C . THR B 1 246 ? 13.844 -7.508 -6.242 1 97.88 246 THR B C 1
ATOM 4519 O O . THR B 1 246 ? 13.891 -7.074 -5.09 1 97.88 246 THR B O 1
ATOM 4522 N N . ASN B 1 247 ? 12.742 -8.047 -6.703 1 96.81 247 ASN B N 1
ATOM 4523 C CA . ASN B 1 247 ? 11.625 -8.391 -5.836 1 96.81 247 ASN B CA 1
ATOM 4524 C C . ASN B 1 247 ? 10.75 -9.477 -6.453 1 96.81 247 ASN B C 1
ATOM 4526 O O . ASN B 1 247 ? 10.953 -9.867 -7.605 1 96.81 247 ASN B O 1
ATOM 4530 N N . ASP B 1 248 ? 9.812 -9.938 -5.727 1 96.88 248 ASP B N 1
ATOM 4531 C CA . ASP B 1 248 ? 9.016 -11.109 -6.102 1 96.88 248 ASP B CA 1
ATOM 4532 C C . ASP B 1 248 ? 8.031 -10.766 -7.219 1 96.88 248 ASP B C 1
ATOM 4534 O O . ASP B 1 248 ? 7.602 -11.641 -7.969 1 96.88 248 ASP B O 1
ATOM 4538 N N . ASP B 1 249 ? 7.621 -9.516 -7.402 1 95.19 249 ASP B N 1
ATOM 4539 C CA . ASP B 1 249 ? 6.738 -9.141 -8.5 1 95.19 249 ASP B CA 1
ATOM 4540 C C . ASP B 1 249 ? 7.379 -9.453 -9.852 1 95.19 249 ASP B C 1
ATOM 4542 O O . ASP B 1 249 ? 6.758 -10.086 -10.711 1 95.19 249 ASP B O 1
ATOM 4546 N N . LEU B 1 250 ? 8.578 -9 -9.961 1 97.38 250 LEU B N 1
ATOM 4547 C CA . LEU B 1 250 ? 9.312 -9.273 -11.195 1 97.38 250 LEU B CA 1
ATOM 4548 C C . LEU B 1 250 ? 9.484 -10.773 -11.391 1 97.38 250 LEU B C 1
ATOM 4550 O O . LEU B 1 250 ? 9.305 -11.289 -12.5 1 97.38 250 LEU B O 1
ATOM 4554 N N . ALA B 1 251 ? 9.828 -11.453 -10.297 1 98.44 251 ALA B N 1
ATOM 4555 C CA . ALA B 1 251 ? 10.086 -12.891 -10.367 1 98.44 251 ALA B CA 1
ATOM 4556 C C . ALA B 1 251 ? 8.844 -13.648 -10.828 1 98.44 251 ALA B C 1
ATOM 4558 O O . ALA B 1 251 ? 8.938 -14.586 -11.625 1 98.44 251 ALA B O 1
ATOM 4559 N N . VAL B 1 252 ? 7.727 -13.234 -10.344 1 97 252 VAL B N 1
ATOM 4560 C CA . VAL B 1 252 ? 6.473 -13.859 -10.742 1 97 252 VAL B CA 1
ATOM 4561 C C . VAL B 1 252 ? 6.23 -13.625 -12.227 1 97 252 VAL B C 1
ATOM 4563 O O . VAL B 1 252 ? 5.785 -14.531 -12.945 1 97 252 VAL B O 1
ATOM 4566 N N . GLY B 1 253 ? 6.527 -12.398 -12.688 1 97.5 253 GLY B N 1
ATOM 4567 C CA . GLY B 1 253 ? 6.418 -12.117 -14.109 1 97.5 253 GLY B CA 1
ATOM 4568 C C . GLY B 1 253 ? 7.285 -13.031 -14.961 1 97.5 253 GLY B C 1
ATOM 4569 O O . GLY B 1 253 ? 6.832 -13.547 -15.984 1 97.5 253 GLY B O 1
ATOM 4570 N N . VAL B 1 254 ? 8.461 -13.273 -14.516 1 98.56 254 VAL B N 1
ATOM 4571 C CA . VAL B 1 254 ? 9.398 -14.156 -15.211 1 98.56 254 VAL B CA 1
ATOM 4572 C C . VAL B 1 254 ? 8.852 -15.586 -15.211 1 98.56 254 VAL B C 1
ATOM 4574 O O . VAL B 1 254 ? 8.852 -16.25 -16.25 1 98.56 254 VAL B O 1
ATOM 4577 N N . LEU B 1 255 ? 8.398 -16.047 -14.07 1 98.12 255 LEU B N 1
ATOM 4578 C CA . LEU B 1 255 ? 7.879 -17.406 -13.945 1 98.12 255 LEU B CA 1
ATOM 4579 C C . LEU B 1 255 ? 6.715 -17.641 -14.898 1 98.12 255 LEU B C 1
ATOM 4581 O O . LEU B 1 255 ? 6.652 -18.672 -15.578 1 98.12 255 LEU B O 1
ATOM 4585 N N . LEU B 1 256 ? 5.832 -16.688 -14.945 1 96.12 256 LEU B N 1
ATOM 4586 C CA . LEU B 1 256 ? 4.668 -16.812 -15.812 1 96.12 256 LEU B CA 1
ATOM 4587 C C . LEU B 1 256 ? 5.082 -16.859 -17.281 1 96.12 256 LEU B C 1
ATOM 4589 O O . LEU B 1 256 ? 4.504 -17.609 -18.062 1 96.12 256 LEU B O 1
ATOM 4593 N N . ALA B 1 257 ? 6.039 -16.062 -17.641 1 97.25 257 ALA B N 1
ATOM 4594 C CA . ALA B 1 257 ? 6.547 -16.078 -19 1 97.25 257 ALA B CA 1
ATOM 4595 C C . ALA B 1 257 ? 7.176 -17.422 -19.344 1 97.25 257 ALA B C 1
ATOM 4597 O O . ALA B 1 257 ? 6.969 -17.953 -20.438 1 97.25 257 ALA B O 1
ATOM 4598 N N . CYS B 1 258 ? 7.934 -18 -18.406 1 97.94 258 CYS B N 1
ATOM 4599 C CA . CYS B 1 258 ? 8.508 -19.328 -18.578 1 97.94 258 CYS B CA 1
ATOM 4600 C C . CYS B 1 258 ? 7.418 -20.375 -18.781 1 97.94 258 CYS B C 1
ATOM 4602 O O . CYS B 1 258 ? 7.496 -21.203 -19.688 1 97.94 258 CYS B O 1
ATOM 4604 N N . GLN B 1 259 ? 6.445 -20.312 -17.953 1 95.06 259 GLN B N 1
ATOM 4605 C CA . GLN B 1 259 ? 5.34 -21.25 -18.016 1 95.06 259 GLN B CA 1
ATOM 4606 C C . GLN B 1 259 ? 4.621 -21.156 -19.359 1 95.06 259 GLN B C 1
ATOM 4608 O O . GLN B 1 259 ? 4.297 -22.172 -19.984 1 95.06 259 GLN B O 1
ATOM 4613 N N . ALA B 1 260 ? 4.445 -19.953 -19.812 1 93.88 260 ALA B N 1
ATOM 4614 C CA . ALA B 1 260 ? 3.764 -19.719 -21.078 1 93.88 260 ALA B CA 1
ATOM 4615 C C . ALA B 1 260 ? 4.559 -20.312 -22.25 1 93.88 260 ALA B C 1
ATOM 4617 O O . ALA B 1 260 ? 3.979 -20.703 -23.266 1 93.88 260 ALA B O 1
ATOM 4618 N N . GLN B 1 261 ? 5.824 -20.438 -22.047 1 96.62 261 GLN B N 1
ATOM 4619 C CA . GLN B 1 261 ? 6.699 -20.891 -23.109 1 96.62 261 GLN B CA 1
ATOM 4620 C C . GLN B 1 261 ? 7.117 -22.344 -22.906 1 96.62 261 GLN B C 1
ATOM 4622 O O . GLN B 1 261 ? 7.902 -22.875 -23.688 1 96.62 261 GLN B O 1
ATOM 4627 N N . GLY B 1 262 ? 6.672 -22.938 -21.859 1 96.94 262 GLY B N 1
ATOM 4628 C CA . GLY B 1 262 ? 6.996 -24.328 -21.578 1 96.94 262 GLY B CA 1
ATOM 4629 C C . GLY B 1 262 ? 8.422 -24.516 -21.109 1 96.94 262 GLY B C 1
ATOM 4630 O O . GLY B 1 262 ? 8.992 -25.609 -21.266 1 96.94 262 GLY B O 1
ATOM 4631 N N . ILE B 1 263 ? 9.016 -23.469 -20.578 1 98.06 263 ILE B N 1
ATOM 4632 C CA . ILE B 1 263 ? 10.367 -23.562 -20.047 1 98.06 263 ILE B CA 1
ATOM 4633 C C . ILE B 1 263 ? 10.32 -24.156 -18.625 1 98.06 263 ILE B C 1
ATOM 4635 O O . ILE B 1 263 ? 9.617 -23.625 -17.766 1 98.06 263 ILE B O 1
ATOM 4639 N N . ALA B 1 264 ? 11.07 -25.172 -18.391 1 98.25 264 ALA B N 1
ATOM 4640 C CA . ALA B 1 264 ? 11.062 -25.859 -17.109 1 98.25 264 ALA B CA 1
ATOM 4641 C C . ALA B 1 264 ? 11.781 -25.031 -16.047 1 98.25 264 ALA B C 1
ATOM 4643 O O . ALA B 1 264 ? 12.93 -24.625 -16.234 1 98.25 264 ALA B O 1
ATOM 4644 N N . VAL B 1 265 ? 11.156 -24.812 -14.969 1 98.44 265 VAL B N 1
ATOM 4645 C CA . VAL B 1 265 ? 11.703 -24.109 -13.812 1 98.44 265 VAL B CA 1
ATOM 4646 C C . VAL B 1 265 ? 11.75 -25.062 -12.609 1 98.44 265 VAL B C 1
ATOM 4648 O O . VAL B 1 265 ? 10.734 -25.656 -12.242 1 98.44 265 VAL B O 1
ATOM 4651 N N . PRO B 1 266 ? 12.906 -25.234 -12.016 1 98.31 266 PRO B N 1
ATOM 4652 C CA . PRO B 1 266 ? 14.156 -24.484 -12.141 1 98.31 266 PRO B CA 1
ATOM 4653 C C . PRO B 1 266 ? 15.141 -25.141 -13.102 1 98.31 266 PRO B C 1
ATOM 4655 O O . PRO B 1 266 ? 16.266 -24.656 -13.281 1 98.31 266 PRO B O 1
ATOM 4658 N N . GLN B 1 267 ? 14.789 -26.234 -13.672 1 98.12 267 GLN B N 1
ATOM 4659 C CA . GLN B 1 267 ? 15.742 -27.062 -14.398 1 98.12 267 GLN B CA 1
ATOM 4660 C C . GLN B 1 267 ? 16.438 -26.266 -15.5 1 98.12 267 GLN B C 1
ATOM 4662 O O . GLN B 1 267 ? 17.672 -26.266 -15.594 1 98.12 267 GLN B O 1
ATOM 4667 N N . ASN B 1 268 ? 15.664 -25.562 -16.359 1 98.06 268 ASN B N 1
ATOM 4668 C CA . ASN B 1 268 ? 16.219 -24.812 -17.469 1 98.06 268 ASN B CA 1
ATOM 4669 C C . ASN B 1 268 ? 16.406 -23.344 -17.109 1 98.06 268 ASN B C 1
ATOM 4671 O O . ASN B 1 268 ? 17.25 -22.656 -17.703 1 98.06 268 ASN B O 1
ATOM 4675 N N . MET B 1 269 ? 15.586 -22.875 -16.156 1 98.69 269 MET B N 1
ATOM 4676 C CA . MET B 1 269 ? 15.656 -21.484 -15.703 1 98.69 269 MET B CA 1
ATOM 4677 C C . MET B 1 269 ? 15.344 -21.391 -14.211 1 98.69 269 MET B C 1
ATOM 4679 O O . MET B 1 269 ? 14.195 -21.562 -13.805 1 98.69 269 MET B O 1
ATOM 4683 N N . ALA B 1 270 ? 16.344 -21.141 -13.461 1 98.88 270 ALA B N 1
ATOM 4684 C CA . ALA B 1 270 ? 16.078 -20.875 -12.047 1 98.88 270 ALA B CA 1
ATOM 4685 C C . ALA B 1 270 ? 15.664 -19.422 -11.844 1 98.88 270 ALA B C 1
ATOM 4687 O O . ALA B 1 270 ? 16.109 -18.531 -12.57 1 98.88 270 ALA B O 1
ATOM 4688 N N . ILE B 1 271 ? 14.773 -19.172 -10.93 1 98.94 271 ILE B N 1
ATOM 4689 C CA . ILE B 1 271 ? 14.219 -17.844 -10.703 1 98.94 271 ILE B CA 1
ATOM 4690 C C . ILE B 1 271 ? 14.172 -17.547 -9.203 1 98.94 271 ILE B C 1
ATOM 4692 O O . ILE B 1 271 ? 13.727 -18.391 -8.414 1 98.94 271 ILE B O 1
ATOM 4696 N N . ALA B 1 272 ? 14.625 -16.438 -8.797 1 98.88 272 ALA B N 1
ATOM 4697 C CA . ALA B 1 272 ? 14.438 -15.969 -7.43 1 98.88 272 ALA B CA 1
ATOM 4698 C C . ALA B 1 272 ? 14.008 -14.508 -7.406 1 98.88 272 ALA B C 1
ATOM 4700 O O . ALA B 1 272 ? 14.344 -13.742 -8.312 1 98.88 272 ALA B O 1
ATOM 4701 N N . GLY B 1 273 ? 13.281 -14.188 -6.457 1 98.62 273 GLY B N 1
ATOM 4702 C CA . GLY B 1 273 ? 12.938 -12.805 -6.168 1 98.62 273 GLY B CA 1
ATOM 4703 C C . GLY B 1 273 ? 13.516 -12.305 -4.859 1 98.62 273 GLY B C 1
ATOM 4704 O O . GLY B 1 273 ? 14.625 -12.688 -4.477 1 98.62 273 GLY B O 1
ATOM 4705 N N . PHE B 1 274 ? 12.914 -11.344 -4.293 1 98.25 274 PHE B N 1
ATOM 4706 C CA . PHE B 1 274 ? 13.328 -10.664 -3.074 1 98.25 274 PHE B CA 1
ATOM 4707 C C . PHE B 1 274 ? 12.117 -10.18 -2.283 1 98.25 274 PHE B C 1
ATOM 4709 O O . PHE B 1 274 ? 11.062 -9.906 -2.857 1 98.25 274 PHE B O 1
ATOM 4716 N N . HIS B 1 275 ? 12.195 -10.195 -0.929 1 97.5 275 HIS B N 1
ATOM 4717 C CA . HIS B 1 275 ? 11.305 -9.625 0.082 1 97.5 275 HIS B CA 1
ATOM 4718 C C . HIS B 1 275 ? 10.258 -10.641 0.528 1 97.5 275 HIS B C 1
ATOM 4720 O O . HIS B 1 275 ? 9.555 -10.414 1.513 1 97.5 275 HIS B O 1
ATOM 4726 N N . GLY B 1 276 ? 10.156 -11.758 -0.209 1 96.44 276 GLY B N 1
ATOM 4727 C CA . GLY B 1 276 ? 9.219 -12.773 0.238 1 96.44 276 GLY B CA 1
ATOM 4728 C C . GLY B 1 276 ? 7.77 -12.328 0.181 1 96.44 276 GLY B C 1
ATOM 4729 O O . GLY B 1 276 ? 7.004 -12.562 1.114 1 96.44 276 GLY B O 1
ATOM 4730 N N . LEU B 1 277 ? 7.379 -11.734 -0.954 1 93.75 277 LEU B N 1
ATOM 4731 C CA . LEU B 1 277 ? 6.023 -11.203 -1.088 1 93.75 277 LEU B CA 1
ATOM 4732 C C . LEU B 1 277 ? 5.012 -12.336 -1.245 1 93.75 277 LEU B C 1
ATOM 4734 O O . LEU B 1 277 ? 5.348 -13.414 -1.743 1 93.75 277 LEU B O 1
ATOM 4738 N N . GLU B 1 278 ? 3.805 -12.016 -0.894 1 90.06 278 GLU B N 1
ATOM 4739 C CA . GLU B 1 278 ? 2.734 -13.008 -0.921 1 90.06 278 GLU B CA 1
ATOM 4740 C C . GLU B 1 278 ? 2.49 -13.516 -2.34 1 90.06 278 GLU B C 1
ATOM 4742 O O . GLU B 1 278 ? 2.152 -14.68 -2.535 1 90.06 278 GLU B O 1
ATOM 4747 N N . ILE B 1 279 ? 2.6 -12.68 -3.346 1 90.56 279 ILE B N 1
ATOM 4748 C CA . ILE B 1 279 ? 2.33 -13.031 -4.738 1 90.56 279 ILE B CA 1
ATOM 4749 C C . ILE B 1 279 ? 3.232 -14.18 -5.168 1 90.56 279 ILE B C 1
ATOM 4751 O O . ILE B 1 279 ? 2.85 -15 -6.008 1 90.56 279 ILE B O 1
ATOM 4755 N N . GLY B 1 280 ? 4.391 -14.234 -4.531 1 92.88 280 GLY B N 1
ATOM 4756 C CA . GLY B 1 280 ? 5.324 -15.305 -4.852 1 92.88 280 GLY B CA 1
ATOM 4757 C C . GLY B 1 280 ? 5.16 -16.531 -3.969 1 92.88 280 GLY B C 1
ATOM 4758 O O . GLY B 1 280 ? 5.449 -17.641 -4.395 1 92.88 280 GLY B O 1
ATOM 4759 N N . ARG B 1 281 ? 4.641 -16.312 -2.803 1 90.38 281 ARG B N 1
ATOM 4760 C CA . ARG B 1 281 ? 4.566 -17.391 -1.816 1 90.38 281 ARG B CA 1
ATOM 4761 C C . ARG B 1 281 ? 3.221 -18.094 -1.888 1 90.38 281 ARG B C 1
ATOM 4763 O O . ARG B 1 281 ? 3.123 -19.281 -1.564 1 90.38 281 ARG B O 1
ATOM 4770 N N . ALA B 1 282 ? 2.23 -17.391 -2.359 1 88.31 282 ALA B N 1
ATOM 4771 C CA . ALA B 1 282 ? 0.878 -17.938 -2.43 1 88.31 282 ALA B CA 1
ATOM 4772 C C . ALA B 1 282 ? 0.621 -18.578 -3.787 1 88.31 282 ALA B C 1
ATOM 4774 O O . ALA B 1 282 ? -0.318 -18.219 -4.492 1 88.31 282 ALA B O 1
ATOM 4775 N N . ARG B 1 283 ? 1.478 -19.484 -4.09 1 87.12 283 ARG B N 1
ATOM 4776 C CA . ARG B 1 283 ? 1.42 -20.219 -5.352 1 87.12 283 ARG B CA 1
ATOM 4777 C C . ARG B 1 283 ? 1.712 -21.688 -5.141 1 87.12 283 ARG B C 1
ATOM 4779 O O . ARG B 1 283 ? 2.283 -22.078 -4.117 1 87.12 283 ARG B O 1
ATOM 4786 N N . LEU B 1 284 ? 1.235 -22.453 -6.184 1 83.56 284 LEU B N 1
ATOM 4787 C CA . LEU B 1 284 ? 1.621 -23.859 -6.168 1 83.56 284 LEU B CA 1
ATOM 4788 C C . LEU B 1 284 ? 3.125 -24.016 -6.367 1 83.56 284 LEU B C 1
ATOM 4790 O O . LEU B 1 284 ? 3.777 -24.781 -5.648 1 83.56 284 LEU B O 1
ATOM 4794 N N . GLN B 1 285 ? 3.604 -23.391 -7.367 1 92.5 285 GLN B N 1
ATOM 4795 C CA . GLN B 1 285 ? 5.051 -23.297 -7.551 1 92.5 285 GLN B CA 1
ATOM 4796 C C . GLN B 1 285 ? 5.602 -22.031 -6.891 1 92.5 285 GLN B C 1
ATOM 4798 O O . GLN B 1 285 ? 5.586 -20.953 -7.488 1 92.5 285 GLN B O 1
ATOM 4803 N N . LYS B 1 286 ? 6.133 -22.203 -5.691 1 95.44 286 LYS B N 1
ATOM 4804 C CA . LYS B 1 286 ? 6.555 -21.078 -4.859 1 95.44 286 LYS B CA 1
ATOM 4805 C C . LYS B 1 286 ? 7.871 -20.484 -5.363 1 95.44 286 LYS B C 1
ATOM 4807 O O . LYS B 1 286 ? 8.812 -21.234 -5.664 1 95.44 286 LYS B O 1
ATOM 4812 N N . ILE B 1 287 ? 7.953 -19.219 -5.371 1 97.44 287 ILE B N 1
ATOM 4813 C CA . ILE B 1 287 ? 9.125 -18.5 -5.863 1 97.44 287 ILE B CA 1
ATOM 4814 C C . ILE B 1 287 ? 10.227 -18.516 -4.809 1 97.44 287 ILE B C 1
ATOM 4816 O O . ILE B 1 287 ? 9.969 -18.266 -3.627 1 97.44 287 ILE B O 1
ATOM 4820 N N . ALA B 1 288 ? 11.461 -18.906 -5.203 1 98.75 288 ALA B N 1
ATOM 4821 C CA . ALA B 1 288 ? 12.609 -18.641 -4.352 1 98.75 288 ALA B CA 1
ATOM 4822 C C . ALA B 1 288 ? 12.758 -17.141 -4.082 1 98.75 288 ALA B C 1
ATOM 4824 O O . ALA B 1 288 ? 12.516 -16.312 -4.965 1 98.75 288 ALA B O 1
ATOM 4825 N N . SER B 1 289 ? 13.109 -16.766 -2.84 1 98.75 289 SER B N 1
ATOM 4826 C CA . SER B 1 289 ? 13.156 -15.352 -2.482 1 98.75 289 SER B CA 1
ATOM 4827 C C . SER B 1 289 ? 14.055 -15.117 -1.271 1 98.75 289 SER B C 1
ATOM 4829 O O . SER B 1 289 ? 14.305 -16.047 -0.494 1 98.75 289 SER B O 1
ATOM 4831 N N . VAL B 1 290 ? 14.648 -13.961 -1.157 1 98.81 290 VAL B N 1
ATOM 4832 C CA . VAL B 1 290 ? 15.18 -13.477 0.116 1 98.81 290 VAL B CA 1
ATOM 4833 C C . VAL B 1 290 ? 14.039 -12.945 0.981 1 98.81 290 VAL B C 1
ATOM 4835 O O . VAL B 1 290 ? 13.469 -11.898 0.681 1 98.81 290 VAL B O 1
ATOM 4838 N N . ILE B 1 291 ? 13.734 -13.641 2 1 98.25 291 ILE B N 1
ATOM 4839 C CA . ILE B 1 291 ? 12.672 -13.203 2.893 1 98.25 291 ILE B CA 1
ATOM 4840 C C . ILE B 1 291 ? 13.203 -12.125 3.836 1 98.25 291 ILE B C 1
ATOM 4842 O O . ILE B 1 291 ? 14.156 -12.352 4.578 1 98.25 291 ILE B O 1
ATOM 4846 N N . THR B 1 292 ? 12.641 -10.961 3.742 1 98.06 292 THR B N 1
ATOM 4847 C CA . THR B 1 292 ? 13.086 -9.844 4.566 1 98.06 292 THR B CA 1
ATOM 4848 C C . THR B 1 292 ? 12.055 -9.516 5.641 1 98.06 292 THR B C 1
ATOM 4850 O O . THR B 1 292 ? 10.852 -9.68 5.422 1 98.06 292 THR B O 1
ATOM 4853 N N . PRO B 1 293 ? 12.461 -9.062 6.805 1 97.44 293 PRO B N 1
ATOM 4854 C CA . PRO B 1 293 ? 11.562 -8.805 7.934 1 97.44 293 PRO B CA 1
ATOM 4855 C C . PRO B 1 293 ? 10.969 -7.398 7.91 1 97.44 293 PRO B C 1
ATOM 4857 O O . PRO B 1 293 ? 11.156 -6.629 8.852 1 97.44 293 PRO B O 1
ATOM 4860 N N . ARG B 1 294 ? 10.203 -7.102 6.938 1 96.69 294 ARG B N 1
ATOM 4861 C CA . ARG B 1 294 ? 9.734 -5.75 6.66 1 96.69 294 ARG B CA 1
ATOM 4862 C C . ARG B 1 294 ? 8.82 -5.246 7.781 1 96.69 294 ARG B C 1
ATOM 4864 O O . ARG B 1 294 ? 8.953 -4.105 8.227 1 96.69 294 ARG B O 1
ATOM 4871 N N . TYR B 1 295 ? 7.906 -6.102 8.242 1 95.69 295 TYR B N 1
ATOM 4872 C CA . TYR B 1 295 ? 7.055 -5.738 9.367 1 95.69 295 TYR B CA 1
ATOM 4873 C C . TYR B 1 295 ? 7.891 -5.43 10.609 1 95.69 295 TYR B C 1
ATOM 4875 O O . TYR B 1 295 ? 7.688 -4.402 11.258 1 95.69 295 TYR B O 1
ATOM 4883 N N . GLU B 1 296 ? 8.82 -6.254 10.867 1 98.25 296 GLU B N 1
ATOM 4884 C CA . GLU B 1 296 ? 9.672 -6.094 12.039 1 98.25 296 GLU B CA 1
ATOM 4885 C C . GLU B 1 296 ? 10.547 -4.848 11.922 1 98.25 296 GLU B C 1
ATOM 4887 O O . GLU B 1 296 ? 10.852 -4.199 12.93 1 98.25 296 GLU B O 1
ATOM 4892 N N . ILE B 1 297 ? 10.969 -4.531 10.75 1 98.31 297 ILE B N 1
ATOM 4893 C CA . ILE B 1 297 ? 11.75 -3.32 10.531 1 98.31 297 ILE B CA 1
ATOM 4894 C C . ILE B 1 297 ? 10.938 -2.096 10.953 1 98.31 297 ILE B C 1
ATOM 4896 O O . ILE B 1 297 ? 11.422 -1.262 11.727 1 98.31 297 ILE B O 1
ATOM 4900 N N . GLY B 1 298 ? 9.719 -1.99 10.445 1 98.19 298 GLY B N 1
ATOM 4901 C CA . GLY B 1 298 ? 8.852 -0.888 10.836 1 98.19 298 GLY B CA 1
ATOM 4902 C C . GLY B 1 298 ? 8.578 -0.84 12.328 1 98.19 298 GLY B C 1
ATOM 4903 O O . GLY B 1 298 ? 8.656 0.226 12.945 1 98.19 298 GLY B O 1
ATOM 4904 N N . LYS B 1 299 ? 8.289 -1.988 12.859 1 98.38 299 LYS B N 1
ATOM 4905 C CA . LYS B 1 299 ? 7.996 -2.109 14.281 1 98.38 299 LYS B CA 1
ATOM 4906 C C . LYS B 1 299 ? 9.188 -1.668 15.133 1 98.38 299 LYS B C 1
ATOM 4908 O O . LYS B 1 299 ? 9.047 -0.81 16 1 98.38 299 LYS B O 1
ATOM 4913 N N . THR B 1 300 ? 10.344 -2.197 14.836 1 98.62 300 THR B N 1
ATOM 4914 C CA . THR B 1 300 ? 11.555 -1.93 15.602 1 98.62 300 THR B CA 1
ATOM 4915 C C . THR B 1 300 ? 11.945 -0.457 15.508 1 98.62 300 THR B C 1
ATOM 4917 O O . THR B 1 300 ? 12.266 0.171 16.516 1 98.62 300 THR B O 1
ATOM 4920 N N . ALA B 1 301 ? 11.891 0.089 14.312 1 98.38 301 ALA B N 1
ATOM 4921 C CA . ALA B 1 301 ? 12.234 1.495 14.117 1 98.38 301 ALA B CA 1
ATOM 4922 C C . ALA B 1 301 ? 11.312 2.4 14.93 1 98.38 301 ALA B C 1
ATOM 4924 O O . ALA B 1 301 ? 11.773 3.363 15.555 1 98.38 301 ALA B O 1
ATOM 4925 N N . SER B 1 302 ? 10.039 2.109 14.914 1 98.25 302 SER B N 1
ATOM 4926 C CA . SER B 1 302 ? 9.055 2.912 15.641 1 98.25 302 SER B CA 1
ATOM 4927 C C . SER B 1 302 ? 9.25 2.795 17.156 1 98.25 302 SER B C 1
ATOM 4929 O O . SER B 1 302 ? 9.109 3.779 17.875 1 98.25 302 SER B O 1
ATOM 4931 N N . GLU B 1 303 ? 9.531 1.583 17.609 1 98.38 303 GLU B N 1
ATOM 4932 C CA . GLU B 1 303 ? 9.805 1.376 19.016 1 98.38 303 GLU B CA 1
ATOM 4933 C C . GLU B 1 303 ? 11 2.209 19.484 1 98.38 303 GLU B C 1
ATOM 4935 O O . GLU B 1 303 ? 10.953 2.852 20.531 1 98.38 303 GLU B O 1
ATOM 4940 N N . ILE B 1 304 ? 12.047 2.195 18.703 1 98.25 304 ILE B N 1
ATOM 4941 C CA . ILE B 1 304 ? 13.25 2.951 19.031 1 98.25 304 ILE B CA 1
ATOM 4942 C C . ILE B 1 304 ? 12.938 4.445 19.016 1 98.25 304 ILE B C 1
ATOM 4944 O O . ILE B 1 304 ? 13.336 5.176 19.938 1 98.25 304 ILE B O 1
ATOM 4948 N N . LEU B 1 305 ? 12.227 4.875 17.969 1 97.56 305 LEU B N 1
ATOM 4949 C CA . LEU B 1 305 ? 11.875 6.285 17.828 1 97.56 305 LEU B CA 1
ATOM 4950 C C . LEU B 1 305 ? 11.07 6.77 19.031 1 97.56 305 LEU B C 1
ATOM 4952 O O . LEU B 1 305 ? 11.359 7.832 19.594 1 97.56 305 LEU B O 1
ATOM 4956 N N . ILE B 1 306 ? 10.078 6.035 19.453 1 96.44 306 ILE B N 1
ATOM 4957 C CA . ILE B 1 306 ? 9.195 6.414 20.562 1 96.44 306 ILE B CA 1
ATOM 4958 C C . ILE B 1 306 ? 9.969 6.387 21.875 1 96.44 306 ILE B C 1
ATOM 4960 O O . ILE B 1 306 ? 9.781 7.25 22.734 1 96.44 306 ILE B O 1
ATOM 4964 N N . ALA B 1 307 ? 10.828 5.395 22.016 1 96.94 307 ALA B N 1
ATOM 4965 C CA . ALA B 1 307 ? 11.688 5.348 23.203 1 96.94 307 ALA B CA 1
ATOM 4966 C C . ALA B 1 307 ? 12.539 6.609 23.312 1 96.94 307 ALA B C 1
ATOM 4968 O O . ALA B 1 307 ? 12.656 7.195 24.391 1 96.94 307 ALA B O 1
ATOM 4969 N N . ARG B 1 308 ? 13.109 7.027 22.203 1 95.12 308 ARG B N 1
ATOM 4970 C CA . ARG B 1 308 ? 13.922 8.242 22.188 1 95.12 308 ARG B CA 1
ATOM 4971 C C . ARG B 1 308 ? 13.078 9.469 22.547 1 95.12 308 ARG B C 1
ATOM 4973 O O . ARG B 1 308 ? 13.547 10.352 23.266 1 95.12 308 ARG B O 1
ATOM 4980 N N . LEU B 1 309 ? 11.906 9.523 22.031 1 93 309 LEU B N 1
ATOM 4981 C CA . LEU B 1 309 ? 10.992 10.625 22.297 1 93 309 LEU B CA 1
ATOM 4982 C C . LEU B 1 309 ? 10.625 10.672 23.781 1 93 309 LEU B C 1
ATOM 4984 O O . LEU B 1 309 ? 10.359 11.742 24.328 1 93 309 LEU B O 1
ATOM 4988 N N . ALA B 1 310 ? 10.656 9.547 24.406 1 92.75 310 ALA B N 1
ATOM 4989 C CA . ALA B 1 310 ? 10.344 9.438 25.828 1 92.75 310 ALA B CA 1
ATOM 4990 C C . ALA B 1 310 ? 11.586 9.664 26.688 1 92.75 310 ALA B C 1
ATOM 4992 O O . ALA B 1 310 ? 11.531 9.539 27.906 1 92.75 310 ALA B O 1
ATOM 4993 N N . GLY B 1 311 ? 12.703 9.906 26.078 1 92.31 311 GLY B N 1
ATOM 4994 C CA . GLY B 1 311 ? 13.938 10.172 26.797 1 92.31 311 GLY B CA 1
ATOM 4995 C C . GLY B 1 311 ? 14.648 8.906 27.25 1 92.31 311 GLY B C 1
ATOM 4996 O O . GLY B 1 311 ? 15.508 8.953 28.125 1 92.31 311 GLY B O 1
ATOM 4997 N N . LYS B 1 312 ? 14.219 7.855 26.75 1 94.19 312 LYS B N 1
ATOM 4998 C CA . LYS B 1 312 ? 14.844 6.582 27.094 1 94.19 312 LYS B CA 1
ATOM 4999 C C . LYS B 1 312 ? 16.016 6.266 26.172 1 94.19 312 LYS B C 1
ATOM 5001 O O . LYS B 1 312 ? 16.047 6.734 25.031 1 94.19 312 LYS B O 1
ATOM 5006 N N . ASP B 1 313 ? 16.922 5.531 26.688 1 91.06 313 ASP B N 1
ATOM 5007 C CA . ASP B 1 313 ? 18.016 5.035 25.844 1 91.06 313 ASP B CA 1
ATOM 5008 C C . ASP B 1 313 ? 17.516 3.982 24.859 1 91.06 313 ASP B C 1
ATOM 5010 O O . ASP B 1 313 ? 16.688 3.145 25.203 1 91.06 313 ASP B O 1
ATOM 5014 N N . ALA B 1 314 ? 17.953 4.137 23.641 1 91.62 314 ALA B N 1
ATOM 5015 C CA . ALA B 1 314 ? 17.609 3.162 22.609 1 91.62 314 ALA B CA 1
ATOM 5016 C C . ALA B 1 314 ? 18.75 2.998 21.609 1 91.62 314 ALA B C 1
ATOM 5018 O O . ALA B 1 314 ? 19.594 3.881 21.484 1 91.62 314 ALA B O 1
ATOM 5019 N N . ALA B 1 315 ? 18.781 1.809 20.938 1 92.19 315 ALA B N 1
ATOM 5020 C CA . ALA B 1 315 ? 19.828 1.529 19.969 1 92.19 315 ALA B CA 1
ATOM 5021 C C . ALA B 1 315 ? 19.766 2.527 18.812 1 92.19 315 ALA B C 1
ATOM 5023 O O . ALA B 1 315 ? 18.703 3.029 18.453 1 92.19 315 ALA B O 1
ATOM 5024 N N . ASP B 1 316 ? 20.953 2.777 18.219 1 93.31 316 ASP B N 1
ATOM 5025 C CA . ASP B 1 316 ? 21.016 3.658 17.047 1 93.31 316 ASP B CA 1
ATOM 5026 C C . ASP B 1 316 ? 20.938 2.861 15.75 1 93.31 316 ASP B C 1
ATOM 5028 O O . ASP B 1 316 ? 20.594 3.41 14.703 1 93.31 316 ASP B O 1
ATOM 5032 N N . ARG B 1 317 ? 21.422 1.614 15.875 1 96 317 ARG B N 1
ATOM 5033 C CA . ARG B 1 317 ? 21.453 0.762 14.695 1 96 317 ARG B CA 1
ATOM 5034 C C . ARG B 1 317 ? 20.969 -0.65 15.023 1 96 317 ARG B C 1
ATOM 5036 O O . ARG B 1 317 ? 21.422 -1.244 16.016 1 96 317 ARG B O 1
ATOM 5043 N N . VAL B 1 318 ? 20.094 -1.201 14.273 1 97.69 318 VAL B N 1
ATOM 5044 C CA . VAL B 1 318 ? 19.625 -2.574 14.438 1 97.69 318 VAL B CA 1
ATOM 5045 C C . VAL B 1 318 ? 19.625 -3.285 13.086 1 97.69 318 VAL B C 1
ATOM 5047 O O . VAL B 1 318 ? 18.969 -2.838 12.141 1 97.69 318 VAL B O 1
ATOM 5050 N N . ASN B 1 319 ? 20.391 -4.27 12.898 1 97.38 319 ASN B N 1
ATOM 5051 C CA . ASN B 1 319 ? 20.406 -5.156 11.734 1 97.38 319 ASN B CA 1
ATOM 5052 C C . ASN B 1 319 ? 19.5 -6.363 11.945 1 97.38 319 ASN B C 1
ATOM 5054 O O . ASN B 1 319 ? 19.812 -7.258 12.734 1 97.38 319 ASN B O 1
ATOM 5058 N N . LEU B 1 320 ? 18.422 -6.266 11.234 1 96.94 320 LEU B N 1
ATOM 5059 C CA . LEU B 1 320 ? 17.531 -7.422 11.305 1 96.94 320 LEU B CA 1
ATOM 5060 C C . LEU B 1 320 ? 17.922 -8.469 10.258 1 96.94 320 LEU B C 1
ATOM 5062 O O . LEU B 1 320 ? 18.375 -8.117 9.172 1 96.94 320 LEU B O 1
ATOM 5066 N N . ALA B 1 321 ? 18 -9.609 10.438 1 94.38 321 ALA B N 1
ATOM 5067 C CA . ALA B 1 321 ? 18.438 -10.711 9.57 1 94.38 321 ALA B CA 1
ATOM 5068 C C . ALA B 1 321 ? 17.406 -10.961 8.461 1 94.38 321 ALA B C 1
ATOM 5070 O O . ALA B 1 321 ? 16.344 -10.352 8.453 1 94.38 321 ALA B O 1
ATOM 5071 N N . TYR B 1 322 ? 17.812 -11.578 7.395 1 98.06 322 TYR B N 1
ATOM 5072 C CA . TYR B 1 322 ? 17 -12.094 6.305 1 98.06 322 TYR B CA 1
ATOM 5073 C C . TYR B 1 322 ? 17.109 -13.609 6.207 1 98.06 322 TYR B C 1
ATOM 5075 O O . TYR B 1 322 ? 17.891 -14.227 6.922 1 98.06 322 TYR B O 1
ATOM 5083 N N . GLN B 1 323 ? 16.219 -14.203 5.477 1 98.31 323 GLN B N 1
ATOM 5084 C CA . GLN B 1 323 ? 16.266 -15.648 5.25 1 98.31 323 GLN B CA 1
ATOM 5085 C C . GLN B 1 323 ? 16.25 -15.969 3.76 1 98.31 323 GLN B C 1
ATOM 5087 O O . GLN B 1 323 ? 15.523 -15.352 2.986 1 98.31 323 GLN B O 1
ATOM 5092 N N . ILE B 1 324 ? 17.141 -16.922 3.414 1 98.56 324 ILE B N 1
ATOM 5093 C CA . ILE B 1 324 ? 17.109 -17.438 2.049 1 98.56 324 ILE B CA 1
ATOM 5094 C C . ILE B 1 324 ? 16.062 -18.531 1.94 1 98.56 324 ILE B C 1
ATOM 5096 O O . ILE B 1 324 ? 16.109 -19.531 2.676 1 98.56 324 ILE B O 1
ATOM 5100 N N . TYR B 1 325 ? 15.094 -18.328 1.085 1 98.44 325 TYR B N 1
ATOM 5101 C CA . TYR B 1 325 ? 14.031 -19.297 0.816 1 98.44 325 TYR B CA 1
ATOM 5102 C C . TYR B 1 325 ? 14.156 -19.859 -0.592 1 98.44 325 TYR B C 1
ATOM 5104 O O . TYR B 1 325 ? 14.039 -19.125 -1.576 1 98.44 325 TYR B O 1
ATOM 5112 N N . TYR B 1 326 ? 14.32 -21.125 -0.739 1 98.12 326 TYR B N 1
ATOM 5113 C CA . TYR B 1 326 ? 14.656 -21.734 -2.027 1 98.12 326 TYR B CA 1
ATOM 5114 C C . TYR B 1 326 ? 13.398 -21.969 -2.857 1 98.12 326 TYR B C 1
ATOM 5116 O O . TYR B 1 326 ? 13.477 -22.109 -4.082 1 98.12 326 TYR B O 1
ATOM 5124 N N . GLY B 1 327 ? 12.32 -22.047 -2.199 1 97.19 327 GLY B N 1
ATOM 5125 C CA . GLY B 1 327 ? 11.078 -22.297 -2.91 1 97.19 327 GLY B CA 1
ATOM 5126 C C . GLY B 1 327 ? 11.172 -23.453 -3.889 1 97.19 327 GLY B C 1
ATOM 5127 O O . GLY B 1 327 ? 11.828 -24.469 -3.611 1 97.19 327 GLY B O 1
ATOM 5128 N N . ASP B 1 328 ? 10.375 -23.297 -5.004 1 97.69 328 ASP B N 1
ATOM 5129 C CA . ASP B 1 328 ? 10.312 -24.344 -6.023 1 97.69 328 ASP B CA 1
ATOM 5130 C C . ASP B 1 328 ? 11 -23.906 -7.309 1 97.69 328 ASP B C 1
ATOM 5132 O O . ASP B 1 328 ? 10.914 -24.578 -8.336 1 97.69 328 ASP B O 1
ATOM 5136 N N . THR B 1 329 ? 11.648 -22.75 -7.223 1 98.56 329 THR B N 1
ATOM 5137 C CA . THR B 1 329 ? 12.164 -22.219 -8.477 1 98.56 329 THR B CA 1
ATOM 5138 C C . THR B 1 329 ? 13.688 -22.125 -8.438 1 98.56 329 THR B C 1
ATOM 5140 O O . THR B 1 329 ? 14.305 -21.547 -9.336 1 98.56 329 THR B O 1
ATOM 5143 N N . LEU B 1 330 ? 14.289 -22.625 -7.406 1 97.75 330 LEU B N 1
ATOM 5144 C CA . LEU B 1 330 ? 15.734 -22.75 -7.281 1 97.75 330 LEU B CA 1
ATOM 5145 C C . LEU B 1 330 ? 16.125 -24.141 -6.781 1 97.75 330 LEU B C 1
ATOM 5147 O O . LEU B 1 330 ? 15.406 -24.734 -5.988 1 97.75 330 LEU B O 1
#

Nearest PDB structures (foldseek):
  7e5w-assembly2_C  TM=7.673E-01  e=8.367E-23  Staphylococcus aureus subsp. aureus N315
  2o20-assembly3_E  TM=8.406E-01  e=1.337E-20  Lactococcus lactis
  3c3k-assembly1_B  TM=8.950E-01  e=4.665E-19  Actinobacillus succinogenes 130Z
  3c3k-assembly1_A  TM=8.954E-01  e=1.613E-18  Actinobacillus succinogenes 130Z
  2pe5-assembly2_C-2  TM=7.646E-01  e=5.175E-20  Escherichia coli

Secondary structure (DSSP, 8-state):
-------HHHHHHHHTS-HHHHHHHHH-GGGS-HHHHHHHHHHHHHTT----TTTTS-TT----EEEEEES-SS-THHHHHHHHHHHHHHHTT-EEEEEE-TT-HHHHHHHHHHHHHTT-SEEEES-S---HHHHHHHHHH---EEEES---S--SSEEEE--HHHHHHHHHHHHHHTT---EEEE-SS--HHHHHHHHHHHHHHHTTT---EEE--SS---HHHHHHHHHHHHHH-TT--EEEESSHHHHHHHHHHHHHHT--TTTT-EEEEES--HHHHSSSSPPEEEE--HHHHHHHHHHHHHHHHTT----SEEE---EEE-TTT-/-------HHHHHHHHTS-HHHHHHHHH-GGGS-HHHHHHHHHHHHHTT----TTTTS-TT----EEEEEES-SS-THHHHHHHHHHHHHHHTT-EEEEEE-TT-HHHHHHHHHHHHHTT-SEEEES-S---HHHHHHHHHH---EEEES---S--SSEEEE--HHHHHHHHHHHHHHTT---EEEE-SS--HHHHHHHHHHHHHHHTTT---EEE--SS---HHHHHHHHHHHHHH-TT--EEEESSHHHHHHHHHHHHHHT--TTTT-EEEEETT-HHHHSSSSPPEEEE--HHHHHHHHHHHHHHHHTT----SEEE---EEE-TTT-

pLDDT: mean 88.66, std 14.75, range [25.48, 98.94]

Solvent-accessible surface area (backbone atoms only — not comparable to full-atom values): 33517 Å² total; per-residue (Å²): 129,84,85,69,74,79,42,64,58,49,47,8,61,71,43,74,45,54,47,66,55,48,50,39,34,74,73,38,49,83,78,37,54,70,69,55,46,51,38,44,51,47,43,26,50,77,62,35,51,59,76,52,50,55,63,67,46,37,94,85,49,79,62,45,26,33,34,34,43,40,49,50,68,73,45,68,74,48,25,40,22,51,48,17,27,45,62,41,31,52,75,71,68,31,43,58,40,35,36,68,27,68,80,33,64,68,45,37,38,52,51,51,54,52,44,54,26,67,48,43,51,31,39,39,36,63,53,85,76,75,49,69,68,43,51,49,51,48,60,24,60,66,47,56,41,33,28,33,81,39,53,75,84,82,69,93,56,28,33,24,16,28,52,46,29,59,53,27,21,52,54,40,44,51,43,45,74,74,66,43,75,37,41,32,37,40,43,25,62,60,44,75,65,48,46,32,25,50,50,15,35,36,54,45,33,46,75,73,76,38,72,65,41,80,44,57,83,57,42,83,72,29,39,69,52,18,30,53,51,45,58,54,41,50,72,78,44,68,76,50,28,29,39,43,20,68,27,22,45,28,27,46,13,34,52,51,48,30,55,74,68,69,49,51,62,31,84,59,36,23,37,24,19,21,52,54,39,61,73,21,58,73,43,92,75,20,47,8,18,39,33,48,53,38,35,54,34,22,28,51,43,38,49,36,50,51,33,45,75,69,71,41,89,57,76,46,67,46,78,46,73,69,43,86,40,49,57,52,16,88,130,84,84,70,74,77,41,64,58,48,47,8,60,72,42,74,45,54,46,65,56,47,50,39,34,74,73,38,49,84,77,37,53,69,68,55,46,50,38,46,51,47,43,25,48,77,63,35,51,58,77,51,51,55,63,69,46,36,94,85,48,78,61,45,26,33,34,34,41,40,49,51,68,74,45,68,74,46,26,38,23,51,48,17,27,45,62,41,32,51,76,68,68,32,44,58,41,34,34,68,25,67,78,33,64,69,44,38,38,51,52,51,54,52,44,55,27,67,48,43,50,30,40,37,36,63,54,86,78,72,50,69,67,43,51,49,53,48,60,27,60,66,47,56,40,34,29,33,80,37,54,75,83,86,69,93,56,28,31,22,17,28,50,46,29,59,52,28,22,53,52,41,46,51,44,44,73,73,67,42,75,36,41,32,37,38,44,24,62,59,44,74,64,46,46,33,25,49,49,14,33,36,54,44,32,45,77,71,78,38,72,66,42,80,46,58,83,58,40,82,71,30,39,69,52,17,30,52,50,46,58,54,41,50,72,78,44,68,74,50,28,28,39,45,19,68,27,23,45,26,28,46,13,34,50,52,48,31,56,75,67,68,50,50,61,32,85,62,36,23,38,25,20,22,50,54,39,60,72,22,58,73,44,92,76,20,47,8,20,39,32,47,53,38,35,57,34,20,27,52,43,38,50,35,50,52,33,46,74,70,71,40,88,56,75,46,66,46,77,45,72,69,42,86,40,49,57,52,16,89

Foldseek 3Di:
DPLPQQDCCNLCVQLVHDSVLSVCCLVPVVVHDPSSNVSSVVSCVVSVHDPPVPVVVPVPDAPLEEEEEDADPPDCLQVLLVLLQCVQSVVVPHHYDYDHQNLDQVSVLVVLVVVVVVVHQEYEYADADHDPVSLVVVVVSVHAYEHEQDDDDDHSFAYFHAHLLQLLLVVLVVCVVVPFQAEEEEEELPGPSSVSSVNSNQVNNVVVPGGYHYDYPNHDAALCVLLVVLVVCCVVPVPGLEYEYAAVRSQNSNVVNCVVVVNDANVRYFTAGEQLDCSQCVDPQHHWYWHTPSSVRSNLRNVQSVCVSVVHDHDRYHHDDIDTGRTRRD/DPPDQQDCCNLCVQLVHDSVLSVCCLVPVVVHDPSSNVSSVVSCVVSVHDPPVPVVVPVPDAPLEEEEEDADPPDCLQVLLVLLQCVQSVVVPHHYDYDHQNLDQVSVLVVLVVVVVVVHQEYEYAAADHDPVSLVVVVVSVHAYEHEQDDDDDHSFAYFHAHLLQLLLVVLVVCVVVPFQAEEEEEELPRPSSVSSVNSNQVNNVVVPGGYHYDYPNHDAALCVLLVVLVVCCVVPVPGLEYEYAAVRSQNSNVVNCVVVVNDANVRYFTAGEQLDCSQCVDPQHHWYWHTPSSVRSNLRNVQSVCVSVVHDHDRYHHDDIDTGRTRRD

Sequence (660 aa):
MKNNRMTLQDIANLAGLNKMTVSRYLRDPGQVSQRSRELIAKVMEENNYIPNRAPEILLNARSKTIGVLIPSFRNQIFADVLAGIESVTSAHHYQTLIANYEYDPQREEREVLNLLSYNIDGLILTSKQHSDRMVQYVRASGIPVAELMDFGGQQLDIQVGFDNEKAAWDMTNAFLESGKRAIAFFGSMDDPRDLSRFHGTELALAAHGLKAYHMAPRTISSVALGRQMFLQMQQSRPDIDAIFCTNDDLAVGVLLACQAQGIAVPQNMAIAGFHGLEIGRARLQKIASVITPRYEIGKTASEILIARLAGKDAADRVNLAYQIYYGDTLMKNNRMTLQDIANLAGLNKMTVSRYLRDPGQVSQRSRELIAKVMEENNYIPNRAPEILLNARSKTIGVLIPSFRNQIFADVLAGIESVTSAHHYQTLIANYEYDPQREEREVLNLLSYNIDGLILTSKQHSDRMVQYVRASGIPVAELMDFGGQQLDIQVGFDNEKAAWDMTNAFLESGKRAIAFFGSMDDPRDLSRFHGTELALAAHGLKAYHMAPRTISSVALGRQMFLQMQQSRPDIDAIFCTNDDLAVGVLLACQAQGIAVPQNMAIAGFHGLEIGRARLQKIASVITPRYEIGKTASEILIARLAGKDAADRVNLAYQIYYGDTL